Protein AF-A0A820VPS8-F1 (afdb_monomer)

Mean predicted aligned error: 21.19 Å

InterPro domains:
  IPR001478 PDZ domain [PF00595] (28-97)
  IPR001478 PDZ domain [PS50106] (26-87)
  IPR001478 PDZ domain [SM00228] (28-102)
  IPR002589 Macro domain [PF01661] (220-316)
  IPR002589 Macro domain [PF01661] (401-497)
  IPR002589 Macro domain [PS51154] (179-350)
  IPR002589 Macr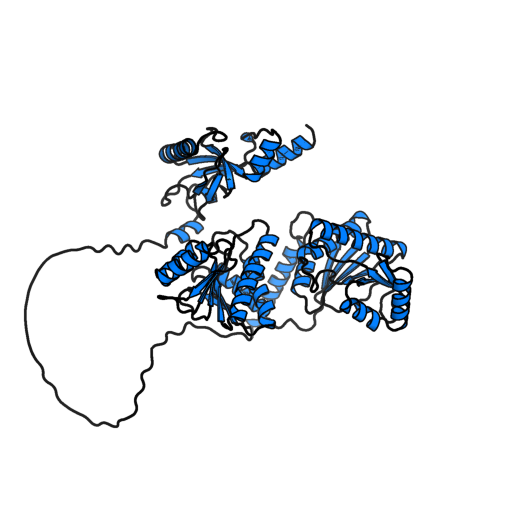o domain [PS51154] (361-534)
  IPR002589 Macro domain [SM00506] (191-316)
  IPR002589 Macro domain [SM00506] (373-497)
  IPR036034 PDZ superfamily [G3DSA:2.30.42.10] (12-125)
  IPR036034 PDZ superfamily [SSF50156] (15-105)
  IPR043472 Macro domain-like [G3DSA:3.40.220.10] (183-353)
  IPR043472 Macro domain-like [G3DSA:3.40.220.10] (366-538)
  IPR043472 Macro domain-like [SSF52949] (183-348)
  IPR043472 Macro domain-like [SSF52949] (359-529)
  IPR052056 Mono-ADP-ribosyltransferase ARTD/PARP [PTHR14453] (331-533)

Solvent-accessible surface area (backbone atoms only — not comparable to full-atom values): 32213 Å² total; per-residue (Å²): 135,56,74,70,57,56,52,52,52,51,56,45,47,76,46,28,30,31,24,30,28,34,57,32,92,99,47,84,67,46,34,66,45,74,38,86,45,86,76,46,38,35,26,27,58,43,50,37,79,87,20,30,28,38,57,9,68,49,52,58,47,22,23,39,42,24,51,72,90,42,78,28,47,81,48,55,66,68,56,52,52,48,53,54,51,55,34,60,75,74,65,53,42,47,40,36,33,30,29,43,37,74,57,51,57,54,34,58,78,64,75,54,85,83,62,76,88,50,33,47,76,32,61,23,63,88,54,76,52,72,88,44,50,76,67,60,77,74,77,83,86,74,84,76,83,78,86,75,91,80,90,84,90,84,90,85,83,84,84,88,86,88,90,86,87,88,88,86,87,85,88,86,90,81,91,83,82,90,75,86,73,78,88,72,79,83,83,66,98,57,57,63,50,72,45,73,44,56,75,49,70,44,81,34,43,30,38,49,40,50,55,63,37,65,67,63,42,49,54,50,30,65,40,17,32,70,64,34,47,49,51,49,54,50,51,41,71,76,38,76,82,55,79,62,46,82,38,66,53,35,72,68,35,55,28,59,30,37,39,34,28,74,64,78,88,50,93,49,6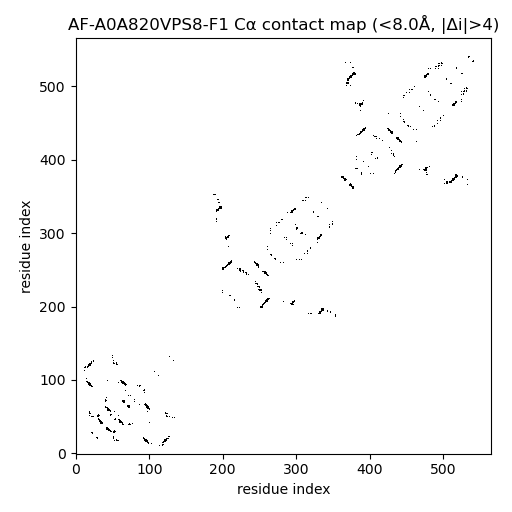7,64,62,29,42,53,50,48,34,51,54,54,51,52,55,52,54,52,34,53,78,70,73,46,42,34,39,34,37,57,67,71,52,60,56,95,67,76,44,59,52,64,58,43,32,48,35,50,54,52,47,49,56,65,50,41,77,80,39,91,40,35,39,35,37,37,28,54,79,86,40,57,76,56,44,54,46,41,46,50,52,52,50,62,70,66,47,74,72,74,77,91,63,86,60,64,50,76,50,78,36,77,59,13,37,45,33,40,34,62,41,62,72,68,75,44,85,28,40,29,39,49,45,34,70,72,34,64,72,59,37,52,55,47,34,65,58,17,29,71,68,23,40,53,49,45,57,48,47,46,70,78,42,74,82,51,58,64,46,80,32,60,22,59,69,30,70,29,65,29,32,38,31,33,57,66,77,91,50,93,50,66,68,59,32,48,52,54,49,51,52,51,52,50,55,51,52,51,53,38,56,75,71,70,52,50,28,36,33,39,54,62,72,71,62,60,98,56,97,54,59,52,65,61,49,43,45,47,54,49,50,52,50,46,48,49,20,44,79,68,58,33,70,29,44,39,34,40,30,25,51,80,89,38,60,76,59,43,55,48,45,52,51,51,66,55,45,39,98,84,79,46,73,42,73,65,53,60,49,52,56,44,50,55,50,50,54,49,53,55,55,54,62,61,66,74,75,115

pLDDT: mean 74.64, std 21.68, range [20.73, 97.94]

Foldseek 3Di:
DDPVVVVLLVLLLVFKAWQKFADADVDDAFAWDWAFDPPDDIFTQDGHPLGSCVQSVNDGQKRFQDKPPHGRRRDGPVVVVVSSVVCVPPPSIIITTTGRNVSVVVCVVVVHDRDNVSHHGGGRDPHRDPVSVVVPVPDDPDPPDDDDDDDDDDDDDDDDDDDDDDDDDDDDDDDDDDDPDDPPPPPDPDLEAEDEDDQQQDQFQEEEAALVPPVRVVVQCVQQDPQQVVQQVVVCVVPVPDQWRKGAGHHSRNYGIYIHGHADADPDLQVRLVRLLVSLVVVVVVCVVVVTAGYEYEQPCPPPNPDDLLSSLLSNLVSCRVSCVPDNHRYYYYYHNVCVVNRVNNVVNVVVVRPPPPPDDWPWDWDDFQQAIEIETADDQQQDQFQEEEAEPVDPVRVCSQDVSLDDQQVVQVVVCCVVPVPDQWRWTASRNGNYGIYIYGHDDADPDLVVRLVRLLVSLVVVVVVCVVVVTAEYEDEQPPLPPDPDDLLSNLLSNLVSVSVCCHVVVRNHYYYYYYYNVCVVSSVSNVVNNQADPVRDGDCCVVVVVVVVVVVVVVVVVVVVPD

Radius of gyration: 31.82 Å; Cα contacts (8 Å, |Δi|>4): 853; chains: 1; bounding box: 88×91×90 Å

Structure (mmCIF, N/CA/C/O backbone):
data_AF-A0A820VPS8-F1
#
_entry.id   AF-A0A820VPS8-F1
#
loop_
_atom_site.group_PDB
_atom_site.id
_atom_site.type_symbol
_atom_site.label_atom_id
_atom_site.label_alt_id
_atom_site.label_comp_id
_atom_site.label_asym_id
_atom_site.label_entity_id
_atom_site.label_seq_id
_atom_site.pdbx_PDB_ins_code
_atom_site.Cartn_x
_atom_site.Cartn_y
_atom_site.Cartn_z
_atom_site.occupancy
_atom_site.B_iso_or_equiv
_atom_site.auth_seq_id
_atom_site.auth_comp_id
_atom_site.auth_asym_id
_atom_site.auth_atom_id
_atom_site.pdbx_PDB_model_num
ATOM 1 N N . MET A 1 1 ? -11.319 35.550 -17.173 1.00 46.91 1 MET A N 1
ATOM 2 C CA . MET A 1 1 ? -10.944 34.856 -15.915 1.00 46.91 1 MET A CA 1
ATOM 3 C C . MET A 1 1 ? -9.584 34.189 -16.087 1.00 46.91 1 MET A C 1
ATOM 5 O O . MET A 1 1 ? -9.440 33.377 -16.995 1.00 46.91 1 MET A O 1
ATOM 9 N N . THR A 1 2 ? -8.593 34.554 -15.270 1.00 42.69 2 THR A N 1
ATOM 10 C CA . THR A 1 2 ? -7.214 34.024 -15.307 1.00 42.69 2 THR A CA 1
ATOM 11 C C . THR A 1 2 ? -7.144 32.560 -14.837 1.00 42.69 2 THR A C 1
ATOM 13 O O . THR A 1 2 ? -8.026 32.089 -14.117 1.00 42.69 2 THR A O 1
ATOM 16 N N . ALA A 1 3 ? -6.098 31.818 -15.225 1.00 44.16 3 ALA A N 1
ATOM 17 C CA . ALA A 1 3 ? -5.917 30.401 -14.867 1.00 44.16 3 ALA A CA 1
ATOM 18 C C . ALA A 1 3 ? -5.904 30.146 -13.342 1.00 44.16 3 ALA A C 1
ATOM 20 O O . ALA A 1 3 ? -6.415 29.128 -12.879 1.00 44.16 3 ALA A O 1
ATOM 21 N N . ALA A 1 4 ? -5.411 31.107 -12.553 1.00 48.06 4 ALA A N 1
ATOM 22 C CA . ALA A 1 4 ? -5.439 31.060 -11.090 1.00 48.06 4 ALA A CA 1
ATOM 23 C C . ALA A 1 4 ? -6.869 31.102 -10.513 1.00 48.06 4 ALA A C 1
ATOM 25 O O . ALA A 1 4 ? -7.155 30.412 -9.536 1.00 48.06 4 ALA A O 1
ATOM 26 N N . VAL A 1 5 ? -7.779 31.857 -11.143 1.00 51.56 5 VAL A N 1
ATOM 27 C CA . VAL A 1 5 ? -9.193 31.939 -10.737 1.00 51.56 5 VAL A CA 1
ATOM 28 C C . VAL A 1 5 ? -9.936 30.647 -11.091 1.00 51.56 5 VAL A C 1
ATOM 30 O O . VAL A 1 5 ? -10.720 30.163 -10.284 1.00 51.56 5 VAL A O 1
ATOM 33 N N . LYS A 1 6 ? -9.632 30.026 -12.243 1.00 53.81 6 LYS A N 1
ATOM 34 C CA . LYS A 1 6 ? -10.203 28.718 -12.623 1.00 53.81 6 LYS A CA 1
ATOM 35 C C . LYS A 1 6 ? -9.773 27.587 -11.678 1.00 53.81 6 LYS A C 1
ATOM 37 O O . LYS A 1 6 ? -10.587 26.736 -11.341 1.00 53.81 6 LYS A O 1
ATOM 42 N N . ASN A 1 7 ? -8.513 27.588 -11.236 1.00 54.94 7 ASN A N 1
ATOM 43 C CA . ASN A 1 7 ? -7.989 26.571 -10.320 1.00 54.94 7 ASN A CA 1
ATOM 44 C C . ASN A 1 7 ? -8.568 26.727 -8.898 1.00 54.94 7 ASN A C 1
ATOM 46 O O . ASN A 1 7 ? -8.975 25.752 -8.275 1.00 54.94 7 ASN A O 1
ATOM 50 N N . ALA A 1 8 ? -8.696 27.965 -8.412 1.00 54.88 8 ALA A N 1
ATOM 51 C CA . ALA A 1 8 ? -9.356 28.250 -7.137 1.00 54.88 8 ALA A CA 1
ATOM 52 C C . ALA A 1 8 ? -10.832 27.820 -7.129 1.00 54.88 8 ALA A C 1
ATOM 54 O O . ALA A 1 8 ? -11.285 27.188 -6.177 1.00 54.88 8 ALA A O 1
ATOM 55 N N . ASP A 1 9 ? -11.559 28.099 -8.213 1.00 60.06 9 ASP A N 1
ATOM 56 C CA . ASP A 1 9 ? -12.963 27.711 -8.359 1.00 60.06 9 ASP A CA 1
ATOM 57 C C . ASP A 1 9 ? -13.140 26.180 -8.398 1.00 60.06 9 ASP A C 1
ATOM 59 O O . ASP A 1 9 ? -14.057 25.642 -7.781 1.00 60.06 9 ASP A O 1
ATOM 63 N N . ALA A 1 10 ? -12.211 25.451 -9.028 1.00 60.41 10 ALA A N 1
ATOM 64 C CA . ALA A 1 10 ? -12.197 23.986 -9.013 1.00 60.41 10 ALA A CA 1
ATOM 65 C C . ALA A 1 10 ? -11.924 23.405 -7.610 1.00 60.41 10 ALA A C 1
ATOM 67 O O . ALA A 1 10 ? -12.590 22.455 -7.196 1.00 60.41 10 ALA A O 1
ATOM 68 N N . ILE A 1 11 ? -10.992 23.997 -6.851 1.00 62.72 11 ILE A N 1
ATOM 69 C CA . ILE A 1 11 ? -10.680 23.578 -5.473 1.00 62.72 11 ILE A CA 1
ATOM 70 C C . ILE A 1 11 ? -11.885 23.794 -4.549 1.00 62.72 11 ILE A C 1
ATOM 72 O O . ILE A 1 11 ? -12.197 22.913 -3.746 1.00 62.72 11 ILE A O 1
ATOM 76 N N . VAL A 1 12 ? -12.583 24.930 -4.674 1.00 65.62 12 VAL A N 1
ATOM 77 C CA . VAL A 1 12 ? -13.796 25.220 -3.892 1.00 65.62 12 VAL A CA 1
ATOM 78 C C . VAL A 1 12 ? -14.921 24.252 -4.263 1.00 65.62 12 VAL A C 1
ATOM 80 O O . VAL A 1 12 ? -15.468 23.606 -3.374 1.00 65.62 12 VAL A O 1
ATOM 83 N N . ARG A 1 13 ? -15.218 24.065 -5.557 1.00 65.75 13 ARG A N 1
ATOM 84 C CA . ARG A 1 13 ? -16.281 23.151 -6.027 1.00 65.75 13 ARG A CA 1
ATOM 85 C C . ARG A 1 13 ? -16.072 21.694 -5.604 1.00 65.75 13 ARG A C 1
ATOM 87 O O . ARG A 1 13 ? -17.044 20.974 -5.410 1.00 65.75 13 ARG A O 1
ATOM 94 N N . GLY A 1 14 ? -14.822 21.248 -5.462 1.00 70.06 14 GLY A N 1
ATOM 95 C CA . GLY A 1 14 ? -14.509 19.883 -5.029 1.00 70.06 14 GLY A CA 1
ATOM 96 C C . GLY A 1 14 ? -14.669 19.633 -3.525 1.00 70.06 14 GLY A C 1
ATOM 97 O O . GLY A 1 14 ? -14.770 18.480 -3.114 1.00 70.06 14 GLY A O 1
ATOM 98 N N . ASN A 1 15 ? -14.681 20.686 -2.700 1.00 79.56 15 ASN A N 1
ATOM 99 C CA . ASN A 1 15 ? -14.541 20.555 -1.244 1.00 79.56 15 ASN A CA 1
ATOM 100 C C . ASN A 1 15 ? -15.621 21.267 -0.429 1.00 79.56 15 ASN A C 1
ATOM 102 O O . ASN A 1 15 ? -15.791 20.935 0.743 1.00 79.56 15 ASN A O 1
ATOM 106 N N . LEU A 1 16 ? -16.333 22.226 -1.022 1.00 92.44 16 LEU A N 1
ATOM 107 C CA . LEU A 1 16 ? -17.461 22.904 -0.398 1.00 92.44 16 LEU A CA 1
ATOM 108 C C . LEU A 1 16 ? -18.705 22.016 -0.490 1.00 92.44 16 LEU A C 1
ATOM 110 O O . LEU A 1 16 ? -19.111 21.603 -1.581 1.00 92.44 16 LEU A O 1
ATOM 114 N N . ARG A 1 17 ? -19.317 21.721 0.654 1.00 95.44 17 ARG A N 1
ATOM 115 C CA . ARG A 1 17 ? -20.499 20.861 0.757 1.00 95.44 17 ARG A CA 1
ATOM 116 C C . ARG A 1 17 ? -21.591 21.555 1.555 1.00 95.44 17 ARG A C 1
ATOM 118 O O . ARG A 1 17 ? -21.298 22.263 2.511 1.00 95.44 17 ARG A O 1
ATOM 125 N N . CYS A 1 18 ? -22.836 21.333 1.155 1.00 94.81 18 CYS A N 1
ATOM 126 C CA . CYS A 1 18 ? -24.002 21.632 1.974 1.00 94.81 18 CYS A CA 1
ATOM 127 C C . CYS A 1 18 ? -24.573 20.292 2.437 1.00 94.81 18 CYS A C 1
ATOM 129 O O . CYS A 1 18 ? -25.209 19.573 1.661 1.00 94.81 18 CYS A O 1
ATOM 131 N N . CYS A 1 19 ? -24.245 19.923 3.670 1.00 95.81 19 CYS A N 1
ATOM 132 C CA . CYS A 1 19 ? -24.700 18.696 4.301 1.00 95.81 19 CYS A CA 1
ATOM 133 C C . CYS A 1 19 ? -26.086 18.960 4.887 1.00 95.81 19 CYS A C 1
ATOM 135 O O . CYS A 1 19 ? -26.201 19.685 5.871 1.00 95.81 19 CYS A O 1
ATOM 137 N N . ARG A 1 20 ? -27.128 18.391 4.278 1.00 93.56 20 ARG A N 1
ATOM 138 C CA . ARG A 1 20 ? -28.511 18.479 4.754 1.00 93.56 20 ARG A CA 1
ATOM 139 C C . ARG A 1 20 ? -28.816 17.280 5.631 1.00 93.56 20 ARG A C 1
ATOM 141 O O . ARG A 1 20 ? -29.071 16.183 5.133 1.00 93.56 20 ARG A O 1
ATOM 148 N N . LEU A 1 21 ? -28.744 17.489 6.937 1.00 91.88 21 LEU A N 1
ATOM 149 C CA . LEU A 1 21 ? -29.006 16.480 7.948 1.00 91.88 21 LEU A CA 1
ATOM 150 C C . LEU A 1 21 ? -30.499 16.392 8.226 1.00 91.88 21 LEU A C 1
ATOM 152 O O . LEU A 1 21 ? -31.148 17.411 8.427 1.00 91.88 21 LEU A O 1
ATOM 156 N N . ARG A 1 22 ? -31.028 15.172 8.311 1.00 86.69 22 ARG A N 1
ATOM 157 C CA . ARG A 1 22 ? -32.405 14.898 8.745 1.00 86.69 22 ARG A CA 1
ATOM 158 C C . ARG A 1 22 ? -32.390 13.893 9.884 1.00 86.69 22 ARG A C 1
ATOM 160 O O . ARG A 1 22 ? -31.672 12.901 9.803 1.00 86.69 22 ARG A O 1
ATOM 167 N N . ARG A 1 23 ? -33.188 14.114 10.930 1.00 83.19 23 ARG A N 1
ATOM 168 C CA . ARG A 1 23 ? -33.298 13.133 12.019 1.00 83.19 23 ARG A CA 1
ATOM 169 C C . ARG A 1 23 ? -33.930 11.841 11.508 1.00 83.19 23 ARG A C 1
ATOM 171 O O . ARG A 1 23 ? -34.933 11.870 10.796 1.00 83.19 23 ARG A O 1
ATOM 178 N N . TRP A 1 24 ? -33.367 10.711 11.917 1.00 83.31 24 TRP A N 1
ATOM 179 C CA . TRP A 1 24 ? -33.996 9.409 11.732 1.00 83.31 24 TRP A CA 1
ATOM 180 C C . TRP A 1 24 ? -34.781 9.011 12.973 1.00 83.31 24 TRP A C 1
ATOM 182 O O . TRP A 1 24 ? -34.344 9.229 14.103 1.00 83.31 24 TRP A O 1
ATOM 192 N N . THR A 1 25 ? -35.935 8.390 12.759 1.00 75.31 25 THR A N 1
ATOM 193 C CA . THR A 1 25 ? -36.696 7.718 13.811 1.00 75.31 25 THR A CA 1
ATOM 194 C C . THR A 1 25 ? -35.826 6.643 14.469 1.00 75.31 25 THR A C 1
ATOM 196 O O . THR A 1 25 ? -35.190 5.851 13.776 1.00 75.31 25 THR A O 1
ATOM 199 N N . GLY A 1 26 ? -35.754 6.643 15.804 1.00 67.44 26 GLY A N 1
ATOM 200 C CA . GLY A 1 26 ? -34.864 5.749 16.562 1.00 67.44 26 GLY A CA 1
ATOM 201 C C . GLY A 1 26 ? -33.394 6.199 16.619 1.00 67.44 26 GLY A C 1
ATOM 202 O O . GLY A 1 26 ? -32.525 5.429 17.031 1.00 67.44 26 GLY A O 1
ATOM 203 N N . TYR A 1 27 ? -33.077 7.434 16.209 1.00 69.75 27 TYR A N 1
ATOM 204 C CA . TYR A 1 27 ? -31.742 8.018 16.345 1.00 69.75 27 TYR A CA 1
ATOM 205 C C . TYR A 1 27 ? -31.744 9.289 17.199 1.00 69.75 27 TYR A C 1
ATOM 207 O O . TYR A 1 27 ? -32.461 10.251 16.905 1.00 69.75 27 TYR A O 1
ATOM 215 N N . ASP A 1 28 ? -30.933 9.294 18.264 1.00 73.56 28 ASP A N 1
ATOM 216 C CA . ASP A 1 28 ? -30.791 10.469 19.116 1.00 73.56 28 ASP A CA 1
ATOM 217 C C . ASP A 1 28 ? -29.811 11.480 18.501 1.00 73.56 28 ASP A C 1
ATOM 219 O O . ASP A 1 28 ? -28.654 11.180 18.214 1.00 73.56 28 ASP A O 1
ATOM 223 N N . GLY A 1 29 ? -30.306 12.689 18.238 1.00 81.81 29 GLY A N 1
ATOM 224 C CA . GLY A 1 29 ? -29.562 13.738 17.545 1.00 81.81 29 GLY A CA 1
ATOM 225 C C . GLY A 1 29 ? -29.217 13.416 16.084 1.00 81.81 29 GLY A C 1
ATOM 226 O O . GLY A 1 29 ? -30.010 12.831 15.345 1.00 81.81 29 GLY A O 1
ATOM 227 N N . PHE A 1 30 ? -28.037 13.875 15.658 1.00 84.44 30 PHE A N 1
ATOM 228 C CA . PHE A 1 30 ? -27.532 13.741 14.285 1.00 84.44 30 PHE A CA 1
ATOM 229 C C . PHE A 1 30 ? -26.212 12.956 14.183 1.00 84.44 30 PHE A C 1
ATOM 231 O O . PHE A 1 30 ? -25.800 12.644 13.070 1.00 84.44 30 PHE A O 1
ATOM 238 N N . GLY A 1 31 ? -25.564 12.644 15.313 1.00 81.31 31 GLY A N 1
ATOM 239 C CA . GLY A 1 31 ? -24.328 11.854 15.372 1.00 81.31 31 GLY A CA 1
ATOM 240 C C . GLY A 1 31 ? -23.066 12.602 14.941 1.00 81.31 31 GLY A C 1
ATOM 241 O O . GLY A 1 31 ? -22.303 12.109 14.119 1.00 81.31 31 GLY A O 1
ATOM 242 N N . PHE A 1 32 ? -22.828 13.807 15.464 1.00 89.75 32 PHE A N 1
ATOM 243 C CA . PHE A 1 32 ? -21.549 14.506 15.299 1.00 89.75 32 PHE A CA 1
ATOM 244 C C . PHE A 1 32 ? -21.245 15.411 16.499 1.00 89.75 32 PHE A C 1
ATOM 246 O O . PHE A 1 32 ? -22.157 15.818 17.221 1.00 89.75 32 PHE A O 1
ATOM 253 N N . SER A 1 33 ? -19.972 15.760 16.686 1.00 83.31 33 SER A N 1
ATOM 254 C CA . SER A 1 33 ? -19.522 16.756 17.663 1.00 83.31 33 SER A CA 1
ATOM 255 C C . SER A 1 33 ? -18.686 17.851 17.000 1.00 83.31 33 SER A C 1
ATOM 257 O O . SER A 1 33 ? -18.115 17.677 15.920 1.00 83.31 33 SER A O 1
ATOM 259 N N . VAL A 1 34 ? -18.628 19.012 17.651 1.00 88.44 34 VAL A N 1
ATOM 260 C CA . VAL A 1 34 ? -17.903 20.186 17.162 1.00 88.44 34 VAL A CA 1
ATOM 261 C C . VAL A 1 34 ? -16.757 20.501 18.116 1.00 88.44 34 VAL A C 1
ATOM 263 O O . VAL A 1 34 ? -16.956 20.647 19.317 1.00 88.44 34 VAL A O 1
ATOM 266 N N . LYS A 1 35 ? -15.563 20.675 17.559 1.00 91.19 35 LYS A N 1
ATOM 267 C CA . LYS A 1 35 ? -14.367 21.166 18.230 1.00 91.19 35 LYS A CA 1
ATOM 268 C C . LYS A 1 35 ? -14.361 22.690 18.265 1.00 91.19 35 LYS A C 1
ATOM 270 O O . LYS A 1 35 ? -14.450 23.356 17.227 1.00 91.19 35 LYS A O 1
ATOM 275 N N . ARG A 1 36 ? -14.157 23.257 19.457 1.00 93.31 36 ARG A N 1
ATOM 276 C CA . ARG A 1 36 ? -13.875 24.689 19.629 1.00 93.31 36 ARG A CA 1
ATOM 277 C C . ARG A 1 36 ? -12.508 25.018 19.019 1.00 93.31 36 ARG A C 1
ATOM 279 O O . ARG A 1 36 ? -11.492 24.447 19.403 1.00 93.31 36 ARG A O 1
ATOM 286 N N . VAL A 1 37 ? -12.492 25.966 18.088 1.00 89.06 37 VAL A N 1
ATOM 287 C CA . VAL A 1 37 ? -11.280 26.457 17.409 1.00 89.06 37 VAL A CA 1
ATOM 288 C C . VAL A 1 37 ? -11.231 27.979 17.488 1.00 89.06 37 VAL A C 1
ATOM 290 O O . VAL A 1 37 ? -12.252 28.632 17.278 1.00 89.06 37 VAL A O 1
ATOM 293 N N . SER A 1 38 ? -10.051 28.526 17.790 1.00 87.12 38 SER A N 1
ATOM 294 C CA . SER A 1 38 ? -9.779 29.965 17.824 1.00 87.12 38 SER A CA 1
ATOM 295 C C . SER A 1 38 ? -8.584 30.297 16.916 1.00 87.12 38 SER A C 1
ATOM 297 O O . SER A 1 38 ? -7.539 29.657 17.057 1.00 87.12 38 SER A O 1
ATOM 299 N N . PRO A 1 39 ? -8.704 31.261 15.985 1.00 88.44 39 PRO A N 1
ATOM 300 C CA . PRO A 1 39 ? -9.931 31.979 15.635 1.00 88.44 39 PRO A CA 1
ATOM 301 C C . PRO A 1 39 ? -10.946 31.069 14.903 1.00 88.44 39 PRO A C 1
ATOM 303 O O . PRO A 1 39 ? -10.532 30.077 14.278 1.00 88.44 39 PRO A O 1
ATOM 306 N N . PRO A 1 40 ? -12.255 31.403 14.948 1.00 90.81 40 PRO A N 1
ATOM 307 C CA . PRO A 1 40 ? -13.293 30.698 14.191 1.00 90.81 40 PRO A CA 1
ATOM 308 C C . PRO A 1 40 ? -12.979 30.664 12.677 1.00 90.81 40 PRO A C 1
ATOM 310 O O . PRO A 1 40 ? -12.074 31.370 12.201 1.00 90.81 40 PRO A O 1
ATOM 313 N N . PRO A 1 41 ? -13.641 29.788 11.898 1.00 94.56 41 PRO A N 1
ATOM 314 C CA . PRO A 1 41 ? -14.780 28.931 12.238 1.00 94.56 41 PRO A CA 1
ATOM 315 C C . PRO A 1 41 ? -14.410 27.741 13.126 1.00 94.56 41 PRO A C 1
ATOM 317 O O . PRO A 1 41 ? -13.262 27.291 13.158 1.00 94.56 41 PRO A O 1
ATOM 320 N N . HIS A 1 42 ? -15.408 27.220 13.834 1.00 95.94 42 HIS A N 1
ATOM 321 C CA . HIS A 1 42 ? -15.302 25.955 14.559 1.00 95.94 42 HIS A CA 1
ATOM 322 C C . HIS A 1 42 ? -15.403 24.765 13.607 1.00 95.94 42 HIS A C 1
ATOM 324 O O . HIS A 1 42 ? -15.857 24.892 12.469 1.00 95.94 42 HIS A O 1
ATOM 330 N N . VAL A 1 43 ? -14.927 23.612 14.065 1.00 93.62 43 VAL A N 1
ATOM 331 C CA . VAL A 1 43 ? -14.618 22.481 13.189 1.00 93.62 43 VAL A CA 1
ATOM 332 C C . VAL A 1 43 ? -15.325 21.233 13.691 1.00 93.62 43 VAL A C 1
ATOM 334 O O . VAL A 1 43 ? -15.401 21.023 14.893 1.00 93.62 43 VAL A O 1
ATOM 337 N N . ILE A 1 44 ? -15.831 20.388 12.801 1.00 92.94 44 ILE A N 1
ATOM 338 C CA . ILE A 1 44 ? -16.370 19.077 13.162 1.00 92.94 44 ILE A CA 1
ATOM 339 C C . ILE A 1 44 ? -15.238 18.210 13.715 1.00 92.94 44 ILE A C 1
ATOM 341 O O . ILE A 1 44 ? -14.241 17.967 13.034 1.00 92.94 44 ILE A O 1
ATOM 345 N N . GLU A 1 45 ? -15.376 17.753 14.955 1.00 83.00 45 GLU A N 1
ATOM 346 C CA . GLU A 1 45 ? -14.376 16.901 15.601 1.00 83.00 45 GLU A CA 1
ATOM 347 C C . GLU A 1 45 ? -14.565 15.445 15.201 1.00 83.00 45 GLU A C 1
ATOM 349 O O . GLU A 1 45 ? -13.630 14.771 14.770 1.00 83.00 45 GLU A O 1
ATOM 354 N N . TYR A 1 46 ? -15.806 14.986 15.326 1.00 68.00 46 TYR A N 1
ATOM 355 C CA . TYR A 1 46 ? -16.191 13.600 15.173 1.00 68.00 46 TYR A CA 1
ATOM 356 C C . TYR A 1 46 ? -17.534 13.518 14.458 1.00 68.00 46 TYR A C 1
ATOM 358 O O . TYR A 1 46 ? -18.434 14.320 14.711 1.00 68.00 46 TYR A O 1
ATOM 366 N N . VAL A 1 47 ? -17.661 12.529 13.580 1.00 68.56 47 VAL A N 1
ATOM 367 C CA . VAL A 1 47 ? -18.921 12.134 12.951 1.00 68.56 47 VAL A CA 1
ATOM 368 C C . VAL A 1 47 ? -19.105 10.653 13.244 1.00 68.56 47 VAL A C 1
ATOM 370 O O . VAL A 1 47 ? -18.250 9.835 12.908 1.00 68.56 47 VAL A O 1
ATOM 373 N N . GLU A 1 48 ? -20.201 10.322 13.912 1.00 63.00 48 GLU A N 1
ATOM 374 C CA . GLU A 1 48 ? -20.559 8.964 14.293 1.00 63.00 48 GLU A CA 1
ATOM 375 C C . GLU A 1 48 ? -20.868 8.141 13.039 1.00 63.00 48 GLU A C 1
ATOM 377 O O . GLU A 1 48 ? -21.562 8.599 12.127 1.00 63.00 48 GLU A O 1
ATOM 382 N N . SER A 1 49 ? -20.329 6.924 12.966 1.00 61.69 49 SER A N 1
ATOM 383 C CA . SER A 1 49 ? -20.647 6.001 11.873 1.00 61.69 49 SER A CA 1
ATOM 384 C C . SER A 1 49 ? -22.121 5.611 11.929 1.00 61.69 49 SER A C 1
ATOM 386 O O . SER A 1 49 ? -22.707 5.525 13.001 1.00 61.69 49 SER A O 1
ATOM 388 N N . ASN A 1 50 ? -22.728 5.366 10.771 1.00 63.44 50 ASN A N 1
ATOM 389 C CA . ASN A 1 50 ? -24.149 5.032 10.661 1.00 63.44 50 ASN A CA 1
ATOM 390 C C . ASN A 1 50 ? -25.115 6.098 11.222 1.00 63.44 50 ASN A C 1
ATOM 392 O O . ASN A 1 50 ? -26.259 5.806 11.573 1.00 63.44 50 ASN A O 1
ATOM 396 N N . SER A 1 51 ? -24.666 7.354 11.260 1.00 79.56 51 SER A N 1
ATOM 397 C CA . SER A 1 51 ? -25.454 8.497 11.710 1.00 79.56 51 SER A CA 1
ATOM 398 C C . SER A 1 51 ? -26.104 9.274 10.563 1.00 79.56 51 SER A C 1
ATOM 400 O O . SER A 1 51 ? -25.645 9.205 9.413 1.00 79.56 51 SER A O 1
ATOM 402 N N . PRO A 1 52 ? -27.125 10.098 10.865 1.00 83.69 52 PRO A N 1
ATOM 403 C CA . PRO A 1 52 ? -27.613 11.108 9.937 1.00 83.69 52 PRO A CA 1
ATOM 404 C C . PRO A 1 52 ? -26.513 12.008 9.354 1.00 83.69 52 PRO A C 1
ATOM 406 O O . PRO A 1 52 ? -26.561 12.334 8.167 1.00 83.69 52 PRO A O 1
ATOM 409 N N . ALA A 1 53 ? -25.521 12.393 10.164 1.00 86.44 53 ALA A N 1
ATOM 410 C CA . ALA A 1 53 ? -24.408 13.246 9.757 1.00 86.44 53 ALA A CA 1
ATOM 411 C C . 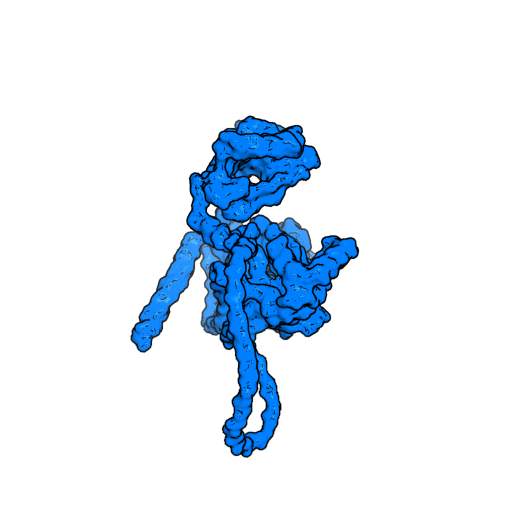ALA A 1 53 ? -23.432 12.555 8.802 1.00 86.44 53 ALA A C 1
ATOM 413 O O . ALA A 1 53 ? -23.040 13.142 7.796 1.00 86.44 53 ALA A O 1
ATOM 414 N N . ALA A 1 54 ? -23.090 11.291 9.053 1.00 76.94 54 ALA A N 1
ATOM 415 C CA . ALA A 1 54 ? -22.269 10.517 8.125 1.00 76.94 54 ALA A CA 1
ATOM 416 C C . ALA A 1 54 ? -22.974 10.368 6.767 1.00 76.94 54 ALA A C 1
ATOM 418 O O . ALA A 1 54 ? -22.367 10.553 5.713 1.00 76.94 54 ALA A O 1
ATOM 419 N N . ALA A 1 55 ? -24.284 10.101 6.783 1.00 77.69 55 ALA A N 1
ATOM 420 C CA . ALA A 1 55 ? -25.070 9.931 5.564 1.00 77.69 55 ALA A CA 1
ATOM 421 C C . ALA A 1 55 ? -25.291 11.237 4.772 1.00 77.69 55 ALA A C 1
ATOM 423 O O . ALA A 1 55 ? -25.555 11.171 3.572 1.00 77.69 55 ALA A O 1
ATOM 424 N N . SER A 1 56 ? -25.141 12.415 5.393 1.00 87.44 56 SER A N 1
ATOM 425 C CA . SER A 1 56 ? -25.115 13.709 4.686 1.00 87.44 56 SER A CA 1
ATOM 426 C C . SER A 1 56 ? -23.727 14.083 4.151 1.00 87.44 56 SER A C 1
ATOM 428 O O . SER A 1 56 ? -23.546 15.169 3.600 1.00 87.44 56 SER A O 1
ATOM 430 N N . GLY A 1 57 ? -22.727 13.207 4.294 1.00 84.81 57 GLY A N 1
ATOM 431 C CA . GLY A 1 57 ? -21.361 13.458 3.836 1.00 84.81 57 GLY A CA 1
ATOM 432 C C . GLY A 1 57 ? -20.591 14.475 4.685 1.00 84.81 57 GLY A C 1
ATOM 433 O O . GLY A 1 57 ? -19.625 15.061 4.182 1.00 84.81 57 GLY A O 1
ATOM 434 N N . LEU A 1 58 ? -21.018 14.701 5.934 1.00 89.12 58 LEU A N 1
ATOM 435 C CA . LEU A 1 58 ? -20.264 15.474 6.918 1.00 89.12 58 LEU A CA 1
ATOM 436 C C . LEU A 1 58 ? -19.014 14.687 7.322 1.00 89.12 58 LEU A C 1
ATOM 438 O O . LEU A 1 58 ? -19.104 13.492 7.600 1.00 89.12 58 LEU A O 1
ATOM 442 N N . ASN A 1 59 ? -17.854 15.342 7.379 1.00 82.75 59 ASN A N 1
ATOM 443 C CA . ASN A 1 59 ? -16.601 14.683 7.747 1.00 82.75 59 ASN A CA 1
ATOM 444 C C . ASN A 1 59 ? -15.940 15.353 8.951 1.00 82.75 59 ASN A C 1
ATOM 446 O O . ASN A 1 59 ? -16.098 16.548 9.192 1.00 82.75 59 ASN A O 1
ATOM 450 N N . GLY A 1 60 ? -15.121 14.589 9.675 1.00 83.75 60 GLY A N 1
ATOM 451 C CA . GLY A 1 60 ? -14.197 15.165 10.648 1.00 83.75 60 GLY A CA 1
ATOM 452 C C . GLY A 1 60 ? -13.227 16.146 9.978 1.00 83.75 60 GLY A C 1
ATOM 453 O O . GLY A 1 60 ? -12.774 15.931 8.851 1.00 83.75 60 GLY A O 1
ATOM 454 N N . ASN A 1 61 ? -12.870 17.208 10.697 1.00 86.25 61 ASN A N 1
ATOM 455 C CA . ASN A 1 61 ? -12.077 18.351 10.229 1.00 86.25 61 ASN A CA 1
ATOM 456 C C . ASN A 1 61 ? -12.777 19.267 9.210 1.00 86.25 61 ASN A C 1
ATOM 458 O O . ASN A 1 61 ? -12.115 20.049 8.522 1.00 86.25 61 ASN A O 1
ATOM 462 N N . ASP A 1 62 ? -14.101 19.205 9.108 1.00 95.12 62 ASP A N 1
ATOM 463 C CA . ASP A 1 62 ? -14.876 20.172 8.337 1.00 95.12 62 ASP A CA 1
ATOM 464 C C . ASP A 1 62 ? -15.085 21.465 9.137 1.00 95.12 62 ASP A C 1
ATOM 466 O O . ASP A 1 62 ? -15.623 21.452 10.238 1.00 95.12 62 ASP A O 1
ATOM 470 N N . ALA A 1 63 ? -14.657 22.600 8.590 1.00 96.38 63 ALA A N 1
ATOM 471 C CA . ALA A 1 63 ? -14.949 23.923 9.127 1.00 96.38 63 ALA A CA 1
ATOM 472 C C . ALA A 1 63 ? -16.409 24.296 8.837 1.00 96.38 63 ALA A C 1
ATOM 474 O O . ALA A 1 63 ? -16.841 24.253 7.682 1.00 96.38 63 ALA A O 1
ATOM 475 N N . VAL A 1 64 ? -17.149 24.688 9.876 1.00 96.94 64 VAL A N 1
ATOM 476 C CA . VAL A 1 64 ? -18.562 25.070 9.773 1.00 96.94 64 VAL A CA 1
ATOM 477 C C . VAL A 1 64 ? -18.664 26.532 9.354 1.00 96.94 64 VAL A C 1
ATOM 479 O O . VAL A 1 64 ? -18.312 27.430 10.115 1.00 96.94 64 VAL A O 1
ATOM 482 N N . LEU A 1 65 ? -19.129 26.765 8.128 1.00 96.12 65 LEU A N 1
ATOM 483 C CA . LEU A 1 65 ? -19.264 28.100 7.547 1.00 96.12 65 LEU A CA 1
ATOM 484 C C . LEU A 1 65 ? -20.651 28.690 7.786 1.00 96.12 65 LEU A C 1
ATOM 486 O O . LEU A 1 65 ? -20.755 29.887 8.007 1.00 96.12 65 LEU A O 1
ATOM 490 N N . ALA A 1 66 ? -21.708 27.875 7.747 1.00 95.69 66 ALA A N 1
ATOM 491 C CA . ALA A 1 66 ? -23.068 28.325 8.036 1.00 95.69 66 ALA A CA 1
ATOM 492 C C . ALA A 1 66 ? -23.954 27.195 8.580 1.00 95.69 66 ALA A C 1
ATOM 494 O O . ALA A 1 66 ? -23.714 26.021 8.289 1.00 95.69 66 ALA A O 1
ATOM 495 N N . VAL A 1 67 ? -24.990 27.577 9.332 1.00 94.94 67 VAL A N 1
ATOM 496 C CA . VAL A 1 67 ? -26.078 26.711 9.821 1.00 94.94 67 VAL A CA 1
ATOM 497 C C . VAL A 1 67 ? -27.403 27.315 9.353 1.00 94.94 67 VAL A C 1
ATOM 499 O O . VAL A 1 67 ? -27.707 28.438 9.752 1.00 94.94 67 VAL A O 1
ATOM 502 N N . ASN A 1 68 ? -28.175 26.607 8.520 1.00 89.88 68 ASN A N 1
ATOM 503 C CA . ASN A 1 68 ? -29.443 27.083 7.931 1.00 89.88 68 ASN A CA 1
ATOM 504 C C . ASN A 1 68 ? -29.352 28.532 7.415 1.00 89.88 68 ASN A C 1
ATOM 506 O O . ASN A 1 68 ? -30.053 29.422 7.893 1.00 89.88 68 ASN A O 1
ATOM 510 N N . ASP A 1 69 ? -28.415 28.777 6.496 1.00 85.81 69 ASP A N 1
ATOM 511 C CA . ASP A 1 69 ? -28.128 30.086 5.883 1.00 85.81 69 ASP A CA 1
ATOM 512 C C . ASP A 1 69 ? -27.576 31.179 6.821 1.00 85.81 69 ASP A C 1
ATOM 514 O O . ASP A 1 69 ? -27.200 32.257 6.354 1.00 85.81 69 ASP A O 1
ATOM 518 N N . LYS A 1 70 ? -27.439 30.915 8.127 1.00 92.00 70 LYS A N 1
ATOM 519 C CA . LYS A 1 70 ? -26.784 31.830 9.069 1.00 92.00 70 LYS A CA 1
ATOM 520 C C . LYS A 1 70 ? -25.273 31.600 9.076 1.00 92.00 70 LYS A C 1
ATOM 522 O O . LYS A 1 70 ? -24.821 30.509 9.419 1.00 92.00 70 LYS A O 1
ATOM 527 N N . ASP A 1 71 ? -24.502 32.635 8.746 1.00 93.88 71 ASP A N 1
ATOM 528 C CA . ASP A 1 71 ? -23.033 32.612 8.753 1.00 93.88 71 ASP A CA 1
ATOM 529 C C . ASP A 1 71 ? -22.457 32.346 10.158 1.00 93.88 71 ASP A C 1
ATOM 531 O O . ASP A 1 71 ? -22.894 32.937 11.147 1.00 93.88 71 ASP A O 1
ATOM 535 N N . MET A 1 72 ? -21.477 31.443 10.218 1.00 95.06 72 MET A N 1
ATOM 536 C CA . MET A 1 72 ? -20.781 30.968 11.421 1.00 95.06 72 MET A CA 1
ATOM 537 C C . MET A 1 72 ? -19.260 31.183 11.347 1.00 95.06 72 MET A C 1
ATOM 539 O O . MET A 1 72 ? -18.516 30.747 12.228 1.00 95.06 72 MET A O 1
ATOM 543 N N . THR A 1 73 ? -18.759 31.846 10.300 1.00 92.31 73 THR A N 1
ATOM 544 C CA . THR A 1 73 ? -17.312 32.003 10.068 1.00 92.31 73 THR A CA 1
ATOM 545 C C . THR A 1 73 ? -16.588 32.806 11.149 1.00 92.31 73 THR A C 1
ATOM 547 O O . THR A 1 73 ? -15.397 32.582 11.383 1.00 92.31 73 THR A O 1
ATOM 550 N N . HIS A 1 74 ? -17.308 33.694 11.838 1.00 92.38 74 HIS A N 1
ATOM 551 C CA . HIS A 1 74 ? -16.781 34.580 12.880 1.00 92.38 74 HIS A CA 1
ATOM 552 C C . HIS A 1 74 ? -17.513 34.473 14.228 1.00 92.38 74 HIS A C 1
ATOM 554 O O . HIS A 1 74 ? -17.229 35.248 15.139 1.00 92.38 74 HIS A O 1
ATOM 560 N N . THR A 1 75 ? -18.438 33.524 14.373 1.00 92.31 75 THR A N 1
ATOM 561 C CA . THR A 1 75 ? -19.257 33.360 15.585 1.00 92.31 75 THR A CA 1
ATOM 562 C C . THR A 1 75 ? -18.508 32.635 16.699 1.00 92.31 75 THR A C 1
ATOM 564 O O . THR A 1 75 ? -17.564 31.883 16.442 1.00 92.31 75 THR A O 1
ATOM 567 N N . SER A 1 76 ? -18.963 32.814 17.941 1.00 94.25 76 SER A N 1
ATOM 568 C CA . SER A 1 76 ? -18.446 32.053 19.085 1.00 94.25 76 SER A CA 1
ATOM 569 C C . SER A 1 76 ? -18.970 30.608 19.112 1.00 94.25 76 SER A C 1
ATOM 571 O O . SER A 1 76 ? -19.938 30.250 18.435 1.00 94.25 76 SER A O 1
ATOM 573 N N . TYR A 1 77 ? -18.352 29.763 19.942 1.00 92.06 77 TYR A N 1
ATOM 574 C CA . TYR A 1 77 ? -18.744 28.353 20.053 1.00 92.06 77 TYR A CA 1
ATOM 575 C C . TYR A 1 77 ? -20.139 28.209 20.659 1.00 92.06 77 TYR A C 1
ATOM 577 O O . TYR A 1 77 ? -20.925 27.348 20.258 1.00 92.06 77 TYR A O 1
ATOM 585 N N . ASP A 1 78 ? -20.464 29.089 21.599 1.00 91.88 78 ASP A N 1
ATOM 586 C CA . ASP A 1 78 ? -21.739 29.067 22.302 1.00 91.88 78 ASP A CA 1
ATOM 587 C C . ASP A 1 78 ? -22.870 29.529 21.362 1.00 91.88 78 ASP A C 1
ATOM 589 O O . ASP A 1 78 ? -23.953 28.944 21.350 1.00 91.88 78 ASP A O 1
ATOM 593 N N . GLU A 1 79 ? -22.600 30.488 20.471 1.00 92.00 79 GLU A N 1
ATOM 594 C CA . GLU A 1 79 ? -23.536 30.895 19.413 1.00 92.00 79 GLU A CA 1
ATOM 595 C C . GLU A 1 79 ? -23.771 29.791 18.376 1.00 92.00 79 GLU A C 1
ATOM 597 O O . GLU A 1 79 ? -24.923 29.529 18.016 1.00 92.00 79 GLU A O 1
ATOM 602 N N . LEU A 1 80 ? -22.708 29.112 17.925 1.00 92.75 80 LEU A N 1
ATOM 603 C CA . LEU A 1 80 ? -22.815 27.993 16.986 1.00 92.75 80 LEU A CA 1
ATOM 604 C C . LEU A 1 80 ? -23.633 26.843 17.585 1.00 92.75 80 LEU A C 1
ATOM 606 O O . LEU A 1 80 ? -24.556 26.330 16.952 1.00 92.75 80 LEU A O 1
ATOM 610 N N . THR A 1 81 ? -23.325 26.439 18.818 1.00 89.88 81 THR A N 1
ATOM 611 C CA . THR A 1 81 ? -24.058 25.355 19.489 1.00 89.88 81 THR A CA 1
ATOM 612 C C . THR A 1 81 ? -25.512 25.734 19.764 1.00 89.88 81 THR A C 1
ATOM 614 O O . THR A 1 81 ? -26.392 24.884 19.632 1.00 89.88 81 THR A O 1
ATOM 617 N N . THR A 1 82 ? -25.794 27.005 20.062 1.00 90.25 82 THR A N 1
ATOM 618 C CA . THR A 1 82 ? -27.167 27.521 20.179 1.00 90.25 82 THR A CA 1
ATOM 619 C C . THR A 1 82 ? -27.907 27.450 18.842 1.00 90.25 82 THR A C 1
ATOM 621 O O . THR A 1 82 ? -29.051 26.998 18.807 1.00 90.25 82 THR A O 1
ATOM 624 N N . ALA A 1 83 ? -27.263 27.826 17.731 1.00 89.12 83 ALA A N 1
ATOM 625 C CA . ALA A 1 83 ? -27.851 27.719 16.395 1.00 89.12 83 ALA A CA 1
ATOM 626 C C . ALA A 1 83 ? -28.162 26.259 16.017 1.00 89.12 83 ALA A C 1
ATOM 628 O O . ALA A 1 83 ? -29.261 25.971 15.541 1.00 89.12 83 ALA A O 1
ATOM 629 N N . LEU A 1 84 ? -27.244 25.328 16.297 1.00 88.75 84 LEU A N 1
ATOM 630 C CA . LEU A 1 84 ? -27.441 23.893 16.059 1.00 88.75 84 LEU A CA 1
ATOM 631 C C . LEU A 1 84 ? -28.587 23.315 16.903 1.00 88.75 84 LEU A C 1
ATOM 633 O O . LEU A 1 84 ? -29.425 22.586 16.375 1.00 88.75 84 LEU A O 1
ATOM 637 N N . LYS A 1 85 ? -28.659 23.664 18.196 1.00 83.69 85 LYS A N 1
ATOM 638 C CA . LYS A 1 85 ? -29.734 23.219 19.101 1.00 83.69 85 LYS A CA 1
ATOM 639 C C . LYS A 1 85 ? -31.095 23.768 18.679 1.00 83.69 85 LYS A C 1
ATOM 641 O O . LYS A 1 85 ? -32.031 22.997 18.524 1.00 83.69 85 LYS A O 1
ATOM 646 N N . LYS A 1 86 ? -31.190 25.074 18.407 1.00 82.56 86 LYS A N 1
ATOM 647 C CA . LYS A 1 86 ? -32.441 25.709 17.966 1.00 82.56 86 LYS A CA 1
ATOM 648 C C . LYS A 1 86 ? -32.987 25.055 16.696 1.00 82.56 86 LYS A C 1
ATOM 650 O O . LYS A 1 86 ? -34.176 24.784 16.608 1.00 82.56 86 LYS A O 1
ATOM 655 N N . THR A 1 87 ? -32.104 24.776 15.742 1.00 75.94 87 THR A N 1
ATOM 656 C CA . THR A 1 87 ? -32.472 24.165 14.460 1.00 75.94 87 THR A CA 1
ATOM 657 C C . THR A 1 87 ? -32.896 22.701 14.612 1.00 75.94 87 THR A C 1
ATOM 659 O O . THR A 1 87 ? -33.847 22.251 13.976 1.00 75.94 87 THR A O 1
ATOM 662 N N . ARG A 1 88 ? -32.225 21.958 15.502 1.00 66.94 88 ARG A N 1
ATOM 663 C CA . ARG A 1 88 ? -32.605 20.585 15.864 1.00 66.94 88 ARG A CA 1
ATOM 664 C C . ARG A 1 88 ? -34.039 20.509 16.398 1.00 66.94 88 ARG A C 1
ATOM 666 O O . ARG A 1 88 ? -34.702 19.504 16.154 1.00 66.94 88 ARG A O 1
ATOM 673 N N . ASP A 1 89 ? -34.486 21.541 17.109 1.00 67.38 89 ASP A N 1
ATOM 674 C CA . ASP A 1 89 ? -35.753 21.534 17.837 1.00 67.38 89 ASP A CA 1
ATOM 675 C C . ASP A 1 89 ? -36.937 22.093 17.005 1.00 67.38 89 ASP A C 1
ATOM 677 O O . ASP A 1 89 ? -38.084 21.826 17.353 1.00 67.38 89 ASP A O 1
ATOM 681 N N . SER A 1 90 ? -36.696 22.821 15.898 1.00 66.44 90 SER A N 1
ATOM 682 C CA . SER A 1 90 ? -37.757 23.460 15.089 1.00 66.44 90 SER A CA 1
ATOM 683 C C . SER A 1 90 ? -38.164 22.715 13.815 1.00 66.44 90 SER A C 1
ATOM 685 O O . SER A 1 90 ? -39.348 22.673 13.499 1.00 66.44 90 SER A O 1
ATOM 687 N N . ASP A 1 91 ? -37.212 22.142 13.073 1.00 61.28 91 ASP A N 1
ATOM 688 C CA . ASP A 1 91 ? -37.435 21.805 11.656 1.00 61.28 91 ASP A CA 1
ATOM 689 C C . ASP A 1 91 ? -37.138 20.339 11.288 1.00 61.28 91 ASP A C 1
ATOM 691 O O . ASP A 1 91 ? -37.346 19.915 10.152 1.00 61.28 91 ASP A O 1
ATOM 695 N N . ASN A 1 92 ? -36.656 19.516 12.230 1.00 70.50 92 ASN A N 1
ATOM 696 C CA . ASN A 1 92 ? -36.172 18.140 11.985 1.00 70.50 92 ASN A CA 1
ATOM 697 C C . ASN A 1 92 ? -35.073 18.015 10.899 1.00 70.50 92 ASN A C 1
ATOM 699 O O . ASN A 1 92 ? -34.641 16.894 10.591 1.00 70.50 92 ASN A O 1
ATOM 703 N N . TYR A 1 93 ? -34.595 19.135 10.346 1.00 80.38 93 TYR A N 1
ATOM 704 C CA . TYR A 1 93 ? -33.495 19.226 9.395 1.00 80.38 93 TYR A CA 1
ATOM 705 C C . TYR A 1 93 ? -32.485 20.302 9.811 1.00 80.38 93 TYR A C 1
ATOM 707 O O . TYR A 1 93 ? -32.858 21.312 10.398 1.00 80.38 93 TYR A O 1
ATOM 715 N N . VAL A 1 94 ? -31.207 20.089 9.492 1.00 90.12 94 VAL A N 1
ATOM 716 C CA . VAL A 1 94 ? -30.118 21.066 9.658 1.00 90.12 94 VAL A CA 1
ATOM 717 C C . VAL A 1 94 ? -29.297 21.084 8.372 1.00 90.12 94 VAL A C 1
ATOM 719 O O . VAL A 1 94 ? -28.768 20.051 7.976 1.00 90.12 94 VAL A O 1
ATOM 722 N N . ASP A 1 95 ? -29.139 22.246 7.752 1.00 93.06 95 ASP A N 1
ATOM 723 C CA . ASP A 1 95 ? -28.227 22.475 6.634 1.00 93.06 95 ASP A CA 1
ATOM 724 C C . ASP A 1 95 ? -26.907 23.038 7.177 1.00 93.06 95 ASP A C 1
ATOM 726 O O . ASP A 1 95 ? -26.866 24.133 7.743 1.00 93.06 95 ASP A O 1
ATOM 730 N N . LEU A 1 96 ? -25.817 22.285 7.006 1.00 96.31 96 LEU A N 1
ATOM 731 C CA . LEU A 1 96 ? -24.462 22.715 7.346 1.00 96.31 96 LEU A CA 1
ATOM 732 C C . LEU A 1 96 ? -23.673 23.007 6.075 1.00 96.31 96 LEU A C 1
ATOM 734 O O . LEU A 1 96 ? -23.355 22.096 5.307 1.00 96.31 96 LEU A O 1
ATOM 738 N N . LEU A 1 97 ? -23.299 24.271 5.881 1.00 96.69 97 LEU A N 1
ATOM 739 C CA . LEU A 1 97 ? -22.320 24.630 4.862 1.00 96.69 97 LEU A CA 1
ATOM 740 C C . LEU A 1 97 ? -20.924 24.400 5.432 1.00 96.69 97 LEU A C 1
ATOM 742 O O . LEU A 1 97 ? -20.524 25.065 6.389 1.00 96.69 97 LEU A O 1
ATOM 746 N N . VAL A 1 98 ? -20.181 23.475 4.835 1.00 96.62 98 VAL A N 1
ATOM 747 C CA . VAL A 1 98 ? -18.880 23.043 5.339 1.00 96.62 98 VAL A CA 1
ATOM 748 C C . VAL A 1 98 ? -17.821 22.956 4.252 1.00 96.62 98 VAL A C 1
ATOM 750 O O . VAL A 1 98 ? -18.102 22.729 3.074 1.00 96.62 98 VAL A O 1
ATOM 753 N N . ILE A 1 99 ? -16.567 23.105 4.664 1.00 94.62 99 ILE A N 1
ATOM 754 C CA . ILE A 1 99 ? -15.392 22.864 3.828 1.00 94.62 99 ILE A CA 1
ATOM 755 C C . ILE A 1 99 ? -14.273 22.298 4.703 1.00 94.62 99 ILE A C 1
ATOM 757 O O . ILE A 1 99 ? -14.171 22.651 5.873 1.00 94.62 99 ILE A O 1
ATOM 761 N N . ASN A 1 100 ? -13.391 21.468 4.148 1.00 92.62 100 ASN A N 1
ATOM 762 C CA . ASN A 1 100 ? -12.244 20.965 4.903 1.00 92.62 100 ASN A CA 1
ATOM 763 C C . ASN A 1 100 ? -11.409 22.121 5.498 1.00 92.62 100 ASN A C 1
ATOM 765 O O . ASN A 1 100 ? -11.031 23.055 4.782 1.00 92.62 100 ASN A O 1
ATOM 769 N N . GLU A 1 101 ? -11.072 22.042 6.788 1.00 91.19 101 GLU A N 1
ATOM 770 C CA . GLU A 1 101 ? -10.399 23.113 7.533 1.00 91.19 101 GLU A CA 1
ATOM 771 C C . GLU A 1 101 ? -9.085 23.557 6.872 1.00 91.19 101 GLU A C 1
ATOM 773 O O . GLU A 1 101 ? -8.834 24.754 6.709 1.00 91.19 101 GLU A O 1
ATOM 778 N N . LYS A 1 102 ? -8.244 22.615 6.425 1.00 88.94 102 LYS A N 1
ATOM 779 C CA . LYS A 1 102 ? -6.955 22.950 5.794 1.00 88.94 102 LYS A CA 1
ATOM 780 C C . LYS A 1 102 ? -7.157 23.759 4.514 1.00 88.94 102 LYS A C 1
ATOM 782 O O . LYS A 1 102 ? -6.359 24.649 4.210 1.00 88.94 102 LYS A O 1
ATOM 787 N N . ILE A 1 103 ? -8.222 23.462 3.770 1.00 87.25 103 ILE A N 1
ATOM 788 C CA . ILE A 1 103 ? -8.588 24.179 2.547 1.00 87.25 103 ILE A CA 1
ATOM 789 C C . ILE A 1 103 ? -9.123 25.563 2.901 1.00 87.25 103 ILE A C 1
ATOM 791 O O . ILE A 1 103 ? -8.635 26.540 2.336 1.00 87.25 103 ILE A O 1
ATOM 795 N N . TYR A 1 104 ? -10.018 25.667 3.889 1.00 89.88 104 TYR A N 1
ATOM 796 C CA . TYR A 1 104 ? -10.502 26.953 4.398 1.00 89.88 104 TYR A CA 1
ATOM 797 C C . TYR A 1 104 ? -9.346 27.894 4.755 1.00 89.88 104 TYR A C 1
ATOM 799 O O . TYR A 1 104 ? -9.256 29.006 4.236 1.00 89.88 104 TYR A O 1
ATOM 807 N N . ARG A 1 105 ? -8.393 27.423 5.571 1.00 89.38 105 ARG A N 1
ATOM 808 C CA . ARG A 1 105 ? -7.224 28.217 5.985 1.00 89.38 105 ARG A CA 1
ATOM 809 C C . ARG A 1 105 ? -6.366 28.644 4.787 1.00 89.38 105 ARG A C 1
ATOM 811 O O . ARG A 1 105 ? -5.835 29.754 4.780 1.00 89.38 105 ARG A O 1
ATOM 818 N N . ARG A 1 106 ? -6.234 27.799 3.757 1.00 86.69 106 ARG A N 1
ATOM 819 C CA . ARG A 1 106 ? -5.530 28.139 2.505 1.00 86.69 106 ARG A CA 1
ATOM 820 C C . ARG A 1 106 ? -6.242 29.230 1.705 1.00 86.69 106 ARG A C 1
ATOM 822 O O . ARG A 1 106 ? -5.558 30.089 1.156 1.00 86.69 106 ARG A O 1
ATOM 829 N N . LEU A 1 107 ? -7.572 29.185 1.627 1.00 85.00 107 LEU A N 1
ATOM 830 C CA . LEU A 1 107 ? -8.383 30.179 0.916 1.00 85.00 107 LEU A CA 1
ATOM 831 C C . LEU A 1 107 ? -8.343 31.536 1.628 1.00 85.00 107 LEU A C 1
ATOM 833 O O . LEU A 1 107 ? -8.127 32.554 0.973 1.00 85.00 107 LEU A O 1
ATOM 837 N N . GLN A 1 108 ? -8.424 31.533 2.962 1.00 87.06 108 GLN A N 1
ATOM 838 C CA . GLN A 1 108 ? -8.302 32.739 3.788 1.00 87.06 108 GLN A CA 1
ATOM 839 C C . GLN A 1 108 ? -6.948 33.432 3.595 1.00 87.06 108 GLN A C 1
ATOM 841 O O . GLN A 1 108 ? -6.897 34.622 3.314 1.00 87.06 108 GLN A O 1
ATOM 846 N N . LYS A 1 109 ? -5.836 32.678 3.608 1.00 86.94 109 LYS A N 1
ATOM 847 C CA . LYS A 1 109 ? -4.493 33.231 3.326 1.00 86.94 109 LYS A CA 1
ATOM 848 C C . LYS A 1 109 ? -4.367 33.882 1.943 1.00 86.94 109 LYS A C 1
ATOM 850 O O . LYS A 1 109 ? -3.465 34.683 1.730 1.00 86.94 109 LYS A O 1
ATOM 855 N N . LYS A 1 110 ? -5.225 33.503 0.994 1.00 83.50 110 LYS A N 1
ATOM 856 C CA . LYS A 1 110 ? -5.238 34.022 -0.379 1.00 83.50 110 LYS A CA 1
ATOM 857 C C . LYS A 1 110 ? -6.331 35.072 -0.611 1.00 83.50 110 LYS A C 1
ATOM 859 O O . LYS A 1 110 ? -6.510 35.471 -1.759 1.00 83.50 110 LYS A O 1
ATOM 864 N N . ASN A 1 111 ? -7.062 35.489 0.431 1.00 81.38 111 ASN A N 1
ATOM 865 C CA . ASN A 1 111 ? -8.230 36.376 0.346 1.00 81.38 111 ASN A CA 1
ATOM 866 C C . ASN A 1 111 ? -9.250 35.927 -0.718 1.00 81.38 111 ASN A C 1
ATOM 868 O O . ASN A 1 111 ? -9.800 36.737 -1.464 1.00 81.38 111 ASN A O 1
ATOM 872 N N . GLN A 1 112 ? -9.476 34.613 -0.829 1.00 80.94 112 GLN A N 1
ATOM 873 C CA . GLN A 1 112 ? -10.422 34.051 -1.792 1.00 80.94 112 GLN A CA 1
ATOM 874 C C . GLN A 1 112 ? -11.812 33.905 -1.174 1.00 80.94 112 GLN A C 1
ATOM 876 O O . GLN A 1 112 ? -11.979 33.247 -0.149 1.00 80.94 112 GLN A O 1
ATOM 881 N N . LEU A 1 113 ? -12.811 34.494 -1.835 1.00 79.25 113 LEU A N 1
ATOM 882 C CA . LEU A 1 113 ? -14.213 34.415 -1.432 1.00 79.25 113 LEU A CA 1
ATOM 883 C C . LEU A 1 113 ? -14.776 33.007 -1.668 1.00 79.25 113 LEU A C 1
ATOM 885 O O . LEU A 1 113 ? -14.610 32.430 -2.745 1.00 79.25 113 LEU A O 1
ATOM 889 N N . ILE A 1 114 ? -15.489 32.481 -0.672 1.00 86.69 114 ILE A N 1
ATOM 890 C CA . ILE A 1 114 ? -16.221 31.216 -0.764 1.00 86.69 114 ILE A CA 1
ATOM 891 C C . ILE A 1 114 ? -17.668 31.544 -1.128 1.00 86.69 114 ILE A C 1
ATOM 893 O O . ILE A 1 114 ? -18.361 32.205 -0.361 1.00 86.69 114 ILE A O 1
ATOM 897 N N . ASN A 1 115 ? -18.129 31.094 -2.297 1.00 83.88 115 ASN A N 1
ATOM 898 C CA . ASN A 1 115 ? -19.518 31.272 -2.719 1.00 83.88 115 ASN A CA 1
ATOM 899 C C . ASN A 1 115 ? -20.342 30.016 -2.373 1.00 83.88 115 ASN A C 1
ATOM 901 O O . ASN A 1 115 ? -20.095 28.968 -2.979 1.00 83.88 115 ASN A O 1
ATOM 905 N N . PRO A 1 116 ? -21.344 30.100 -1.473 1.00 84.81 116 PRO A N 1
ATOM 906 C CA . PRO A 1 116 ? -22.188 28.963 -1.092 1.00 84.81 116 PRO A CA 1
ATOM 907 C C . PRO A 1 116 ? -22.873 28.256 -2.270 1.00 84.81 116 PRO A C 1
ATOM 909 O O . PRO A 1 116 ? -23.114 27.056 -2.205 1.00 84.81 116 PRO A O 1
ATOM 912 N N . ARG A 1 117 ? -23.126 28.952 -3.390 1.00 83.44 117 ARG A N 1
ATOM 913 C CA . ARG A 1 117 ? -23.757 28.362 -4.590 1.00 83.44 117 ARG A CA 1
ATOM 914 C C . ARG A 1 117 ? -22.923 27.269 -5.258 1.00 83.44 117 ARG A C 1
ATOM 916 O O . ARG A 1 117 ? -23.446 26.524 -6.078 1.00 83.44 117 ARG A O 1
ATOM 923 N N . HIS A 1 118 ? -21.631 27.194 -4.952 1.00 83.06 118 HIS A N 1
ATOM 924 C CA . HIS A 1 118 ? -20.742 26.155 -5.472 1.00 83.06 118 HIS A CA 1
ATOM 925 C C . HIS A 1 118 ? -20.718 24.903 -4.588 1.00 83.06 118 HIS A C 1
ATOM 927 O O . HIS A 1 118 ? -19.989 23.961 -4.898 1.00 83.06 118 HIS A O 1
ATOM 933 N N . ALA A 1 119 ? -21.487 24.887 -3.495 1.00 88.56 119 ALA A N 1
ATOM 934 C CA . ALA A 1 119 ? -21.549 23.753 -2.595 1.00 88.56 119 ALA A CA 1
ATOM 935 C C . ALA A 1 119 ? -22.243 22.559 -3.258 1.00 88.56 119 ALA A C 1
ATOM 937 O O . ALA A 1 119 ? -23.350 22.673 -3.789 1.00 88.56 119 ALA A O 1
ATOM 938 N N . LYS A 1 120 ? -21.621 21.382 -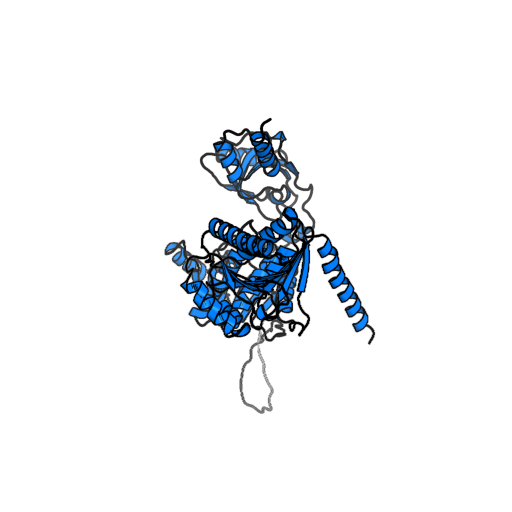3.168 1.00 91.06 120 LYS A N 1
ATOM 939 C CA . LYS A 1 120 ? -22.300 20.123 -3.482 1.00 91.06 120 LYS A CA 1
ATOM 940 C C . LYS A 1 120 ? -23.300 19.818 -2.367 1.00 91.06 120 LYS A C 1
ATOM 942 O O . LYS A 1 120 ? -22.895 19.629 -1.221 1.00 91.06 120 LYS A O 1
ATOM 947 N N . ILE A 1 121 ? -24.585 19.756 -2.701 1.00 92.00 121 ILE A N 1
ATOM 948 C CA . ILE A 1 121 ? -25.639 19.393 -1.748 1.00 92.00 121 ILE A CA 1
ATOM 949 C C . ILE A 1 121 ? -25.647 17.872 -1.577 1.00 92.00 121 ILE A C 1
ATOM 951 O O . ILE A 1 121 ? -25.653 17.133 -2.565 1.00 92.00 121 ILE A O 1
ATOM 955 N N . ILE A 1 122 ? -25.633 17.411 -0.329 1.00 88.75 122 ILE A N 1
ATOM 956 C CA . ILE A 1 122 ? -25.743 15.998 0.034 1.00 88.75 122 ILE A CA 1
ATOM 957 C C . ILE A 1 122 ? -26.789 15.903 1.143 1.00 88.75 122 ILE A C 1
ATOM 959 O O . ILE A 1 122 ? -26.626 16.499 2.205 1.00 88.75 122 ILE A O 1
ATOM 963 N N . GLU A 1 123 ? -27.876 15.183 0.880 1.00 88.56 123 GLU A N 1
ATOM 964 C CA . GLU A 1 123 ? -28.998 15.046 1.809 1.00 88.56 123 GLU A CA 1
ATOM 965 C C . GLU A 1 123 ? -28.999 13.659 2.451 1.00 88.56 123 GLU A C 1
ATOM 967 O O . GLU A 1 123 ? -28.892 12.642 1.761 1.00 88.56 123 GLU A O 1
ATOM 972 N N . THR A 1 124 ? -29.142 13.626 3.777 1.00 84.56 124 THR A N 1
ATOM 973 C CA . THR A 1 124 ? -29.402 12.396 4.524 1.00 84.56 124 THR A CA 1
ATOM 974 C C . THR A 1 124 ? -30.665 11.718 3.966 1.00 84.56 124 THR A C 1
ATOM 976 O O . THR A 1 124 ? -31.701 12.378 3.837 1.00 84.56 124 THR A O 1
ATOM 979 N N . PRO A 1 125 ? -30.642 10.400 3.685 1.00 79.38 125 PRO A N 1
ATOM 980 C CA . PRO A 1 125 ? -31.830 9.641 3.300 1.00 79.38 125 PRO A CA 1
ATOM 981 C C . PRO A 1 125 ? -33.019 9.875 4.242 1.00 79.38 125 PRO A C 1
ATOM 983 O O . PRO A 1 125 ? -32.844 10.108 5.435 1.00 79.38 125 PRO A O 1
ATOM 986 N N . ARG A 1 126 ? -34.255 9.773 3.736 1.00 78.56 126 ARG A N 1
ATOM 987 C CA . ARG A 1 126 ? -35.465 10.024 4.549 1.00 78.56 126 ARG A CA 1
ATOM 988 C C . ARG A 1 126 ? -35.619 9.063 5.729 1.00 78.56 126 ARG A C 1
ATOM 990 O O . ARG A 1 126 ? -36.193 9.434 6.746 1.00 78.56 126 ARG A O 1
ATOM 997 N N . THR A 1 127 ? -35.109 7.848 5.583 1.00 74.62 127 THR A N 1
ATOM 998 C CA . THR A 1 127 ? -35.138 6.795 6.595 1.00 74.62 127 THR A CA 1
ATOM 999 C C . THR A 1 127 ? -33.750 6.201 6.747 1.00 74.62 127 THR A C 1
ATOM 1001 O O . THR A 1 127 ? -32.992 6.157 5.776 1.00 74.62 127 THR A O 1
ATOM 1004 N N . MET A 1 128 ? -33.446 5.704 7.945 1.00 64.50 128 MET A N 1
ATOM 1005 C CA . MET A 1 128 ? -32.226 4.949 8.213 1.00 64.50 128 MET A CA 1
ATOM 1006 C C . MET A 1 128 ? -32.099 3.788 7.207 1.00 64.50 128 MET A C 1
ATOM 1008 O O . MET A 1 128 ? -33.050 3.003 7.096 1.00 64.50 128 MET A O 1
ATOM 1012 N N . PRO A 1 129 ? -30.986 3.698 6.449 1.00 63.38 129 PRO A N 1
ATOM 1013 C CA . PRO A 1 129 ? -30.718 2.576 5.554 1.00 63.38 129 PRO A CA 1
ATOM 1014 C C . PRO A 1 129 ? -30.848 1.236 6.282 1.00 63.38 129 PRO A C 1
ATOM 1016 O O . PRO A 1 129 ? -30.575 1.153 7.478 1.00 63.38 129 PRO A O 1
ATOM 1019 N N . ILE A 1 130 ? -31.275 0.190 5.571 1.00 46.50 130 ILE A N 1
ATOM 1020 C CA . ILE A 1 130 ? -31.490 -1.144 6.159 1.00 46.50 130 ILE A CA 1
ATOM 1021 C C . ILE A 1 130 ? -30.197 -1.641 6.819 1.00 46.50 130 ILE A C 1
ATOM 1023 O O . ILE A 1 130 ? -30.220 -1.999 7.990 1.00 46.50 130 ILE A O 1
ATOM 1027 N N . ASP A 1 131 ? -29.071 -1.478 6.127 1.00 45.75 131 ASP A N 1
ATOM 1028 C CA . ASP A 1 131 ? -27.726 -1.845 6.584 1.00 45.75 131 ASP A CA 1
ATOM 1029 C C . ASP A 1 131 ? -27.277 -1.109 7.869 1.00 45.75 131 ASP A C 1
ATOM 1031 O O . ASP A 1 131 ? -26.278 -1.476 8.481 1.00 45.75 131 ASP A O 1
ATOM 1035 N N . TYR A 1 132 ? -27.983 -0.046 8.285 1.00 46.31 132 TYR A N 1
ATOM 1036 C CA . TYR A 1 132 ? -27.700 0.708 9.514 1.00 46.31 132 TYR A CA 1
ATOM 1037 C C . TYR A 1 132 ? -28.570 0.243 10.696 1.00 46.31 132 TYR A C 1
ATOM 1039 O O . TYR A 1 132 ? -28.207 0.491 11.847 1.00 46.31 132 TYR A O 1
ATOM 1047 N N . LYS A 1 133 ? -29.709 -0.424 10.442 1.00 39.97 133 LYS A N 1
ATOM 1048 C CA . LYS A 1 133 ? -30.604 -0.939 11.495 1.00 39.97 133 LYS A CA 1
ATOM 1049 C C . LYS A 1 133 ? -29.979 -2.108 12.248 1.00 39.97 133 LYS A C 1
ATOM 1051 O O . LYS A 1 133 ? -30.072 -2.136 13.472 1.00 39.97 133 LYS A O 1
ATOM 1056 N N . ASP A 1 134 ? -29.264 -2.979 11.539 1.00 39.31 134 ASP A N 1
ATOM 1057 C CA . ASP A 1 134 ? -28.576 -4.137 12.125 1.00 39.31 134 ASP A CA 1
ATOM 1058 C C . ASP A 1 134 ? -27.465 -3.732 13.114 1.00 39.31 134 ASP A C 1
ATOM 1060 O O . ASP A 1 134 ? -27.064 -4.528 13.956 1.00 39.31 134 ASP A O 1
ATOM 1064 N N . PHE A 1 135 ? -27.025 -2.467 13.074 1.00 34.75 135 PHE A N 1
ATOM 1065 C CA . PHE A 1 135 ? -26.028 -1.896 13.982 1.00 34.75 135 PHE A CA 1
ATOM 1066 C C . PHE A 1 135 ? -26.618 -1.377 15.308 1.00 34.75 135 PHE A C 1
ATOM 1068 O O . PHE A 1 135 ? -25.886 -1.239 16.283 1.00 34.75 135 PHE A O 1
ATOM 1075 N N . LYS A 1 136 ? -27.924 -1.051 15.362 1.00 31.66 136 LYS A N 1
ATOM 1076 C CA . LYS A 1 136 ? -28.589 -0.482 16.556 1.00 31.66 136 LYS A CA 1
ATOM 1077 C C . LYS A 1 136 ? -29.384 -1.485 17.384 1.00 31.66 136 LYS A C 1
ATOM 1079 O O . LYS A 1 136 ? -29.656 -1.211 18.546 1.00 31.66 136 LYS A O 1
ATOM 1084 N N . THR A 1 137 ? -29.760 -2.630 16.822 1.00 31.50 137 THR A N 1
ATOM 1085 C CA . THR A 1 137 ? -30.479 -3.685 17.560 1.00 31.50 137 THR A CA 1
ATOM 1086 C C . THR A 1 137 ? -29.606 -4.455 18.555 1.00 31.50 137 THR A C 1
ATOM 1088 O O . THR A 1 137 ? -30.118 -5.309 19.271 1.00 31.50 137 THR A O 1
ATOM 1091 N N . GLN A 1 138 ? -28.316 -4.130 18.662 1.00 32.41 138 GLN A N 1
ATOM 1092 C CA . GLN A 1 138 ? -27.432 -4.622 19.716 1.00 32.41 138 GLN A CA 1
ATOM 1093 C C . GLN A 1 138 ? -27.151 -3.522 20.752 1.00 32.41 138 GLN A C 1
ATOM 1095 O O . GLN A 1 138 ? -26.081 -2.931 20.744 1.00 32.41 138 GLN A O 1
ATOM 1100 N N . GLU A 1 139 ? -28.140 -3.217 21.601 1.00 43.41 139 GLU A N 1
ATOM 1101 C CA . GLU A 1 139 ? -28.000 -3.059 23.067 1.00 43.41 139 GLU A CA 1
ATOM 1102 C C . GLU A 1 139 ? -29.289 -2.471 23.673 1.00 43.41 139 GLU A C 1
ATOM 1104 O O . GLU A 1 139 ? -29.594 -1.302 23.462 1.00 43.41 139 GLU A O 1
ATOM 1109 N N . LEU A 1 140 ? -30.032 -3.294 24.429 1.00 28.20 140 LEU A N 1
ATOM 1110 C CA . LEU A 1 140 ? -30.947 -2.930 25.529 1.00 28.20 140 LEU A CA 1
ATOM 1111 C C . LEU A 1 140 ? -31.457 -4.238 26.176 1.00 28.20 140 LEU A C 1
ATOM 1113 O O . LEU A 1 140 ? -32.598 -4.644 25.992 1.00 28.20 140 LEU A O 1
ATOM 1117 N N . PHE A 1 141 ? -30.589 -4.928 26.921 1.00 26.25 141 PHE A N 1
ATOM 1118 C CA . PHE A 1 141 ? -31.046 -5.749 28.048 1.00 26.25 141 PHE A CA 1
ATOM 1119 C C . PHE A 1 141 ? -30.801 -4.922 29.306 1.00 26.25 141 PHE A C 1
ATOM 1121 O O . PHE A 1 141 ? -29.777 -5.036 29.976 1.00 26.25 141 PHE A O 1
ATOM 1128 N N . THR A 1 142 ? -31.732 -4.014 29.579 1.00 24.86 142 THR A N 1
ATOM 1129 C CA . THR A 1 142 ? -31.971 -3.534 30.934 1.00 24.86 142 THR A CA 1
ATOM 1130 C C . THR A 1 142 ? -32.509 -4.717 31.727 1.00 24.86 142 THR A C 1
ATOM 1132 O O . THR A 1 142 ? -33.610 -5.193 31.465 1.00 24.86 142 THR A O 1
ATOM 1135 N N . SER A 1 143 ? -31.726 -5.218 32.679 1.00 28.52 143 SER A N 1
ATOM 1136 C CA . SER A 1 143 ? -32.271 -5.991 33.789 1.00 28.52 143 SER A CA 1
ATOM 1137 C C . SER A 1 143 ? -33.095 -5.029 34.645 1.00 28.52 143 SER A C 1
ATOM 1139 O O . SER A 1 143 ? -32.569 -4.401 35.563 1.00 28.52 143 SER A O 1
ATOM 1141 N N . GLU A 1 144 ? -34.364 -4.841 34.286 1.00 26.50 144 GLU A N 1
ATOM 1142 C CA . GLU A 1 144 ? -35.344 -4.275 35.204 1.00 26.50 144 GLU A CA 1
ATOM 1143 C C . GLU A 1 144 ? -35.614 -5.319 36.286 1.00 26.50 144 GLU A C 1
ATOM 1145 O O . GLU A 1 144 ? -36.218 -6.363 36.053 1.00 26.50 144 GLU A O 1
ATOM 1150 N N . SER A 1 145 ? -35.104 -5.036 37.479 1.00 29.41 145 SER A N 1
ATOM 1151 C CA . SER A 1 145 ? -35.585 -5.613 38.721 1.00 29.41 145 SER A CA 1
ATOM 1152 C C . SER A 1 145 ? -36.982 -5.053 38.993 1.00 29.41 145 SER A C 1
ATOM 1154 O O . SER A 1 145 ? -37.114 -3.935 39.496 1.00 29.41 145 SER A O 1
ATOM 1156 N N . SER A 1 146 ? -38.022 -5.808 38.651 1.00 30.08 146 SER A N 1
ATOM 1157 C CA . SER A 1 146 ? -39.359 -5.591 39.196 1.00 30.08 146 SER A CA 1
ATOM 1158 C C . SER A 1 146 ? -39.452 -6.303 40.541 1.00 30.08 146 SER A C 1
ATOM 1160 O O . SER A 1 146 ? -39.497 -7.530 40.607 1.00 30.08 146 SER A O 1
ATOM 1162 N N . ILE A 1 147 ? -39.440 -5.500 41.600 1.00 32.59 147 ILE A N 1
ATOM 1163 C CA . ILE A 1 147 ? -39.953 -5.858 42.920 1.00 32.59 147 ILE A CA 1
ATOM 1164 C C . ILE A 1 147 ? -41.466 -6.044 42.773 1.00 32.59 147 ILE A C 1
ATOM 1166 O O . ILE A 1 147 ? -42.146 -5.148 42.269 1.00 32.59 147 ILE A O 1
ATOM 1170 N N . SER A 1 148 ? -41.972 -7.187 43.218 1.00 31.42 148 SER A N 1
ATOM 1171 C CA . SER A 1 148 ? -43.362 -7.350 43.632 1.00 31.42 148 SER A CA 1
ATOM 1172 C C . SER A 1 148 ? -43.362 -8.195 44.899 1.00 31.42 148 SER A C 1
ATOM 1174 O O . SER A 1 148 ? -42.998 -9.372 44.854 1.00 31.42 148 SER A O 1
ATOM 1176 N N . ASP A 1 149 ? -43.703 -7.533 45.998 1.00 30.20 149 ASP A N 1
ATOM 1177 C CA . ASP A 1 149 ? -44.184 -8.131 47.237 1.00 30.20 149 ASP A CA 1
ATOM 1178 C C . ASP A 1 149 ? -45.499 -8.887 46.964 1.00 30.20 149 ASP A C 1
ATOM 1180 O O . ASP A 1 149 ? -46.259 -8.475 46.084 1.00 30.20 149 ASP A O 1
ATOM 1184 N N . ASP A 1 150 ? -45.693 -10.017 47.651 1.00 32.91 150 ASP A N 1
ATOM 1185 C CA . ASP A 1 150 ? -46.921 -10.412 48.369 1.00 32.91 150 ASP A CA 1
ATOM 1186 C C . ASP A 1 150 ? -46.832 -11.908 48.764 1.00 32.91 150 ASP A C 1
ATOM 1188 O O . ASP A 1 150 ? -46.859 -12.801 47.914 1.00 32.91 150 ASP A O 1
ATOM 1192 N N . ASP A 1 151 ? -46.588 -12.118 50.063 1.00 34.16 151 ASP A N 1
ATOM 1193 C CA . ASP A 1 151 ? -47.215 -13.040 51.031 1.00 34.16 151 ASP A CA 1
ATOM 1194 C C . ASP A 1 151 ? -47.832 -14.386 50.569 1.00 34.16 151 ASP A C 1
ATOM 1196 O O . ASP A 1 151 ? -48.739 -14.428 49.741 1.00 34.16 151 ASP A O 1
ATOM 1200 N N . ASP A 1 152 ? -47.361 -15.497 51.163 1.00 34.41 152 ASP A N 1
ATOM 1201 C CA . ASP A 1 152 ? -48.114 -16.336 52.130 1.00 34.41 152 ASP A CA 1
ATOM 1202 C C . ASP A 1 152 ? -47.450 -17.727 52.335 1.00 34.41 152 ASP A C 1
ATOM 1204 O O . ASP A 1 152 ? -47.327 -18.535 51.412 1.00 34.41 152 ASP A O 1
ATOM 1208 N N . ASP A 1 153 ? -46.959 -17.927 53.564 1.00 36.69 153 ASP A N 1
ATOM 1209 C CA . ASP A 1 153 ? -47.037 -19.084 54.480 1.00 36.69 153 ASP A CA 1
ATOM 1210 C C . ASP A 1 153 ? -47.363 -20.514 53.965 1.00 36.69 153 ASP A C 1
ATOM 1212 O O . ASP A 1 153 ? -48.380 -20.761 53.322 1.00 36.69 153 ASP A O 1
ATOM 1216 N N . ASP A 1 154 ? -46.505 -21.490 54.318 1.00 34.44 154 ASP A N 1
ATOM 1217 C CA . ASP A 1 154 ? -46.766 -22.521 55.358 1.00 34.44 154 ASP A CA 1
ATOM 1218 C C . ASP A 1 154 ? -45.844 -23.768 55.228 1.00 34.44 154 ASP A C 1
ATOM 1220 O O . ASP A 1 154 ? -45.836 -24.479 54.223 1.00 34.44 154 ASP A O 1
ATOM 1224 N N . ASP A 1 155 ? -45.070 -23.989 56.299 1.00 35.59 155 ASP A N 1
ATOM 1225 C CA . ASP A 1 155 ? -44.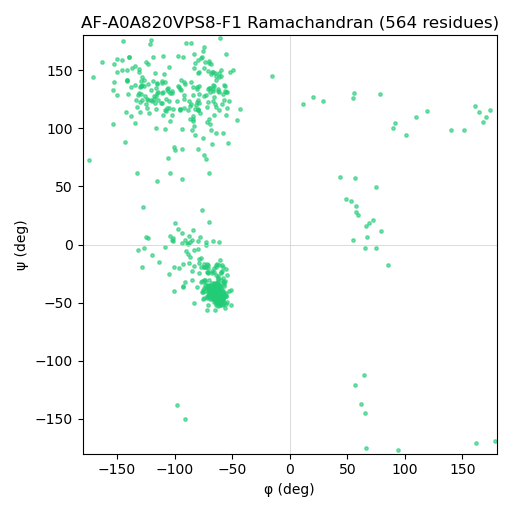853 -25.221 57.082 1.00 35.59 155 ASP A CA 1
ATOM 1226 C C . ASP A 1 155 ? -44.398 -26.587 56.484 1.00 35.59 155 ASP A C 1
ATOM 1228 O O . ASP A 1 155 ? -45.058 -27.241 55.681 1.00 35.59 155 ASP A O 1
ATOM 1232 N N . ASP A 1 156 ? -43.299 -27.073 57.090 1.00 34.25 156 ASP A N 1
ATOM 1233 C CA . ASP A 1 156 ? -43.160 -28.351 57.836 1.00 34.25 156 ASP A CA 1
ATOM 1234 C C . ASP A 1 156 ? -42.154 -29.441 57.375 1.00 34.25 156 ASP A C 1
ATOM 1236 O O . ASP A 1 156 ? -42.277 -30.080 56.333 1.00 34.25 156 ASP A O 1
ATOM 1240 N N . ASP A 1 157 ? -41.182 -29.632 58.280 1.00 31.16 157 ASP A N 1
ATOM 1241 C CA . ASP A 1 157 ? -40.540 -30.839 58.841 1.00 31.16 157 ASP A CA 1
ATOM 1242 C C . ASP A 1 157 ? -39.863 -31.952 57.996 1.00 31.16 157 ASP A C 1
ATOM 1244 O O . ASP A 1 157 ? -40.443 -32.624 57.150 1.00 31.16 157 ASP A O 1
ATOM 1248 N N . GLY A 1 158 ? -38.629 -32.276 58.413 1.00 28.25 158 GLY A N 1
ATOM 1249 C CA . GLY A 1 158 ? -38.441 -33.536 59.148 1.00 28.25 158 GLY A CA 1
ATOM 1250 C C . GLY A 1 158 ? -37.884 -34.791 58.463 1.00 28.25 158 GLY A C 1
ATOM 1251 O O . GLY A 1 158 ? -38.624 -35.695 58.100 1.00 28.25 158 GLY A O 1
ATOM 1252 N N . SER A 1 159 ? -36.562 -34.958 58.584 1.00 28.86 159 SER A N 1
ATOM 1253 C CA . SER A 1 159 ? -35.834 -36.210 58.910 1.00 28.86 159 SER A CA 1
ATOM 1254 C C . SER A 1 159 ? -35.553 -37.335 57.880 1.00 28.86 159 SER A C 1
ATOM 1256 O O . SER A 1 159 ? -36.411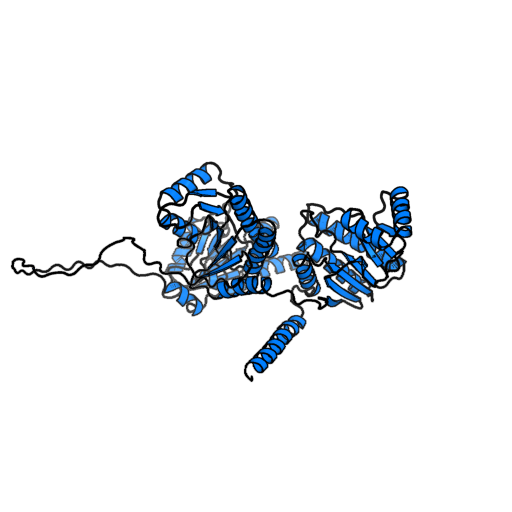 -37.883 57.199 1.00 28.86 159 SER A O 1
ATOM 1258 N N . GLU A 1 160 ? -34.258 -37.678 57.886 1.00 28.91 160 GLU A N 1
ATOM 1259 C CA . GLU A 1 160 ? -33.516 -38.926 57.621 1.00 28.91 160 GLU A CA 1
ATOM 1260 C C . GLU A 1 160 ? -34.285 -40.273 57.585 1.00 28.91 160 GLU A C 1
ATOM 1262 O O . GLU A 1 160 ? -35.120 -40.550 58.438 1.00 28.91 160 GLU A O 1
ATOM 1267 N N . ILE A 1 161 ? -33.866 -41.208 56.713 1.00 26.39 161 ILE A N 1
ATOM 1268 C CA . ILE A 1 161 ? -32.962 -42.326 57.076 1.00 26.39 161 ILE A CA 1
ATOM 1269 C C . ILE A 1 161 ? -32.478 -43.104 55.833 1.00 26.39 161 ILE A C 1
ATOM 1271 O O . ILE A 1 161 ? -33.164 -43.301 54.834 1.00 26.39 161 ILE A O 1
ATOM 1275 N N . ASP A 1 162 ? -31.229 -43.498 56.020 1.00 25.23 162 ASP A N 1
ATOM 1276 C CA . ASP A 1 162 ? -30.215 -44.283 55.336 1.00 25.23 162 ASP A CA 1
ATOM 1277 C C . ASP A 1 162 ? -30.530 -45.775 55.028 1.00 25.23 162 ASP A C 1
ATOM 1279 O O . ASP A 1 162 ? -31.512 -46.351 55.495 1.00 25.23 162 ASP A O 1
ATOM 1283 N N . THR A 1 163 ? -29.555 -46.395 54.348 1.00 25.47 163 THR A N 1
ATOM 1284 C CA . THR A 1 163 ? -29.103 -47.808 54.376 1.00 25.47 163 THR A CA 1
ATOM 1285 C C . THR A 1 163 ? -29.364 -48.740 53.180 1.00 25.47 163 THR A C 1
ATOM 1287 O O . THR A 1 163 ? -30.477 -49.173 52.896 1.00 25.47 163 THR A O 1
ATOM 1290 N N . ASP A 1 164 ? -28.243 -49.052 52.507 1.00 24.48 164 ASP A N 1
ATOM 1291 C CA . ASP A 1 164 ? -27.640 -50.386 52.266 1.00 24.48 164 ASP A CA 1
ATOM 1292 C C . ASP A 1 164 ? -27.075 -50.523 50.835 1.00 24.48 164 ASP A C 1
ATOM 1294 O O . ASP A 1 164 ? -27.798 -50.584 49.846 1.00 24.48 164 ASP A O 1
ATOM 1298 N N . ALA A 1 165 ? -25.763 -50.346 50.633 1.00 25.22 165 ALA A N 1
ATOM 1299 C CA . ALA A 1 165 ? -24.624 -51.241 50.932 1.00 25.22 165 ALA A CA 1
ATOM 1300 C C . ALA A 1 165 ? -24.307 -52.190 49.746 1.00 25.22 165 ALA A C 1
ATOM 1302 O O . ALA A 1 165 ? -25.083 -53.070 49.403 1.00 25.22 165 ALA A O 1
ATOM 1303 N N . PHE A 1 166 ? -23.289 -51.909 48.921 1.00 20.73 166 PHE A N 1
ATOM 1304 C CA . PHE A 1 166 ? -21.836 -52.149 49.072 1.00 20.73 166 PHE A CA 1
ATOM 1305 C C . PHE A 1 166 ? -21.365 -53.504 48.501 1.00 20.73 166 PHE A C 1
ATOM 1307 O O . PHE A 1 166 ? -21.481 -54.526 49.162 1.00 20.73 166 PHE A O 1
ATOM 1314 N N . VAL A 1 167 ? -20.700 -53.482 47.335 1.00 23.27 167 VAL A N 1
ATOM 1315 C CA . VAL A 1 167 ? -19.415 -54.182 47.118 1.00 23.27 167 VAL A CA 1
ATOM 1316 C C . VAL A 1 167 ? -18.534 -53.296 46.234 1.00 23.27 167 VAL A C 1
ATOM 1318 O O . VAL A 1 167 ? -18.838 -53.034 45.073 1.00 23.27 167 VAL A O 1
ATOM 1321 N N . SER A 1 168 ? -17.442 -52.829 46.837 1.00 22.02 168 SER A N 1
ATOM 1322 C CA . SER A 1 168 ? -16.365 -52.038 46.242 1.00 22.02 168 SER A CA 1
ATOM 1323 C C . SER A 1 168 ? -15.327 -52.899 45.527 1.00 22.02 168 SER A C 1
ATOM 1325 O O . SER A 1 168 ? -14.987 -53.982 46.001 1.00 22.02 168 SER A O 1
ATOM 1327 N N . VAL A 1 169 ? -14.689 -52.303 44.515 1.00 22.27 169 VAL A N 1
ATOM 1328 C CA . VAL A 1 169 ? -13.239 -52.420 44.292 1.00 22.27 169 VAL A CA 1
ATOM 1329 C C . VAL A 1 169 ? -12.696 -51.004 43.999 1.00 22.27 169 VAL A C 1
ATOM 1331 O O . VAL A 1 169 ? -12.937 -50.458 42.929 1.00 22.27 169 VAL A O 1
ATOM 1334 N N . ASN A 1 170 ? -12.019 -50.393 44.980 1.00 25.08 170 ASN A N 1
ATOM 1335 C CA . ASN A 1 170 ? -11.207 -49.159 44.865 1.00 25.08 170 ASN A CA 1
ATOM 1336 C C . ASN A 1 170 ? -9.789 -49.527 44.337 1.00 25.08 170 ASN A C 1
ATOM 1338 O O . ASN A 1 170 ? -9.418 -50.694 44.413 1.00 25.08 170 ASN A O 1
ATOM 1342 N N . ALA A 1 171 ? -8.909 -48.649 43.826 1.00 26.17 171 ALA A N 1
ATOM 1343 C CA . ALA A 1 171 ? -8.687 -47.221 44.087 1.00 26.17 171 ALA A CA 1
ATOM 1344 C C . ALA A 1 171 ? -7.842 -46.531 42.981 1.00 26.17 171 ALA A C 1
ATOM 1346 O O . ALA A 1 171 ? -6.997 -47.183 42.367 1.00 26.17 171 ALA A O 1
ATOM 1347 N N . GLY A 1 172 ? -7.967 -45.197 42.857 1.00 21.58 172 GLY A N 1
ATOM 1348 C CA . GLY A 1 172 ? -6.939 -44.299 42.293 1.00 21.58 172 GLY A CA 1
ATOM 1349 C C . GLY A 1 172 ? -7.476 -43.018 41.625 1.00 21.58 172 GLY A C 1
ATOM 1350 O O . GLY A 1 172 ? -7.879 -43.069 40.474 1.00 21.58 172 GLY A O 1
ATOM 1351 N N . TYR A 1 173 ? -7.464 -41.891 42.348 1.00 24.92 173 TYR A N 1
ATOM 1352 C CA . TYR A 1 173 ? -8.065 -40.574 42.049 1.00 24.92 173 TYR A CA 1
ATOM 1353 C C . TYR A 1 173 ? -7.455 -39.760 40.883 1.00 24.92 173 TYR A C 1
ATOM 1355 O O . TYR A 1 173 ? -6.252 -39.832 40.640 1.00 24.92 173 TYR A O 1
ATOM 1363 N N . GLY A 1 174 ? -8.269 -38.864 40.301 1.00 23.25 174 GLY A N 1
ATOM 1364 C CA . GLY A 1 174 ? -7.844 -37.665 39.559 1.00 23.25 174 GLY A CA 1
ATOM 1365 C C . GLY A 1 174 ? -9.022 -36.927 38.900 1.00 23.25 174 GLY A C 1
ATOM 1366 O O . GLY A 1 174 ? -9.690 -37.502 38.048 1.00 23.25 174 GLY A O 1
ATOM 1367 N N . GLU A 1 175 ? -9.295 -35.691 39.332 1.00 28.55 175 GLU A N 1
ATOM 1368 C CA . GLU A 1 175 ? -10.240 -34.737 38.720 1.00 28.55 175 GLU A CA 1
ATOM 1369 C C . GLU A 1 175 ? -9.830 -34.380 37.280 1.00 28.55 175 GLU A C 1
ATOM 1371 O O . GLU A 1 175 ? -8.636 -34.274 37.030 1.00 28.55 175 GLU A O 1
ATOM 1376 N N . ASP A 1 176 ? -10.787 -34.114 36.377 1.00 27.83 176 ASP A N 1
ATOM 1377 C CA . ASP A 1 176 ? -10.538 -33.305 35.170 1.00 27.83 176 ASP A CA 1
ATOM 1378 C C . ASP A 1 176 ? -11.812 -32.600 34.645 1.00 27.83 176 ASP A C 1
ATOM 1380 O O . ASP A 1 176 ? -12.724 -33.188 34.062 1.00 27.83 176 ASP A O 1
ATOM 1384 N N . ASP A 1 177 ? -11.833 -31.301 34.942 1.00 24.89 177 ASP A N 1
ATOM 1385 C CA . ASP A 1 177 ? -12.182 -30.114 34.148 1.00 24.89 177 ASP A CA 1
ATOM 1386 C C . ASP A 1 177 ? -12.879 -30.270 32.770 1.00 24.89 177 ASP A C 1
ATOM 1388 O O . ASP A 1 177 ? -12.336 -30.778 31.782 1.00 24.89 177 ASP A O 1
ATOM 1392 N N . ILE A 1 178 ? -14.070 -29.670 32.657 1.00 27.19 178 ILE A N 1
ATOM 1393 C CA . ILE A 1 178 ? -14.863 -29.577 31.422 1.00 27.19 178 ILE A CA 1
ATOM 1394 C C . ILE A 1 178 ? -14.337 -28.412 30.570 1.00 27.19 178 ILE A C 1
ATOM 1396 O O . ILE A 1 178 ? -14.744 -27.258 30.694 1.00 27.19 178 ILE A O 1
ATOM 1400 N N . SER A 1 179 ? -13.437 -28.739 29.646 1.00 26.25 179 SER A N 1
ATOM 1401 C CA . SER A 1 179 ? -12.923 -27.827 28.621 1.00 26.25 179 SER A CA 1
ATOM 1402 C C . SER A 1 179 ? -13.845 -27.781 27.393 1.00 26.25 179 SER A C 1
ATOM 1404 O O . SER A 1 179 ? -13.720 -28.615 26.496 1.00 26.25 179 SER A O 1
ATOM 1406 N N . GLN A 1 180 ? -14.720 -26.774 27.276 1.00 27.52 180 GLN A N 1
ATOM 1407 C CA . GLN A 1 180 ? -15.329 -26.437 25.980 1.00 27.52 180 GLN A CA 1
ATOM 1408 C C . GLN A 1 180 ? -14.256 -25.848 25.058 1.00 27.52 180 GLN A C 1
ATOM 1410 O O . GLN A 1 180 ? -13.792 -24.716 25.206 1.00 27.52 180 GLN A O 1
ATOM 1415 N N . THR A 1 181 ? -13.809 -26.680 24.126 1.00 25.86 181 THR A N 1
ATOM 1416 C CA . THR A 1 181 ? -12.766 -26.388 23.153 1.00 25.86 181 THR A CA 1
ATOM 1417 C C . THR A 1 181 ? -13.374 -25.572 22.014 1.00 25.86 181 THR A C 1
ATOM 1419 O O . THR A 1 181 ? -14.240 -26.054 21.291 1.00 25.86 181 THR A O 1
ATOM 1422 N N . ILE A 1 182 ? -12.924 -24.328 21.839 1.00 31.66 182 ILE A N 1
ATOM 1423 C CA . ILE A 1 182 ? -13.163 -23.573 20.604 1.00 31.66 182 ILE A CA 1
ATOM 1424 C C . ILE A 1 182 ? -12.430 -24.320 19.486 1.00 31.66 182 ILE A C 1
ATOM 1426 O O . ILE A 1 182 ? -11.205 -24.467 19.543 1.00 31.66 182 ILE A O 1
ATOM 1430 N N . ASP A 1 183 ? -13.187 -24.793 18.495 1.00 26.34 183 ASP A N 1
ATOM 1431 C CA . ASP A 1 183 ? -12.725 -25.499 17.298 1.00 26.34 183 ASP A CA 1
ATOM 1432 C C . ASP A 1 183 ? -11.652 -24.683 16.552 1.00 26.34 183 ASP A C 1
ATOM 1434 O O . ASP A 1 183 ? -11.906 -23.905 15.632 1.00 26.34 183 ASP A O 1
ATOM 1438 N N . THR A 1 184 ? -10.398 -24.861 16.951 1.00 32.97 184 THR A N 1
ATOM 1439 C CA . THR A 1 184 ? -9.232 -24.376 16.220 1.00 32.97 184 THR A CA 1
ATOM 1440 C C . THR A 1 184 ? -8.767 -25.511 15.326 1.00 32.97 184 THR A C 1
ATOM 1442 O O . THR A 1 184 ? -7.837 -26.250 15.643 1.00 32.97 184 THR A O 1
ATOM 1445 N N . LYS A 1 185 ? -9.418 -25.658 14.165 1.00 31.36 185 LYS A N 1
ATOM 1446 C CA . LYS A 1 185 ? -8.868 -26.456 13.062 1.00 31.36 185 LYS A CA 1
ATOM 1447 C C . LYS A 1 185 ? -7.496 -25.881 12.687 1.00 31.36 185 LYS A C 1
ATOM 1449 O O . LYS A 1 185 ? -7.395 -24.930 11.914 1.00 31.36 185 LYS A O 1
ATOM 1454 N N . ARG A 1 186 ? -6.423 -26.465 13.231 1.00 36.88 186 ARG A N 1
ATOM 1455 C CA . ARG A 1 186 ? -5.054 -26.296 12.729 1.00 36.88 186 ARG A CA 1
ATOM 1456 C C . ARG A 1 186 ? -5.007 -26.890 11.325 1.00 36.88 186 ARG A C 1
ATOM 1458 O O . ARG A 1 186 ? -4.865 -28.095 11.160 1.00 36.88 186 ARG A O 1
ATOM 1465 N N . SER A 1 187 ? -5.173 -26.035 10.322 1.00 31.83 187 SER A N 1
ATOM 1466 C CA . SER A 1 187 ? -5.097 -26.420 8.911 1.00 31.83 187 SER A CA 1
ATOM 1467 C C . SER A 1 187 ? -3.764 -26.043 8.255 1.00 31.83 187 SER A C 1
ATOM 1469 O O . SER A 1 187 ? -3.620 -26.273 7.056 1.00 31.83 187 SER A O 1
ATOM 1471 N N . SER A 1 188 ? -2.783 -25.480 8.973 1.00 40.19 188 SER A N 1
ATOM 1472 C CA . SER A 1 188 ? -1.596 -24.951 8.298 1.00 40.19 188 SER A CA 1
ATOM 1473 C C . SER A 1 188 ? -0.287 -24.969 9.076 1.00 40.19 188 SER A C 1
ATOM 1475 O O . SER A 1 188 ? -0.239 -24.825 10.293 1.00 40.19 188 SER A O 1
ATOM 1477 N N . ASN A 1 189 ? 0.799 -25.128 8.311 1.00 54.44 189 ASN A N 1
ATOM 1478 C CA . ASN A 1 189 ? 2.194 -25.024 8.749 1.00 54.44 189 ASN A CA 1
ATOM 1479 C C . ASN A 1 189 ? 2.662 -23.563 8.916 1.00 54.44 189 ASN A C 1
ATOM 1481 O O . ASN A 1 189 ? 3.853 -23.329 9.118 1.00 54.44 189 ASN A O 1
ATOM 1485 N N . LEU A 1 190 ? 1.770 -22.572 8.786 1.00 61.81 190 LEU A N 1
ATOM 1486 C CA . LEU A 1 190 ? 2.116 -21.167 8.988 1.00 61.81 190 LEU A CA 1
ATOM 1487 C C . LEU A 1 190 ? 1.874 -20.750 10.445 1.00 61.81 190 LEU A C 1
ATOM 1489 O O . LEU A 1 190 ? 0.835 -21.078 11.015 1.00 61.81 190 LEU A O 1
ATOM 1493 N N . PRO A 1 191 ? 2.769 -19.945 11.045 1.00 82.44 191 PRO A N 1
ATOM 1494 C CA . PRO A 1 191 ? 2.581 -19.392 12.385 1.00 82.44 191 PRO A CA 1
ATOM 1495 C C . PRO A 1 191 ? 1.575 -18.220 12.391 1.00 82.44 191 PRO A C 1
ATOM 1497 O O . PRO A 1 191 ? 1.703 -17.293 13.186 1.00 82.44 191 PRO A O 1
ATOM 1500 N N . ILE A 1 192 ? 0.598 -18.208 11.480 1.00 90.50 192 ILE A N 1
ATOM 1501 C CA . ILE A 1 192 ? -0.397 -17.143 11.313 1.00 90.50 192 ILE A CA 1
ATOM 1502 C C . ILE A 1 192 ? -1.771 -17.793 11.232 1.00 90.50 192 ILE A C 1
ATOM 1504 O O . ILE A 1 192 ? -1.980 -18.699 10.433 1.00 90.50 192 ILE A O 1
ATOM 1508 N N . SER A 1 193 ? -2.714 -17.315 12.035 1.00 91.56 193 SER A N 1
ATOM 1509 C CA . SER A 1 193 ? -4.097 -17.792 12.021 1.00 91.56 193 SER A CA 1
ATOM 1510 C C . SER A 1 193 ? -5.082 -16.637 12.169 1.00 91.56 193 SER A C 1
ATOM 1512 O O . SER A 1 193 ? -4.711 -15.546 12.601 1.00 91.56 193 SER A O 1
ATOM 1514 N N . VAL A 1 194 ? -6.338 -16.874 11.798 1.00 93.88 194 VAL A N 1
ATOM 1515 C CA . VAL A 1 194 ? -7.458 -15.954 12.019 1.00 93.88 194 VAL A CA 1
ATOM 1516 C C . VAL A 1 194 ? -8.612 -16.721 12.656 1.00 93.88 194 VAL A C 1
ATOM 1518 O O . VAL A 1 194 ? -8.926 -17.835 12.229 1.00 93.88 194 VAL A O 1
ATOM 1521 N N . CYS A 1 195 ? -9.239 -16.145 13.678 1.00 90.50 195 CYS A N 1
ATOM 1522 C CA . CYS A 1 195 ? -10.394 -16.724 14.358 1.00 90.50 195 CYS A CA 1
ATOM 1523 C C . CYS A 1 195 ? -11.470 -15.668 14.628 1.00 90.50 195 CYS A C 1
ATOM 1525 O O . CYS A 1 195 ? -11.170 -14.488 14.818 1.00 90.50 195 CYS A O 1
ATOM 1527 N N . MET A 1 196 ? -12.719 -16.124 14.682 1.00 86.00 196 MET A N 1
ATOM 1528 C CA . MET A 1 196 ? -13.829 -15.345 15.223 1.00 86.00 196 MET A CA 1
ATOM 1529 C C . MET A 1 196 ? -13.810 -15.449 16.750 1.00 86.00 196 MET A C 1
ATOM 1531 O O . MET A 1 196 ? -13.650 -16.549 17.278 1.00 86.00 196 MET A O 1
ATOM 1535 N N . GLY A 1 197 ? -13.953 -14.335 17.463 1.00 82.56 197 GLY A N 1
ATOM 1536 C CA . GLY A 1 197 ? -14.001 -14.338 18.923 1.00 82.56 197 GLY A CA 1
ATOM 1537 C C . GLY A 1 197 ? -13.731 -12.983 19.569 1.00 82.56 197 GLY A C 1
ATOM 1538 O O . GLY A 1 197 ? -13.643 -11.953 18.901 1.00 82.56 197 GLY A O 1
ATOM 1539 N N . ASP A 1 198 ? -13.589 -13.006 20.894 1.00 82.00 198 ASP A N 1
ATOM 1540 C CA . ASP A 1 198 ? -13.247 -11.841 21.709 1.00 82.00 198 ASP A CA 1
ATOM 1541 C C . ASP A 1 198 ? -11.778 -11.902 22.147 1.00 82.00 198 ASP A C 1
ATOM 1543 O O . ASP A 1 198 ? -11.309 -12.902 22.702 1.00 82.00 198 ASP A O 1
ATOM 1547 N N . LEU A 1 199 ? -11.063 -10.796 21.930 1.00 85.38 199 LEU A N 1
ATOM 1548 C CA . LEU A 1 199 ? -9.665 -10.614 22.305 1.00 85.38 199 LEU A CA 1
ATOM 1549 C C . LEU A 1 199 ? -9.434 -10.797 23.817 1.00 85.38 199 LEU A C 1
ATOM 1551 O O . LEU A 1 199 ? -8.349 -11.220 24.201 1.00 85.38 199 LEU A O 1
ATOM 1555 N N . ILE A 1 200 ? -10.435 -10.513 24.660 1.00 82.94 200 ILE A N 1
ATOM 1556 C CA . ILE A 1 200 ? -10.369 -10.696 26.124 1.00 82.94 200 ILE A CA 1
ATOM 1557 C C . ILE A 1 200 ? -10.245 -12.180 26.497 1.00 82.94 200 ILE A C 1
ATOM 1559 O O . ILE A 1 200 ? -9.473 -12.547 27.385 1.00 82.94 200 ILE A O 1
ATOM 1563 N N . THR A 1 201 ? -11.004 -13.030 25.802 1.00 82.69 201 THR A N 1
ATOM 1564 C CA . THR A 1 201 ? -11.144 -14.463 26.110 1.00 82.69 201 THR A CA 1
ATOM 1565 C C . THR A 1 201 ? -10.083 -15.337 25.440 1.00 82.69 201 THR A C 1
ATOM 1567 O O . THR A 1 201 ? -9.871 -16.485 25.839 1.00 82.69 201 THR A O 1
ATOM 1570 N N . LEU A 1 202 ? -9.384 -14.811 24.428 1.00 85.25 202 LEU A N 1
ATOM 1571 C CA . LEU A 1 202 ? -8.372 -15.563 23.696 1.00 85.25 202 LEU A CA 1
ATOM 1572 C C . LEU A 1 202 ? -7.116 -15.798 24.552 1.00 85.25 202 LEU A C 1
ATOM 1574 O O . LEU A 1 202 ? -6.430 -14.863 24.950 1.00 85.25 202 LEU A O 1
ATOM 1578 N N . LYS A 1 203 ? -6.731 -17.066 24.739 1.00 86.88 203 LYS A N 1
ATOM 1579 C CA . LYS A 1 203 ? -5.490 -17.450 25.435 1.00 86.88 203 LYS A CA 1
ATOM 1580 C C . LYS A 1 203 ? -4.243 -17.216 24.565 1.00 86.88 203 LYS A C 1
ATOM 1582 O O . LYS A 1 203 ? -3.795 -18.119 23.853 1.00 86.88 203 LYS A O 1
ATOM 1587 N N . SER A 1 204 ? -3.625 -16.041 24.670 1.00 90.25 204 SER A N 1
ATOM 1588 C CA . SER A 1 204 ? -2.313 -15.719 24.076 1.00 90.25 204 SER A CA 1
ATOM 1589 C C . SER A 1 204 ? -1.294 -15.295 25.146 1.00 90.25 204 SER A C 1
ATOM 1591 O O . SER A 1 204 ? -1.632 -15.144 26.315 1.00 90.25 204 SER A O 1
ATOM 1593 N N . ASP A 1 205 ? -0.018 -15.113 24.794 1.00 92.38 205 ASP A N 1
ATOM 1594 C CA . ASP A 1 205 ? 0.916 -14.473 25.731 1.00 92.38 205 ASP A CA 1
ATOM 1595 C C . ASP A 1 205 ? 0.672 -12.957 25.771 1.00 92.38 205 ASP A C 1
ATOM 1597 O O . ASP A 1 205 ? 0.649 -12.352 26.841 1.00 92.38 205 ASP A O 1
ATOM 1601 N N . VAL A 1 206 ? 0.434 -12.356 24.603 1.00 95.38 206 VAL A N 1
ATOM 1602 C CA . VAL A 1 206 ? 0.228 -10.915 24.436 1.00 95.38 206 VAL A CA 1
ATOM 1603 C C . VAL A 1 206 ? -1.039 -10.647 23.628 1.00 95.38 206 VAL A C 1
ATOM 1605 O O . VAL A 1 206 ? -1.258 -11.277 22.589 1.00 95.38 206 VAL A O 1
ATOM 1608 N N . ILE A 1 207 ? -1.842 -9.675 24.059 1.00 95.00 207 ILE A N 1
ATOM 1609 C CA . ILE A 1 207 ? -2.889 -9.056 23.232 1.00 95.00 207 ILE A CA 1
ATOM 1610 C C . ILE A 1 207 ? -2.482 -7.637 22.850 1.00 95.00 207 ILE A C 1
ATOM 1612 O O . ILE A 1 207 ? -1.914 -6.894 23.654 1.00 95.00 207 ILE A O 1
ATOM 1616 N N . VAL A 1 208 ? -2.765 -7.261 21.608 1.00 95.12 208 VAL A N 1
ATOM 1617 C CA . VAL A 1 208 ? -2.467 -5.931 21.078 1.00 95.12 208 VAL A CA 1
ATOM 1618 C C . VAL A 1 208 ? -3.741 -5.103 21.044 1.00 95.12 208 VAL A C 1
ATOM 1620 O O . VAL A 1 208 ? -4.754 -5.530 20.506 1.00 95.12 208 VAL A O 1
ATOM 1623 N N . VAL A 1 209 ? -3.688 -3.892 21.583 1.00 90.19 209 VAL A N 1
ATOM 1624 C CA . VAL A 1 209 ? -4.825 -2.976 21.659 1.00 90.19 209 VAL A CA 1
ATOM 1625 C C . VAL A 1 209 ? -4.443 -1.666 20.990 1.00 90.19 209 VAL A C 1
ATOM 1627 O O . VAL A 1 209 ? -3.452 -1.033 21.349 1.00 90.19 209 VAL A O 1
ATOM 1630 N N . CYS A 1 210 ? -5.246 -1.237 20.018 1.00 85.50 210 CYS A N 1
ATOM 1631 C CA . CYS A 1 210 ? -5.139 0.118 19.491 1.00 85.50 210 CYS A CA 1
ATOM 1632 C C . CYS A 1 210 ? -5.677 1.088 20.550 1.00 85.50 210 CYS A C 1
ATOM 1634 O O . CYS A 1 210 ? -6.890 1.161 20.743 1.00 85.50 210 CYS A O 1
ATOM 1636 N N . SER A 1 211 ? -4.802 1.820 21.243 1.00 78.31 211 SER A N 1
ATOM 1637 C CA . SER A 1 211 ? -5.208 2.708 22.347 1.00 78.31 211 SER A CA 1
ATOM 1638 C C . SER A 1 211 ? -6.070 3.882 21.888 1.00 78.31 211 SER A C 1
ATOM 1640 O O . SER A 1 211 ? -6.824 4.450 22.670 1.00 78.31 211 SER A O 1
ATOM 1642 N N . SER A 1 212 ? -6.012 4.216 20.599 1.00 75.31 212 SER A N 1
ATOM 1643 C CA . SER A 1 212 ? -6.879 5.218 19.980 1.00 75.31 212 SER A CA 1
ATOM 1644 C C . SER A 1 212 ? -8.303 4.702 19.713 1.00 75.31 212 SER A C 1
ATOM 1646 O O . SER A 1 212 ? -9.191 5.495 19.410 1.00 75.31 212 SER A O 1
ATOM 1648 N N . SER A 1 213 ? -8.550 3.391 19.825 1.00 72.19 213 SER A N 1
ATOM 1649 C CA . SER A 1 213 ? -9.897 2.819 19.760 1.00 72.19 213 SER A CA 1
ATOM 1650 C C . SER A 1 213 ? -10.565 2.912 21.128 1.00 72.19 213 SER A C 1
ATOM 1652 O O . SER A 1 213 ? -10.303 2.093 22.006 1.00 72.19 213 SER A O 1
ATOM 1654 N N . GLN A 1 214 ? -11.463 3.886 21.304 1.00 66.62 214 GLN A N 1
ATOM 1655 C CA . GLN A 1 214 ? -12.177 4.070 22.574 1.00 66.62 214 GLN A CA 1
ATOM 1656 C C . GLN A 1 214 ? -12.997 2.834 22.970 1.00 66.62 214 GLN A C 1
ATOM 1658 O O . GLN A 1 214 ? -13.025 2.477 24.144 1.00 66.62 214 GLN A O 1
ATOM 1663 N N . TYR A 1 215 ? -13.609 2.152 21.999 1.00 69.81 215 TYR A N 1
ATOM 1664 C CA . TYR A 1 215 ? -14.390 0.937 22.236 1.00 69.81 215 TYR A CA 1
ATOM 1665 C C . TYR A 1 215 ? -13.513 -0.203 22.751 1.00 69.81 215 TYR A C 1
ATOM 1667 O O . TYR A 1 215 ? -13.752 -0.715 23.842 1.00 69.81 215 TYR A O 1
ATOM 1675 N N . LEU A 1 216 ? -12.458 -0.561 22.010 1.00 75.44 216 LEU A N 1
ATOM 1676 C CA . LEU A 1 216 ? -11.592 -1.671 22.401 1.00 75.44 216 LEU A CA 1
ATOM 1677 C C . LEU A 1 216 ? -10.844 -1.360 23.702 1.00 75.44 216 LEU A C 1
ATOM 1679 O O . LEU A 1 216 ? -10.745 -2.222 24.569 1.00 75.44 216 LEU A O 1
ATOM 1683 N N . PHE A 1 217 ? -10.369 -0.122 23.870 1.00 78.44 217 PHE A N 1
ATOM 1684 C CA . PHE A 1 217 ? -9.726 0.316 25.106 1.00 78.44 217 PHE A CA 1
ATOM 1685 C C . PHE A 1 217 ? -10.670 0.183 26.308 1.00 78.44 217 PHE A C 1
ATOM 1687 O O . PHE A 1 217 ? -10.301 -0.432 27.305 1.00 78.44 217 PHE A O 1
ATOM 1694 N N . LYS A 1 218 ? -11.909 0.684 26.204 1.00 76.12 218 LYS A N 1
ATOM 1695 C CA . LYS A 1 218 ? -12.897 0.620 27.291 1.00 76.12 218 LYS A CA 1
ATOM 1696 C C . LYS A 1 218 ? -13.288 -0.819 27.630 1.00 76.12 218 LYS A C 1
ATOM 1698 O O . LYS A 1 218 ? -13.367 -1.145 28.812 1.00 76.12 218 LYS A O 1
ATOM 1703 N N . SER A 1 219 ? -13.479 -1.682 26.630 1.00 79.94 219 SER A N 1
ATOM 1704 C CA . SER A 1 219 ? -13.779 -3.104 26.852 1.00 79.94 219 SER A CA 1
ATOM 1705 C C . SER A 1 219 ? -12.639 -3.819 27.578 1.00 79.94 219 SER A C 1
ATOM 1707 O O . SER A 1 219 ? -12.881 -4.544 28.541 1.00 79.94 219 SER A O 1
ATOM 1709 N N . ILE A 1 220 ? -11.390 -3.555 27.182 1.00 85.81 220 ILE A N 1
ATOM 1710 C CA . ILE A 1 220 ? -10.205 -4.123 27.833 1.00 85.81 220 ILE A CA 1
ATOM 1711 C C . ILE A 1 220 ? -10.042 -3.598 29.263 1.00 85.81 220 ILE A C 1
ATOM 1713 O O . ILE A 1 220 ? -9.774 -4.381 30.167 1.00 85.81 220 ILE A O 1
ATOM 1717 N N . CYS A 1 221 ? -10.249 -2.303 29.500 1.00 83.25 221 CYS A N 1
ATOM 1718 C CA . CYS A 1 221 ? -10.233 -1.737 30.848 1.00 83.25 221 CYS A CA 1
ATOM 1719 C C . CYS A 1 221 ? -11.326 -2.336 31.742 1.00 83.25 221 CYS A C 1
ATOM 1721 O O . CYS A 1 221 ? -11.049 -2.685 32.884 1.00 83.25 221 CYS A O 1
ATOM 1723 N N . LYS A 1 222 ? -12.546 -2.524 31.221 1.00 83.75 222 LYS A N 1
ATOM 1724 C CA . LYS A 1 222 ? -13.645 -3.151 31.970 1.00 83.75 222 LYS A CA 1
ATOM 1725 C C . LYS A 1 222 ? -13.314 -4.597 32.350 1.00 83.75 222 LYS A C 1
ATOM 1727 O O . LYS A 1 222 ? -13.528 -4.983 33.492 1.00 83.75 222 LYS A O 1
ATOM 1732 N N . ALA A 1 223 ? -12.773 -5.380 31.416 1.00 84.19 223 ALA A N 1
ATOM 1733 C CA . ALA A 1 223 ? -12.378 -6.764 31.678 1.00 84.19 223 ALA A CA 1
ATOM 1734 C C . ALA A 1 223 ? -11.159 -6.870 32.609 1.00 84.19 223 ALA A C 1
ATOM 1736 O O . ALA A 1 223 ? -11.074 -7.791 33.419 1.00 84.19 223 ALA A O 1
ATOM 1737 N N . GLY A 1 224 ? -10.226 -5.925 32.489 1.00 84.88 224 GLY A N 1
ATOM 1738 C CA . GLY A 1 224 ? -9.000 -5.857 33.277 1.00 84.88 224 GLY A CA 1
ATOM 1739 C C . GLY A 1 224 ? -9.169 -5.295 34.689 1.00 84.88 224 GLY A C 1
ATOM 1740 O O . GLY A 1 224 ? -8.274 -5.451 35.520 1.00 84.88 224 GLY A O 1
ATOM 1741 N N . GLY A 1 225 ? -10.298 -4.634 34.952 1.00 84.00 225 GLY A N 1
ATOM 1742 C CA . GLY A 1 225 ? -10.547 -3.875 36.172 1.00 84.00 225 GLY A CA 1
ATOM 1743 C C . GLY A 1 225 ? -9.654 -2.636 36.311 1.00 84.00 225 GLY A C 1
ATOM 1744 O O . GLY A 1 225 ? -8.835 -2.309 35.444 1.00 84.00 225 GLY A O 1
ATOM 1745 N N . ASP A 1 226 ? -9.776 -1.963 37.456 1.00 82.56 226 ASP A N 1
ATOM 1746 C CA . ASP A 1 226 ? -9.094 -0.689 37.731 1.00 82.56 226 ASP A CA 1
ATOM 1747 C C . ASP A 1 226 ? -7.564 -0.787 37.659 1.00 82.56 226 ASP A C 1
ATOM 1749 O O . ASP A 1 226 ? -6.891 0.200 37.360 1.00 82.56 226 ASP A O 1
ATOM 1753 N N . SER A 1 227 ? -6.994 -1.979 37.872 1.00 87.81 227 SER A N 1
ATOM 1754 C CA . SER A 1 227 ? -5.548 -2.219 37.793 1.00 87.81 227 SER A CA 1
ATOM 1755 C C . SER A 1 227 ? -4.974 -1.917 36.402 1.00 87.81 227 SER A C 1
ATOM 1757 O O . SER A 1 227 ? -3.931 -1.260 36.287 1.00 87.81 227 SER A O 1
ATOM 1759 N N . VAL A 1 228 ? -5.673 -2.330 35.335 1.00 88.88 228 VAL A N 1
ATOM 1760 C CA . VAL A 1 228 ? -5.235 -2.092 33.950 1.00 88.88 228 VAL A CA 1
ATOM 1761 C C . VAL A 1 228 ? -5.335 -0.609 33.603 1.00 88.88 228 VAL A C 1
ATOM 1763 O O . VAL A 1 228 ? -4.377 -0.038 33.079 1.00 88.88 228 VAL A O 1
ATOM 1766 N N . SER A 1 229 ? -6.460 0.033 33.935 1.00 85.94 229 SER A N 1
ATOM 1767 C CA . SER A 1 229 ? -6.661 1.468 33.697 1.00 85.94 229 SER A CA 1
ATOM 1768 C C . SER A 1 229 ? -5.660 2.325 34.468 1.00 85.94 229 SER A C 1
ATOM 1770 O O . SER A 1 229 ? -5.074 3.238 33.891 1.00 85.94 229 SER A O 1
ATOM 1772 N N . THR A 1 230 ? -5.415 2.010 35.741 1.00 86.81 230 THR A N 1
ATOM 1773 C CA . THR A 1 230 ? -4.469 2.749 36.591 1.00 86.81 230 THR A CA 1
ATOM 1774 C C . THR A 1 230 ? -3.046 2.629 36.058 1.00 86.81 230 THR A C 1
ATOM 1776 O O . THR A 1 230 ? -2.374 3.641 35.878 1.00 86.81 230 THR A O 1
ATOM 1779 N N . SER A 1 231 ? -2.610 1.413 35.711 1.00 90.50 231 SER A N 1
ATOM 1780 C CA . SER A 1 231 ? -1.269 1.175 35.162 1.00 90.50 231 SER A CA 1
ATOM 1781 C C . SER A 1 231 ? -1.059 1.871 33.815 1.00 90.50 231 SER A C 1
ATOM 1783 O O . SER A 1 231 ? 0.006 2.437 33.569 1.00 90.50 231 SER A O 1
ATOM 1785 N N . TYR A 1 232 ? -2.072 1.854 32.942 1.00 89.38 232 TYR A N 1
ATOM 1786 C CA . TYR A 1 232 ? -2.030 2.578 31.673 1.00 89.38 232 TYR A CA 1
ATOM 1787 C C . TYR A 1 232 ? -1.936 4.094 31.894 1.00 89.38 232 TYR A C 1
ATOM 1789 O O . TYR A 1 232 ? -1.059 4.743 31.325 1.00 89.38 232 TYR A O 1
ATOM 1797 N N . ASN A 1 233 ? -2.806 4.649 32.748 1.00 87.38 233 ASN A N 1
ATOM 1798 C CA . ASN A 1 233 ? -2.859 6.082 33.043 1.00 87.38 233 ASN A CA 1
ATOM 1799 C C . ASN A 1 233 ? -1.574 6.587 33.714 1.00 87.38 233 ASN A C 1
ATOM 1801 O O . ASN A 1 233 ? -1.117 7.689 33.419 1.00 87.38 233 ASN A O 1
ATOM 1805 N N . GLN A 1 234 ? -0.954 5.773 34.566 1.00 89.38 234 GLN A N 1
ATOM 1806 C CA . GLN A 1 234 ? 0.342 6.094 35.149 1.00 89.38 234 GLN A CA 1
ATOM 1807 C C . GLN A 1 234 ? 1.428 6.171 34.064 1.00 89.38 234 GLN A C 1
ATOM 1809 O O . GLN A 1 234 ? 2.090 7.199 33.936 1.00 89.38 234 GLN A O 1
ATOM 1814 N N . GLN A 1 235 ? 1.564 5.143 33.220 1.00 88.50 235 GLN A N 1
ATOM 1815 C CA . GLN A 1 235 ? 2.609 5.114 32.187 1.00 88.50 235 GLN A CA 1
ATOM 1816 C C . GLN A 1 235 ? 2.438 6.213 31.126 1.00 88.50 235 GLN A C 1
ATOM 1818 O O . GLN A 1 235 ? 3.430 6.800 30.699 1.00 88.50 235 GLN A O 1
ATOM 1823 N N . ILE A 1 236 ? 1.203 6.535 30.717 1.00 84.62 236 ILE A N 1
ATOM 1824 C CA . ILE A 1 236 ? 0.961 7.648 29.780 1.00 84.62 236 ILE A CA 1
ATOM 1825 C C . ILE A 1 236 ? 1.230 9.009 30.439 1.00 84.62 236 ILE A C 1
ATOM 1827 O O . ILE A 1 236 ? 1.645 9.936 29.752 1.00 84.62 236 ILE A O 1
ATOM 1831 N N . SER A 1 237 ? 1.032 9.143 31.758 1.00 84.56 237 SER A N 1
ATOM 1832 C CA . SER A 1 237 ? 1.369 10.379 32.478 1.00 84.56 237 SER A CA 1
ATOM 1833 C C . SER A 1 237 ? 2.882 10.591 32.599 1.00 84.56 237 SER A C 1
ATOM 1835 O O . SER A 1 237 ? 3.350 11.721 32.497 1.00 84.56 237 SER A O 1
ATOM 1837 N N . GLU A 1 238 ? 3.647 9.506 32.747 1.00 89.88 238 GLU A N 1
ATOM 1838 C CA . GLU A 1 238 ? 5.112 9.530 32.793 1.00 89.88 238 GLU A CA 1
ATOM 1839 C C . GLU A 1 238 ? 5.723 9.760 31.401 1.00 89.88 238 GLU A C 1
ATOM 1841 O O . GLU A 1 238 ? 6.719 10.472 31.269 1.00 89.88 238 GLU A O 1
ATOM 1846 N N . ASN A 1 239 ? 5.129 9.177 30.353 1.00 85.44 239 ASN A N 1
ATOM 1847 C CA . ASN A 1 239 ? 5.586 9.328 28.974 1.00 85.44 239 ASN A CA 1
ATOM 1848 C C . ASN A 1 239 ? 4.409 9.394 27.975 1.00 85.44 239 ASN A C 1
ATOM 1850 O O . ASN A 1 239 ? 4.024 8.368 27.401 1.00 85.44 239 ASN A O 1
ATOM 1854 N N . PRO A 1 240 ? 3.866 10.599 27.711 1.00 77.44 240 PRO A N 1
ATOM 1855 C CA . PRO A 1 240 ? 2.721 10.790 26.815 1.00 77.44 240 PRO A CA 1
ATOM 1856 C C . PRO A 1 240 ? 2.977 10.369 25.363 1.00 77.44 240 PRO A C 1
ATOM 1858 O O . PRO A 1 240 ? 2.048 9.976 24.658 1.00 77.44 240 PRO A O 1
ATOM 1861 N N . ASP A 1 241 ? 4.236 10.423 24.922 1.00 78.88 241 ASP A N 1
ATOM 1862 C CA . ASP A 1 241 ? 4.654 10.106 23.552 1.00 78.88 241 ASP A CA 1
ATOM 1863 C C . ASP A 1 241 ? 5.173 8.662 23.408 1.00 78.88 241 ASP A C 1
ATOM 1865 O O . ASP A 1 241 ? 5.787 8.304 22.395 1.00 78.88 241 ASP A O 1
ATOM 1869 N N . ALA A 1 242 ? 4.941 7.807 24.413 1.00 79.69 242 ALA A N 1
ATOM 1870 C CA . ALA A 1 242 ? 5.369 6.416 24.379 1.00 79.69 242 ALA A CA 1
ATOM 1871 C C . ALA A 1 242 ? 4.782 5.689 23.148 1.00 79.69 242 ALA A C 1
ATOM 1873 O O . ALA A 1 242 ? 3.562 5.616 22.978 1.00 79.69 242 ALA A O 1
ATOM 1874 N N . PRO A 1 243 ? 5.621 5.079 22.286 1.00 82.19 243 PRO A N 1
ATOM 1875 C CA . PRO A 1 243 ? 5.140 4.407 21.079 1.00 82.19 243 PRO A CA 1
ATOM 1876 C C . PRO A 1 243 ? 4.405 3.093 21.387 1.00 82.19 243 PRO A C 1
ATOM 1878 O O . PRO A 1 243 ? 3.711 2.557 20.525 1.00 82.19 243 PRO A O 1
ATOM 1881 N N . ILE A 1 244 ? 4.590 2.554 22.594 1.00 91.94 244 ILE A N 1
ATOM 1882 C CA . ILE A 1 244 ? 3.930 1.360 23.112 1.00 91.94 244 ILE A CA 1
ATOM 1883 C C . ILE A 1 244 ? 3.874 1.444 24.640 1.00 91.94 244 ILE A C 1
ATOM 1885 O O . ILE A 1 244 ? 4.886 1.735 25.276 1.00 91.94 244 ILE A O 1
ATOM 1889 N N . ILE A 1 245 ? 2.709 1.161 25.215 1.00 91.88 245 ILE A N 1
ATOM 1890 C CA . ILE A 1 245 ? 2.488 1.057 26.661 1.00 91.88 245 ILE A CA 1
ATOM 1891 C C . ILE A 1 245 ? 2.223 -0.409 26.989 1.00 91.88 245 ILE A C 1
ATOM 1893 O O . ILE A 1 245 ? 1.415 -1.065 26.328 1.00 91.88 245 ILE A O 1
ATOM 1897 N N . ILE A 1 246 ? 2.930 -0.942 27.987 1.00 92.62 246 ILE A N 1
ATOM 1898 C CA . ILE A 1 246 ? 2.897 -2.369 28.319 1.00 92.62 246 ILE A CA 1
ATOM 1899 C C . ILE A 1 246 ? 2.322 -2.536 29.715 1.00 92.62 246 ILE A C 1
ATOM 1901 O O . ILE A 1 246 ? 2.925 -2.125 30.706 1.00 92.62 246 ILE A O 1
ATOM 1905 N N . VAL A 1 247 ? 1.175 -3.200 29.792 1.00 92.25 247 VAL A N 1
ATOM 1906 C CA . VAL A 1 247 ? 0.441 -3.397 31.043 1.00 92.25 247 VAL A CA 1
ATOM 1907 C C . VAL A 1 247 ? 0.328 -4.891 31.340 1.00 92.25 247 VAL A C 1
ATOM 1909 O O . VAL A 1 247 ? 0.196 -5.717 30.432 1.00 92.25 247 VAL A O 1
ATOM 1912 N N . ALA A 1 248 ? 0.458 -5.259 32.616 1.00 89.19 248 ALA A N 1
ATOM 1913 C CA . ALA A 1 248 ? 0.130 -6.606 33.068 1.00 89.19 248 ALA A CA 1
ATOM 1914 C C . ALA A 1 248 ? -1.375 -6.832 32.932 1.00 89.19 248 ALA A C 1
ATOM 1916 O O . ALA A 1 248 ? -2.161 -5.942 33.241 1.00 89.19 248 ALA A O 1
ATOM 1917 N N . THR A 1 249 ? -1.779 -7.999 32.448 1.00 84.31 249 THR A N 1
ATOM 1918 C CA . THR A 1 249 ? -3.194 -8.359 32.485 1.00 84.31 249 THR A CA 1
ATOM 1919 C C . THR A 1 249 ? -3.643 -8.563 33.928 1.00 84.31 249 THR A C 1
ATOM 1921 O O . THR A 1 249 ? -2.868 -8.975 34.791 1.00 84.31 249 THR A O 1
ATOM 1924 N N . ALA A 1 250 ? -4.905 -8.244 34.174 1.00 80.94 250 ALA A N 1
ATOM 1925 C CA . ALA A 1 250 ? -5.608 -8.489 35.421 1.00 80.94 250 ALA A CA 1
ATOM 1926 C C . ALA A 1 250 ? -7.071 -8.828 35.088 1.00 80.94 250 ALA A C 1
ATOM 1928 O O . ALA A 1 250 ? -7.467 -8.779 33.919 1.00 80.94 250 ALA A O 1
ATOM 1929 N N . GLY A 1 251 ? -7.861 -9.188 36.100 1.00 83.31 251 GLY A N 1
ATOM 1930 C CA . GLY A 1 251 ? -9.284 -9.484 35.935 1.00 83.31 251 GLY A CA 1
ATOM 1931 C C . GLY A 1 251 ? -9.552 -10.676 35.009 1.00 83.31 251 GLY A C 1
ATOM 1932 O O . GLY A 1 251 ? -8.878 -11.699 35.087 1.00 83.31 251 GLY A O 1
ATOM 1933 N N . GLY A 1 252 ? -10.549 -10.536 34.132 1.00 80.06 252 GLY A N 1
ATOM 1934 C CA . GLY A 1 252 ? -11.028 -11.593 33.232 1.00 80.06 252 GLY A CA 1
ATOM 1935 C C . GLY A 1 252 ? -10.240 -11.750 31.926 1.00 80.06 252 GLY A C 1
ATOM 1936 O O . GLY A 1 252 ? -10.727 -12.403 31.007 1.00 80.06 252 GLY A O 1
ATOM 1937 N N . ILE A 1 253 ? -9.063 -11.130 31.795 1.00 87.25 253 ILE A N 1
ATOM 1938 C CA . ILE A 1 253 ? -8.264 -11.182 30.562 1.00 87.25 253 ILE A CA 1
ATOM 1939 C C . ILE A 1 253 ? -7.365 -12.423 30.577 1.00 87.25 253 ILE A C 1
ATOM 1941 O O . ILE A 1 253 ? -6.483 -12.546 31.423 1.00 87.25 253 ILE A O 1
ATOM 1945 N N . ALA A 1 254 ? -7.542 -13.315 29.601 1.00 84.56 254 ALA A N 1
ATOM 1946 C CA . ALA A 1 254 ? -6.878 -14.622 29.573 1.00 84.56 254 ALA A CA 1
ATOM 1947 C C . ALA A 1 254 ? -5.375 -14.590 29.209 1.00 84.56 254 ALA A C 1
ATOM 1949 O O . ALA A 1 254 ? -4.666 -15.580 29.413 1.00 84.56 254 ALA A O 1
ATOM 1950 N N . SER A 1 255 ? -4.883 -13.487 28.638 1.00 88.75 255 SER A N 1
ATOM 1951 C CA . SER A 1 255 ? -3.481 -13.336 28.214 1.00 88.75 255 SER A CA 1
ATOM 1952 C C . SER A 1 255 ? -2.566 -12.857 29.343 1.00 88.75 255 SER A C 1
ATOM 1954 O O . SER A 1 255 ? -3.045 -12.524 30.417 1.00 88.75 255 SER A O 1
ATOM 1956 N N . LYS A 1 256 ? -1.238 -12.810 29.135 1.00 90.69 256 LYS A N 1
ATOM 1957 C CA . LYS A 1 256 ? -0.259 -12.398 30.173 1.00 90.69 256 LYS A CA 1
ATOM 1958 C C . LYS A 1 256 ? 0.060 -10.898 30.162 1.00 90.69 256 LYS A C 1
ATOM 1960 O O . LYS A 1 256 ? 0.407 -10.318 31.193 1.00 90.69 256 LYS A O 1
ATOM 1965 N N . LYS A 1 257 ? 0.037 -10.271 28.982 1.00 94.44 257 LYS A N 1
ATOM 1966 C CA . LYS A 1 257 ? 0.368 -8.850 28.784 1.00 94.44 257 LYS A CA 1
ATOM 1967 C C . LYS A 1 257 ? -0.548 -8.185 27.765 1.00 94.44 257 LYS A C 1
ATOM 1969 O O . LYS A 1 257 ? -0.992 -8.814 26.805 1.00 94.44 257 LYS A O 1
ATOM 1974 N N . ILE A 1 258 ? -0.755 -6.885 27.960 1.00 94.50 258 ILE A N 1
ATOM 1975 C CA . ILE A 1 258 ? -1.498 -6.005 27.059 1.00 94.50 258 ILE A CA 1
ATOM 1976 C C . ILE A 1 258 ? -0.531 -4.981 26.483 1.00 94.50 258 ILE A C 1
ATOM 1978 O O . ILE A 1 258 ? 0.147 -4.269 27.228 1.00 94.50 258 ILE A O 1
ATOM 1982 N N . TYR A 1 259 ? -0.463 -4.915 25.159 1.00 96.00 259 TYR A N 1
ATOM 1983 C CA . TYR A 1 259 ? 0.307 -3.912 24.437 1.00 96.00 259 TYR A CA 1
ATOM 1984 C C . TYR A 1 259 ? -0.643 -2.866 23.872 1.00 96.00 259 TYR A C 1
ATOM 1986 O O . TYR A 1 259 ? -1.338 -3.116 22.889 1.00 96.00 259 TYR A O 1
ATOM 1994 N N . PHE A 1 260 ? -0.648 -1.686 24.476 1.00 92.00 260 PHE A N 1
ATOM 1995 C CA . PHE A 1 260 ? -1.388 -0.539 23.980 1.00 92.00 260 PHE A CA 1
ATOM 1996 C C . PHE A 1 260 ? -0.516 0.248 23.006 1.00 92.00 260 PHE A C 1
ATOM 1998 O O . PHE A 1 260 ? 0.528 0.780 23.386 1.00 92.00 260 PHE A O 1
ATOM 2005 N N . LEU A 1 261 ? -0.930 0.312 21.744 1.00 91.62 261 LEU A N 1
ATOM 2006 C CA . LEU A 1 261 ? -0.239 1.071 20.707 1.00 91.62 261 LEU A CA 1
ATOM 2007 C C . LEU A 1 261 ? -1.170 2.169 20.178 1.00 91.62 261 LEU A C 1
ATOM 2009 O O . LEU A 1 261 ? -2.287 1.854 19.751 1.00 91.62 261 LEU A O 1
ATOM 2013 N N . PRO A 1 262 ? -0.734 3.439 20.148 1.00 83.19 262 PRO A N 1
ATOM 2014 C CA . PRO A 1 262 ? -1.487 4.490 19.486 1.00 83.19 262 PRO A CA 1
ATOM 2015 C C . PRO A 1 262 ? -1.443 4.283 17.971 1.00 83.19 262 PRO A C 1
ATOM 2017 O O . PRO A 1 262 ? -0.388 4.025 17.386 1.00 83.19 262 PRO A O 1
ATOM 2020 N N . TRP A 1 263 ? -2.593 4.417 17.314 1.00 84.44 263 TRP A N 1
ATOM 2021 C CA . TRP A 1 263 ? -2.675 4.351 15.860 1.00 84.44 263 TRP A CA 1
ATOM 2022 C C . TRP A 1 263 ? -3.857 5.158 15.342 1.00 84.44 263 TRP A C 1
ATOM 2024 O O . TRP A 1 263 ? -4.951 5.125 15.898 1.00 84.44 263 TRP A O 1
ATOM 2034 N N . LYS A 1 264 ? -3.635 5.862 14.235 1.00 74.75 264 LYS A N 1
ATOM 2035 C CA . LYS A 1 264 ? -4.658 6.642 13.545 1.00 74.75 264 LYS A CA 1
ATOM 2036 C C . LYS A 1 264 ? -4.670 6.278 12.070 1.00 74.75 264 LYS A C 1
ATOM 2038 O O . LYS A 1 264 ? -3.609 6.102 11.467 1.00 74.75 264 LYS A O 1
ATOM 2043 N N . ALA A 1 265 ? -5.869 6.204 11.508 1.00 65.19 265 ALA A N 1
ATOM 2044 C CA . ALA A 1 265 ? -6.041 6.060 10.076 1.00 65.19 265 ALA A CA 1
ATOM 2045 C C . ALA A 1 265 ? -5.569 7.328 9.351 1.00 65.19 265 ALA A C 1
ATOM 2047 O O . ALA A 1 265 ? -5.678 8.440 9.878 1.00 65.19 265 ALA A O 1
ATOM 2048 N N . ASP A 1 266 ? -5.058 7.144 8.139 1.00 68.50 266 ASP A N 1
ATOM 2049 C CA . ASP A 1 266 ? -4.753 8.225 7.209 1.00 68.50 266 ASP A CA 1
ATOM 2050 C C . ASP A 1 266 ? -5.626 8.067 5.959 1.00 68.50 266 ASP A C 1
ATOM 2052 O O . ASP A 1 266 ? -5.986 6.950 5.582 1.00 68.50 266 ASP A O 1
ATOM 2056 N N . SER A 1 267 ? -5.993 9.190 5.345 1.00 53.28 267 SER A N 1
ATOM 2057 C CA . SER A 1 267 ? -6.737 9.215 4.083 1.00 53.28 267 SER A CA 1
ATOM 2058 C C . SER A 1 267 ? -5.884 8.777 2.894 1.00 53.28 267 SER A C 1
ATOM 2060 O O . SER A 1 267 ? -6.423 8.344 1.879 1.00 53.28 267 SER A O 1
ATOM 2062 N N . ASP A 1 268 ? -4.564 8.921 3.001 1.00 60.69 268 ASP A N 1
ATOM 2063 C CA . ASP A 1 268 ? -3.631 8.425 2.003 1.00 60.69 268 ASP A CA 1
ATOM 2064 C C . ASP A 1 268 ? -3.411 6.916 2.205 1.00 60.69 268 ASP A C 1
ATOM 2066 O O . ASP A 1 268 ? -2.912 6.477 3.243 1.00 60.69 268 ASP A O 1
ATOM 2070 N N . GLU A 1 269 ? -3.795 6.111 1.208 1.00 53.28 269 GLU A N 1
ATOM 2071 C CA . GLU A 1 269 ? -3.703 4.644 1.263 1.00 53.28 269 GLU A CA 1
ATOM 2072 C C . GLU A 1 269 ? -2.274 4.140 1.516 1.00 53.28 269 GLU A C 1
ATOM 2074 O O . GLU A 1 269 ? -2.080 3.109 2.169 1.00 53.28 269 GLU A O 1
ATOM 2079 N N . TYR A 1 270 ? -1.264 4.857 1.021 1.00 52.62 270 TYR A N 1
ATOM 2080 C CA . TYR A 1 270 ? 0.131 4.489 1.212 1.00 52.62 270 TYR A CA 1
ATOM 2081 C C . TYR A 1 270 ? 0.593 4.801 2.642 1.00 52.62 270 TYR A C 1
ATOM 2083 O O . TYR A 1 270 ? 1.159 3.924 3.308 1.00 52.62 270 TYR A O 1
ATOM 2091 N N . VAL A 1 271 ? 0.290 5.995 3.161 1.00 60.91 271 VAL A N 1
ATOM 2092 C CA . VAL A 1 271 ? 0.589 6.363 4.558 1.00 60.91 271 VAL A CA 1
ATOM 2093 C C . VAL A 1 271 ? -0.143 5.435 5.530 1.00 60.91 271 VAL A C 1
ATOM 2095 O O . VAL A 1 271 ? 0.445 4.991 6.521 1.00 60.91 271 VAL A O 1
ATOM 2098 N N . LEU A 1 272 ? -1.387 5.073 5.215 1.00 66.62 272 LEU A N 1
ATOM 2099 C CA . LEU A 1 272 ? -2.180 4.093 5.949 1.00 66.62 272 LEU A CA 1
ATOM 2100 C C . LEU A 1 272 ? -1.500 2.715 5.969 1.00 66.62 272 LEU A C 1
ATOM 2102 O O . LEU A 1 272 ? -1.299 2.132 7.033 1.00 66.62 272 LEU A O 1
ATOM 2106 N N . CYS A 1 273 ? -1.084 2.201 4.809 1.00 68.56 273 CYS A N 1
ATOM 2107 C CA . CYS A 1 273 ? -0.382 0.920 4.717 1.00 68.56 273 CYS A CA 1
ATOM 2108 C C . CYS A 1 273 ? 0.926 0.932 5.529 1.00 68.56 273 CYS A C 1
ATOM 2110 O O . CYS A 1 273 ? 1.213 0.005 6.293 1.00 68.56 273 CYS A O 1
ATOM 2112 N N . LYS A 1 274 ? 1.710 2.012 5.426 1.00 69.94 274 LYS A N 1
ATOM 2113 C CA . LYS A 1 274 ? 2.965 2.189 6.170 1.00 69.94 274 LYS A CA 1
ATOM 2114 C C . LYS A 1 274 ? 2.735 2.246 7.682 1.00 69.94 274 LYS A C 1
ATOM 2116 O O . LYS A 1 274 ? 3.513 1.659 8.439 1.00 69.94 274 LYS A O 1
ATOM 2121 N N . SER A 1 275 ? 1.676 2.918 8.133 1.00 79.06 275 SER A N 1
ATOM 2122 C CA . SER A 1 275 ? 1.351 3.026 9.557 1.00 79.06 275 SER A CA 1
ATOM 2123 C C . SER A 1 275 ? 0.886 1.687 10.143 1.00 79.06 275 SER A C 1
ATOM 2125 O O . SER A 1 275 ? 1.323 1.336 11.239 1.00 79.06 275 SER A O 1
ATOM 2127 N N . ILE A 1 276 ? 0.102 0.895 9.399 1.00 85.56 276 ILE A N 1
ATOM 2128 C CA . ILE A 1 276 ? -0.311 -0.468 9.786 1.00 85.56 276 ILE A CA 1
ATOM 2129 C C . ILE A 1 276 ? 0.906 -1.392 9.897 1.00 85.56 276 ILE A C 1
ATOM 2131 O O . ILE A 1 276 ? 1.084 -2.072 10.908 1.00 85.56 276 ILE A O 1
ATOM 2135 N N . LYS A 1 277 ? 1.801 -1.370 8.900 1.00 84.56 277 LYS A N 1
ATOM 2136 C CA . LYS A 1 277 ? 3.044 -2.158 8.936 1.00 84.56 277 LYS A CA 1
ATOM 2137 C C . LYS A 1 277 ? 3.896 -1.792 10.148 1.00 84.56 277 LYS A C 1
ATOM 2139 O O . LYS A 1 277 ? 4.374 -2.677 10.852 1.00 84.56 277 LYS A O 1
ATOM 2144 N N . ARG A 1 278 ? 4.046 -0.494 10.444 1.00 83.12 278 ARG A N 1
ATOM 2145 C CA . ARG A 1 278 ? 4.769 -0.015 11.634 1.00 83.12 278 ARG A CA 1
ATOM 2146 C C . ARG A 1 278 ? 4.118 -0.491 12.935 1.00 83.12 278 ARG A C 1
ATOM 2148 O O . ARG A 1 278 ? 4.844 -0.918 13.829 1.00 83.12 278 ARG A O 1
ATOM 2155 N N . PHE A 1 279 ? 2.790 -0.440 13.026 1.00 91.69 279 PHE A N 1
ATOM 2156 C CA . PHE A 1 279 ? 2.025 -0.910 14.183 1.00 91.69 279 PHE A CA 1
ATOM 2157 C C . PHE A 1 279 ? 2.300 -2.391 14.476 1.00 91.69 279 PHE A C 1
ATOM 2159 O O . PHE A 1 279 ? 2.715 -2.741 15.581 1.00 91.69 279 PHE A O 1
ATOM 2166 N N . VAL A 1 280 ? 2.167 -3.250 13.460 1.00 93.50 280 VAL A N 1
ATOM 2167 C CA . VAL A 1 280 ? 2.444 -4.691 13.572 1.00 93.50 280 VAL A CA 1
ATOM 2168 C C . VAL A 1 280 ? 3.913 -4.942 13.926 1.00 93.50 280 VAL A C 1
ATOM 2170 O O . VAL A 1 280 ? 4.210 -5.671 14.872 1.00 93.50 280 VAL A O 1
ATOM 2173 N N . SER A 1 281 ? 4.844 -4.294 13.217 1.00 88.50 281 SER A N 1
ATOM 2174 C CA . SER A 1 281 ? 6.287 -4.447 13.449 1.00 88.50 281 SER A CA 1
ATOM 2175 C C . SER A 1 281 ? 6.698 -4.099 14.881 1.00 88.50 281 SER A C 1
ATOM 2177 O O . SER A 1 281 ? 7.535 -4.794 15.458 1.00 88.50 281 SER A O 1
ATOM 2179 N N . LEU A 1 282 ? 6.136 -3.028 15.449 1.00 91.12 282 LEU A N 1
ATOM 2180 C CA . LEU A 1 282 ? 6.473 -2.570 16.793 1.00 91.12 282 LEU A CA 1
ATOM 2181 C C . LEU A 1 282 ? 6.013 -3.571 17.858 1.00 91.12 282 LEU A C 1
ATOM 2183 O O . LEU A 1 282 ? 6.806 -3.943 18.723 1.00 91.12 282 LEU A O 1
ATOM 2187 N N . ALA A 1 283 ? 4.770 -4.045 17.758 1.00 94.50 283 ALA A N 1
ATOM 2188 C CA . ALA A 1 283 ? 4.224 -5.036 18.680 1.00 94.50 283 ALA A CA 1
ATOM 2189 C C . ALA A 1 283 ? 4.997 -6.366 18.613 1.00 94.50 283 ALA A C 1
ATOM 2191 O O . ALA A 1 283 ? 5.384 -6.903 19.651 1.00 94.50 283 ALA A O 1
ATOM 2192 N N . LEU A 1 284 ? 5.306 -6.858 17.405 1.00 90.88 284 LEU A N 1
ATOM 2193 C CA . LEU A 1 284 ? 6.094 -8.083 17.227 1.00 90.88 284 LEU A CA 1
ATOM 2194 C C . LEU A 1 284 ? 7.509 -7.942 17.785 1.00 90.88 284 LEU A C 1
ATOM 2196 O O . LEU A 1 284 ? 7.956 -8.808 18.533 1.00 90.88 284 LEU A O 1
ATOM 2200 N N . LYS A 1 285 ? 8.205 -6.842 17.465 1.00 89.19 285 LYS A N 1
ATOM 2201 C CA . LYS A 1 285 ? 9.554 -6.580 17.985 1.00 89.19 285 LYS A CA 1
ATOM 2202 C C . LYS A 1 285 ? 9.556 -6.622 19.513 1.00 89.19 285 LYS A C 1
ATOM 2204 O O . LYS A 1 285 ? 10.435 -7.250 20.097 1.00 89.19 285 LYS A O 1
ATOM 2209 N N . LYS A 1 286 ? 8.555 -6.006 20.150 1.00 91.44 286 LYS A N 1
ATOM 2210 C CA . LYS A 1 286 ? 8.487 -5.955 21.610 1.00 91.44 286 LYS A CA 1
ATOM 2211 C C . LYS A 1 286 ? 8.171 -7.306 22.248 1.00 91.44 286 LYS A C 1
ATOM 2213 O O . LYS A 1 286 ? 8.783 -7.646 23.256 1.00 91.44 286 LYS A O 1
ATOM 2218 N N . ALA A 1 287 ? 7.291 -8.092 21.630 1.00 91.12 287 ALA A N 1
ATOM 2219 C CA . ALA A 1 287 ? 6.993 -9.449 22.081 1.00 91.12 287 ALA A CA 1
ATOM 2220 C C . ALA A 1 287 ? 8.231 -10.353 22.012 1.00 91.12 287 ALA A C 1
ATOM 2222 O O . ALA A 1 287 ? 8.510 -11.079 22.964 1.00 91.12 287 ALA A O 1
ATOM 2223 N N . ILE A 1 288 ? 9.013 -10.245 20.933 1.00 86.94 288 ILE A N 1
ATOM 2224 C CA . ILE A 1 288 ? 10.265 -10.992 20.755 1.00 86.94 288 ILE A CA 1
ATOM 2225 C C . ILE A 1 288 ? 11.304 -10.586 21.810 1.00 86.94 288 ILE A C 1
ATOM 2227 O O . ILE A 1 288 ? 11.893 -11.460 22.438 1.00 86.94 288 ILE A O 1
ATOM 2231 N N . GLU A 1 289 ? 11.497 -9.283 22.058 1.00 89.88 289 GLU A N 1
ATOM 2232 C CA . GLU A 1 289 ? 12.389 -8.783 23.124 1.00 89.88 289 GLU A CA 1
ATOM 2233 C C . GLU A 1 289 ? 12.013 -9.332 24.513 1.00 89.88 289 GLU A C 1
ATOM 2235 O O . GLU A 1 289 ? 12.885 -9.533 25.354 1.00 89.88 289 GLU A O 1
ATOM 2240 N N . GLN A 1 290 ? 10.722 -9.586 24.752 1.00 90.50 290 GLN A N 1
ATOM 2241 C CA . GLN A 1 290 ? 10.195 -10.141 26.004 1.00 90.50 290 GLN A CA 1
ATOM 2242 C C . GLN A 1 290 ? 10.045 -11.676 25.987 1.00 90.50 290 GLN A C 1
ATOM 2244 O O . GLN A 1 290 ? 9.474 -12.236 26.920 1.00 90.50 290 GLN A O 1
ATOM 2249 N N . ASN A 1 291 ? 10.574 -12.365 24.966 1.00 90.25 291 ASN A N 1
ATOM 2250 C CA . ASN A 1 291 ? 10.503 -13.823 24.783 1.00 90.25 291 ASN A CA 1
ATOM 2251 C C . ASN A 1 291 ? 9.074 -14.405 24.729 1.00 90.25 291 ASN A C 1
ATOM 2253 O O . ASN A 1 291 ? 8.857 -15.572 25.068 1.00 90.25 291 ASN A O 1
ATOM 2257 N N . TYR A 1 292 ? 8.092 -13.623 24.280 1.00 92.69 292 TYR A N 1
ATOM 2258 C CA . TYR A 1 292 ? 6.734 -14.111 24.041 1.00 92.69 292 TYR A CA 1
ATOM 2259 C C . TYR A 1 292 ? 6.595 -14.714 22.644 1.00 92.69 292 TYR A C 1
ATOM 2261 O O . TYR A 1 292 ? 7.113 -14.172 21.667 1.00 92.69 292 TYR A O 1
ATOM 2269 N N . ARG A 1 293 ? 5.859 -15.829 22.544 1.00 86.81 293 ARG A N 1
ATOM 2270 C CA . ARG A 1 293 ? 5.713 -16.586 21.290 1.00 86.81 293 ARG A CA 1
ATOM 2271 C C . ARG A 1 293 ? 4.302 -16.572 20.726 1.00 86.81 293 ARG A C 1
ATOM 2273 O O . ARG A 1 293 ? 4.136 -16.926 19.567 1.00 86.81 293 ARG A O 1
ATOM 2280 N N . ARG A 1 294 ? 3.285 -16.179 21.500 1.00 93.12 294 ARG A N 1
ATOM 2281 C CA . ARG A 1 294 ? 1.894 -16.090 21.025 1.00 93.12 294 ARG A CA 1
ATOM 2282 C C . ARG A 1 294 ? 1.345 -14.684 21.195 1.00 93.12 294 ARG A C 1
ATOM 2284 O O . ARG A 1 294 ? 1.127 -14.237 22.318 1.00 93.12 294 ARG A O 1
ATOM 2291 N N . ILE A 1 295 ? 1.073 -14.014 20.085 1.00 95.62 295 ILE A N 1
ATOM 2292 C CA . ILE A 1 295 ? 0.537 -12.651 20.070 1.00 95.62 295 ILE A CA 1
ATOM 2293 C C . ILE A 1 295 ? -0.772 -12.595 19.287 1.00 95.62 295 ILE A C 1
ATOM 2295 O O . ILE A 1 295 ? -0.908 -13.214 18.231 1.00 95.62 295 ILE A O 1
ATOM 2299 N N . ALA A 1 296 ? -1.738 -11.851 19.813 1.00 95.56 296 ALA A N 1
ATOM 2300 C CA . ALA A 1 296 ? -3.044 -11.681 19.203 1.00 95.56 296 ALA A CA 1
ATOM 2301 C C . ALA A 1 296 ? -3.266 -10.230 18.771 1.00 95.56 296 ALA A C 1
ATOM 2303 O O . ALA A 1 296 ? -3.041 -9.304 19.555 1.00 95.56 296 ALA A O 1
ATOM 2304 N N . PHE A 1 297 ? -3.717 -10.041 17.532 1.00 95.44 297 PHE A N 1
ATOM 2305 C CA . PHE A 1 297 ? -4.037 -8.734 16.963 1.00 95.44 297 PHE A CA 1
ATOM 2306 C C . PHE A 1 297 ? -5.531 -8.628 16.644 1.00 95.44 297 PHE A C 1
ATOM 2308 O O . PHE A 1 297 ? -6.090 -9.558 16.065 1.00 95.44 297 PHE A O 1
ATOM 2315 N N . PRO A 1 298 ? -6.169 -7.482 16.919 1.00 91.19 298 PRO A N 1
ATOM 2316 C CA . PRO A 1 298 ? -7.459 -7.146 16.336 1.00 91.19 298 PRO A CA 1
ATOM 2317 C C . PRO A 1 298 ? -7.280 -6.709 14.873 1.00 91.19 298 PRO A C 1
ATOM 2319 O O . PRO A 1 298 ? -6.191 -6.289 14.468 1.00 91.19 298 PRO A O 1
ATOM 2322 N N . ALA A 1 299 ? -8.356 -6.729 14.083 1.00 84.38 299 ALA A N 1
ATOM 2323 C CA . ALA A 1 299 ? -8.368 -6.143 12.738 1.00 84.38 299 ALA A CA 1
ATOM 2324 C C . ALA A 1 299 ? -8.411 -4.604 12.780 1.00 84.38 299 ALA A C 1
ATOM 2326 O O . ALA A 1 299 ? -9.455 -3.972 12.589 1.00 84.38 299 ALA A O 1
ATOM 2327 N N . ILE A 1 300 ? -7.261 -3.985 13.061 1.00 83.38 300 ILE A N 1
ATOM 2328 C CA . ILE A 1 300 ? -7.138 -2.527 13.173 1.00 83.38 300 ILE A CA 1
ATOM 2329 C C . ILE A 1 300 ? -7.482 -1.828 11.853 1.00 83.38 300 ILE A C 1
ATOM 2331 O O . ILE A 1 300 ? -6.991 -2.199 10.801 1.00 83.38 300 ILE A O 1
ATOM 2335 N N . GLY A 1 301 ? -8.319 -0.792 11.885 1.00 65.81 301 GLY A N 1
ATOM 2336 C CA . GLY A 1 301 ? -8.703 -0.048 10.676 1.00 65.81 301 GLY A CA 1
ATOM 2337 C C . GLY A 1 301 ? -9.878 -0.642 9.886 1.00 65.81 301 GLY A C 1
ATOM 2338 O O . GLY A 1 301 ? -10.525 0.104 9.161 1.00 65.81 301 GLY A O 1
ATOM 2339 N N . CYS A 1 302 ? -10.254 -1.910 10.092 1.00 64.38 302 CYS A N 1
ATOM 2340 C CA . CYS A 1 302 ? -11.432 -2.528 9.448 1.00 64.38 302 CYS A CA 1
ATOM 2341 C C . CYS A 1 302 ? -12.786 -2.169 10.110 1.00 64.38 302 CYS A C 1
ATOM 2343 O O . CYS A 1 302 ? -13.838 -2.694 9.735 1.00 64.38 302 CYS A O 1
ATOM 2345 N N . GLY A 1 303 ? -12.759 -1.307 11.129 1.00 54.75 303 GLY A N 1
ATOM 2346 C CA . GLY A 1 303 ? -13.934 -0.789 11.836 1.00 54.75 303 GLY A CA 1
ATOM 2347 C C . GLY A 1 303 ? -14.366 0.599 11.344 1.00 54.75 303 GLY A C 1
ATOM 2348 O O . GLY A 1 303 ? -14.322 0.904 10.158 1.00 54.75 303 GLY A O 1
ATOM 2349 N N . GLN A 1 304 ? -14.721 1.476 12.284 1.00 44.66 304 GLN A N 1
ATOM 2350 C CA . GLN A 1 304 ? -15.258 2.839 12.085 1.00 44.66 304 GLN A CA 1
ATOM 2351 C C . GLN A 1 304 ? -14.334 3.832 11.341 1.00 44.66 304 GLN A C 1
ATOM 2353 O O . GLN A 1 304 ? -14.680 4.999 11.179 1.00 44.66 304 GLN A O 1
ATOM 2358 N N . PHE A 1 305 ? -13.149 3.398 10.900 1.00 43.72 305 PHE A N 1
ATOM 2359 C CA . PHE A 1 305 ? -12.175 4.233 10.190 1.00 43.72 305 PHE A CA 1
ATOM 2360 C C . PHE A 1 305 ? -12.378 4.252 8.667 1.00 43.72 305 PHE A C 1
ATOM 2362 O O . PHE A 1 305 ? -11.711 5.024 7.983 1.00 43.72 305 PHE A O 1
ATOM 2369 N N . GLY A 1 306 ? -13.275 3.415 8.125 1.00 45.38 306 GLY A N 1
ATOM 2370 C CA . GLY A 1 306 ? -13.597 3.390 6.692 1.00 45.38 306 GLY A CA 1
ATOM 2371 C C . GLY A 1 306 ? -12.448 2.928 5.790 1.00 45.38 306 GLY A C 1
ATOM 2372 O O . GLY A 1 306 ? -12.488 3.156 4.581 1.00 45.38 306 GLY A O 1
ATOM 2373 N N . CYS A 1 307 ? -11.411 2.300 6.355 1.00 53.66 307 CYS A N 1
ATOM 2374 C CA . CYS A 1 307 ? -10.288 1.783 5.587 1.00 53.66 307 CYS A CA 1
ATOM 2375 C C . CYS A 1 307 ? -10.713 0.564 4.759 1.00 53.66 307 CYS A C 1
ATOM 2377 O O . CYS A 1 307 ? -11.557 -0.232 5.172 1.00 53.66 307 CYS A O 1
ATOM 2379 N N . SER A 1 308 ? -10.078 0.377 3.602 1.00 64.06 308 SER A N 1
ATOM 2380 C CA . SER A 1 308 ? -10.288 -0.820 2.789 1.00 64.06 308 SER A CA 1
ATOM 2381 C C . SER A 1 308 ? -9.873 -2.071 3.569 1.00 64.06 308 SER A C 1
ATOM 2383 O O . SER A 1 308 ? -8.690 -2.255 3.859 1.00 64.06 308 SER A O 1
ATOM 2385 N N . ILE A 1 309 ? -10.841 -2.947 3.864 1.00 71.62 309 ILE A N 1
ATOM 2386 C CA . ILE A 1 309 ? -10.623 -4.225 4.567 1.00 71.62 309 ILE A CA 1
ATOM 2387 C C . ILE A 1 309 ? -9.531 -5.040 3.867 1.00 71.62 309 ILE A C 1
ATOM 2389 O O . ILE A 1 309 ? -8.657 -5.598 4.521 1.00 71.62 309 ILE A O 1
ATOM 2393 N N . SER A 1 310 ? -9.528 -5.042 2.530 1.00 66.12 310 SER A N 1
ATOM 2394 C CA . SER A 1 310 ? -8.530 -5.765 1.737 1.00 66.12 310 SER A CA 1
ATOM 2395 C C . SER A 1 310 ? -7.122 -5.186 1.895 1.00 66.12 310 SER A C 1
ATOM 2397 O O . SER A 1 310 ? -6.173 -5.947 2.049 1.00 66.12 310 SER A O 1
ATOM 2399 N N . LEU A 1 311 ? -6.982 -3.853 1.929 1.00 66.62 311 LEU A N 1
ATOM 2400 C CA . LEU A 1 311 ? -5.688 -3.188 2.137 1.00 66.62 311 LEU A CA 1
ATOM 2401 C C . LEU A 1 311 ? -5.144 -3.459 3.541 1.00 66.62 311 LEU A C 1
ATOM 2403 O O . LEU A 1 311 ? -3.961 -3.748 3.702 1.00 66.62 311 LEU A O 1
ATOM 2407 N N . VAL A 1 312 ? -6.007 -3.371 4.554 1.00 77.81 312 VAL A N 1
ATOM 2408 C CA . VAL A 1 312 ? -5.632 -3.641 5.945 1.00 77.81 312 VAL A CA 1
ATOM 2409 C C . VAL A 1 312 ? -5.213 -5.098 6.117 1.00 77.81 312 VAL A C 1
ATOM 2411 O O . VAL A 1 312 ? -4.146 -5.357 6.675 1.00 77.81 312 VAL A O 1
ATOM 2414 N N . ALA A 1 313 ? -6.030 -6.037 5.633 1.00 80.38 313 ALA A N 1
ATOM 2415 C CA . ALA A 1 313 ? -5.760 -7.465 5.738 1.00 80.38 313 ALA A CA 1
ATOM 2416 C C . ALA A 1 313 ? -4.432 -7.826 5.061 1.00 80.38 313 ALA A C 1
ATOM 2418 O O . ALA A 1 313 ? -3.592 -8.470 5.684 1.00 80.38 313 ALA A O 1
ATOM 2419 N N . ASP A 1 314 ? -4.204 -7.343 3.836 1.00 77.38 314 ASP A N 1
ATOM 2420 C CA . ASP A 1 314 ? -2.947 -7.528 3.104 1.00 77.38 314 ASP A CA 1
ATOM 2421 C C . ASP A 1 314 ? -1.742 -6.952 3.872 1.00 77.38 314 ASP A C 1
ATOM 2423 O O . ASP A 1 314 ? -0.747 -7.643 4.104 1.00 77.38 314 ASP A O 1
ATOM 2427 N N . ALA A 1 315 ? -1.848 -5.712 4.365 1.00 76.56 315 ALA A N 1
ATOM 2428 C CA . ALA A 1 315 ? -0.765 -5.058 5.096 1.00 76.56 315 ALA A CA 1
ATOM 2429 C C . ALA A 1 315 ? -0.420 -5.767 6.418 1.00 76.56 315 ALA A C 1
ATOM 2431 O O . ALA A 1 315 ? 0.764 -5.926 6.733 1.00 76.56 315 ALA A O 1
ATOM 2432 N N . MET A 1 316 ? -1.426 -6.189 7.192 1.00 92.19 316 MET A N 1
ATOM 2433 C CA . MET A 1 316 ? -1.224 -6.875 8.471 1.00 92.19 316 MET A CA 1
ATOM 2434 C C . MET A 1 316 ? -0.681 -8.290 8.271 1.00 92.19 316 MET A C 1
ATOM 2436 O O . MET A 1 316 ? 0.342 -8.639 8.863 1.00 92.19 316 MET A O 1
ATOM 2440 N N . VAL A 1 317 ? -1.333 -9.093 7.426 1.00 88.88 317 VAL A N 1
ATOM 2441 C CA . VAL A 1 317 ? -0.943 -10.486 7.160 1.00 88.88 317 VAL A CA 1
ATOM 2442 C C . VAL A 1 317 ? 0.444 -10.540 6.514 1.00 88.88 317 VAL A C 1
ATOM 2444 O O . VAL A 1 317 ? 1.300 -11.308 6.960 1.00 88.88 317 VAL A O 1
ATOM 2447 N N . GLY A 1 318 ? 0.712 -9.669 5.536 1.00 80.75 318 GLY A N 1
ATOM 2448 C CA . GLY A 1 318 ? 2.007 -9.588 4.863 1.00 80.75 318 GLY A CA 1
ATOM 2449 C C . GLY A 1 318 ? 3.157 -9.204 5.799 1.00 80.75 318 GLY A C 1
ATOM 2450 O O . GLY A 1 318 ? 4.228 -9.815 5.750 1.00 80.75 318 GLY A O 1
ATOM 2451 N N . GLU A 1 319 ? 2.953 -8.232 6.696 1.00 85.06 319 GLU A N 1
ATOM 2452 C CA . GLU A 1 319 ? 3.999 -7.823 7.642 1.00 85.06 319 GLU A CA 1
ATOM 2453 C C . GLU A 1 319 ? 4.272 -8.890 8.707 1.00 85.06 319 GLU A C 1
ATOM 2455 O O . GLU A 1 319 ? 5.435 -9.131 9.046 1.00 85.06 319 GLU A O 1
ATOM 2460 N N . VAL A 1 320 ? 3.231 -9.575 9.191 1.00 88.81 320 VAL A N 1
ATOM 2461 C CA . VAL A 1 320 ? 3.396 -10.723 10.091 1.00 88.81 320 VAL A CA 1
ATOM 2462 C C . VAL A 1 320 ? 4.199 -11.830 9.409 1.00 88.81 320 VAL A C 1
ATOM 2464 O O . VAL A 1 320 ? 5.188 -12.287 9.979 1.00 88.81 320 VAL A O 1
ATOM 2467 N N . HIS A 1 321 ? 3.837 -12.216 8.181 1.00 84.00 321 HIS A N 1
ATOM 2468 C CA . HIS A 1 321 ? 4.532 -13.263 7.415 1.00 84.00 321 HIS A CA 1
ATOM 2469 C C . HIS A 1 321 ? 6.010 -12.968 7.204 1.00 84.00 321 HIS A C 1
ATOM 2471 O O . HIS A 1 321 ? 6.870 -13.841 7.324 1.00 84.00 321 HIS A O 1
ATOM 2477 N N . ARG A 1 322 ? 6.340 -11.708 6.930 1.00 78.19 322 ARG A N 1
ATOM 2478 C CA . ARG A 1 322 ? 7.728 -11.278 6.772 1.00 78.19 322 ARG A CA 1
ATOM 2479 C C . ARG A 1 322 ? 8.532 -11.431 8.067 1.00 78.19 322 ARG A C 1
ATOM 2481 O O . ARG A 1 322 ? 9.710 -11.782 8.015 1.00 78.19 322 ARG A O 1
ATOM 2488 N N . LYS A 1 323 ? 7.923 -11.140 9.219 1.00 73.50 323 LYS A N 1
ATOM 2489 C CA . LYS A 1 323 ? 8.580 -11.191 10.535 1.00 73.50 323 LYS A CA 1
ATOM 2490 C C . LYS A 1 323 ? 8.667 -12.603 11.109 1.00 73.50 323 LYS A C 1
ATOM 2492 O O . LYS A 1 323 ? 9.688 -12.935 11.708 1.00 73.50 323 LYS A O 1
ATOM 2497 N N . SER A 1 324 ? 7.651 -13.431 10.891 1.00 71.62 324 SER A N 1
ATOM 2498 C CA . SER A 1 324 ? 7.590 -14.806 11.398 1.00 71.62 324 SER A CA 1
ATOM 2499 C C . SER A 1 324 ? 8.565 -15.764 10.702 1.00 71.62 324 SER A C 1
ATOM 2501 O O . SER A 1 324 ? 8.915 -16.797 11.255 1.00 71.62 324 SER A O 1
ATOM 2503 N N . ARG A 1 325 ? 9.097 -15.405 9.524 1.00 67.50 325 ARG A N 1
ATOM 2504 C CA . ARG A 1 325 ? 10.206 -16.137 8.873 1.00 67.50 325 ARG A CA 1
ATOM 2505 C C . ARG A 1 325 ? 11.542 -16.045 9.611 1.00 67.50 325 ARG A C 1
ATOM 2507 O O . ARG A 1 325 ? 12.427 -16.856 9.364 1.00 67.50 325 ARG A O 1
ATOM 2514 N N . ILE A 1 326 ? 11.717 -15.015 10.436 1.00 63.03 326 ILE A N 1
ATOM 2515 C CA . ILE A 1 326 ? 12.988 -14.704 11.109 1.00 63.03 326 ILE A CA 1
ATOM 2516 C C . ILE A 1 326 ? 12.915 -15.093 12.590 1.00 63.03 326 ILE A C 1
ATOM 2518 O O . ILE A 1 326 ? 13.936 -15.372 13.213 1.00 63.03 326 ILE A O 1
ATOM 2522 N N . HIS A 1 327 ? 11.708 -15.119 13.154 1.00 68.50 327 HIS A N 1
ATOM 2523 C CA . HIS A 1 327 ? 11.472 -15.328 14.573 1.00 68.50 327 HIS A CA 1
ATOM 2524 C C . HIS A 1 327 ? 10.351 -16.346 14.781 1.00 68.50 327 HIS A C 1
ATOM 2526 O O . HIS A 1 327 ? 9.316 -16.261 14.126 1.00 68.50 327 HIS A O 1
ATOM 2532 N N . ASP A 1 328 ? 10.544 -17.264 15.728 1.00 79.62 328 ASP A N 1
ATOM 2533 C CA . ASP A 1 328 ? 9.552 -18.264 16.142 1.00 79.62 328 ASP A CA 1
ATOM 2534 C C . ASP A 1 328 ? 8.423 -17.609 16.964 1.00 79.62 328 ASP A C 1
ATOM 2536 O O . ASP A 1 328 ? 8.384 -17.690 18.193 1.00 79.62 328 ASP A O 1
ATOM 2540 N N . ILE A 1 329 ? 7.543 -16.870 16.282 1.00 84.56 329 ILE A N 1
ATOM 2541 C CA . ILE A 1 329 ? 6.385 -16.186 16.867 1.00 84.56 329 ILE A CA 1
ATOM 2542 C C . ILE A 1 329 ? 5.112 -16.542 16.098 1.00 84.56 329 ILE A C 1
ATOM 2544 O O . ILE A 1 329 ? 5.018 -16.352 14.888 1.00 84.56 329 ILE A O 1
ATOM 2548 N N . SER A 1 330 ? 4.123 -17.052 16.829 1.00 90.38 330 SER A N 1
ATOM 2549 C CA . SER A 1 330 ? 2.781 -17.368 16.352 1.00 90.38 330 SER A CA 1
ATOM 2550 C C . SER A 1 330 ? 1.842 -16.183 16.549 1.00 90.38 330 SER A C 1
ATOM 2552 O O . SER A 1 330 ? 1.716 -15.644 17.653 1.00 90.38 330 SER A O 1
ATOM 2554 N N . VAL A 1 331 ? 1.149 -15.802 15.481 1.00 94.25 331 VAL A N 1
ATOM 2555 C CA . VAL A 1 331 ? 0.225 -14.671 15.452 1.00 94.25 331 VAL A CA 1
ATOM 2556 C C . VAL A 1 331 ? -1.198 -15.141 15.181 1.00 94.25 331 VAL A C 1
ATOM 2558 O O . VAL A 1 331 ? -1.442 -15.950 14.288 1.00 94.25 331 VAL A O 1
ATOM 2561 N N . THR A 1 332 ? -2.150 -14.620 15.951 1.00 95.06 332 THR A N 1
ATOM 2562 C CA . THR A 1 332 ? -3.586 -14.857 15.750 1.00 95.06 332 THR A CA 1
ATOM 2563 C C . THR A 1 332 ? -4.300 -13.532 15.510 1.00 95.06 332 THR A C 1
ATOM 2565 O O . THR A 1 332 ? -4.203 -12.619 16.329 1.00 95.06 332 THR A O 1
ATOM 2568 N N . PHE A 1 333 ? -5.015 -13.410 14.397 1.00 95.38 333 PHE A N 1
ATOM 2569 C CA . PHE A 1 333 ? -5.931 -12.301 14.156 1.00 95.38 333 PHE A CA 1
ATOM 2570 C C . PHE A 1 333 ? -7.303 -12.642 14.735 1.00 95.38 333 PHE A C 1
ATOM 2572 O O . PHE A 1 333 ? -7.887 -13.664 14.379 1.00 95.38 333 PHE A O 1
ATOM 2579 N N . VAL A 1 334 ? -7.806 -11.793 15.628 1.00 91.19 334 VAL A N 1
ATOM 2580 C CA . VAL A 1 334 ? -9.099 -11.976 16.294 1.00 91.19 334 VAL A CA 1
ATOM 2581 C C . VAL A 1 334 ? -10.106 -11.019 15.685 1.00 91.19 334 VAL A C 1
ATOM 2583 O O . VAL A 1 334 ? -9.925 -9.798 15.732 1.00 91.19 334 VAL A O 1
ATOM 2586 N N . ILE A 1 335 ? -11.144 -11.589 15.085 1.00 87.81 335 ILE A N 1
ATOM 2587 C CA . ILE A 1 335 ? -12.218 -10.865 14.410 1.00 87.81 335 ILE A CA 1
ATOM 2588 C C . ILE A 1 335 ? -13.495 -11.025 15.228 1.00 87.81 335 ILE A C 1
ATOM 2590 O O . ILE A 1 335 ? -13.765 -12.108 15.739 1.00 87.81 335 ILE A O 1
ATOM 2594 N N . GLN A 1 336 ? -14.281 -9.958 15.365 1.00 77.38 336 GLN A N 1
ATOM 2595 C CA . GLN A 1 336 ? -15.544 -10.046 16.094 1.00 77.38 336 GLN A CA 1
ATOM 2596 C C . GLN A 1 336 ? -16.522 -10.997 15.370 1.00 77.38 336 GLN A C 1
ATOM 2598 O O . GLN A 1 336 ? -16.556 -10.981 14.136 1.00 77.38 336 GLN A O 1
ATOM 2603 N N . PRO A 1 337 ? -17.307 -11.819 16.097 1.00 73.00 337 PRO A N 1
ATOM 2604 C CA . PRO A 1 337 ? -18.165 -12.855 15.505 1.00 73.00 337 PRO A CA 1
ATOM 2605 C C . PRO A 1 337 ? -19.208 -12.372 14.480 1.00 73.00 337 PRO A C 1
ATOM 2607 O O . PRO A 1 337 ? -19.701 -13.162 13.683 1.00 73.00 337 PRO A O 1
ATOM 2610 N N . ASP A 1 338 ? -19.549 -11.089 14.483 1.00 73.69 338 ASP A N 1
ATOM 2611 C CA . ASP A 1 338 ? -20.491 -10.439 13.569 1.00 73.69 338 ASP A CA 1
ATOM 2612 C C . ASP A 1 338 ? -19.837 -9.950 12.259 1.00 73.69 338 ASP A C 1
ATOM 2614 O O . ASP A 1 338 ? -20.528 -9.608 11.299 1.00 73.69 338 ASP A O 1
ATOM 2618 N N . ARG A 1 339 ? -18.500 -9.957 12.169 1.00 73.38 339 ARG A N 1
ATOM 2619 C CA . ARG A 1 339 ? -17.729 -9.384 11.053 1.00 73.38 339 ARG A CA 1
ATOM 2620 C C . ARG A 1 339 ? -17.167 -10.434 10.096 1.00 73.38 339 ARG A C 1
ATOM 2622 O O . ARG A 1 339 ? -15.954 -10.535 9.885 1.00 73.38 339 ARG A O 1
ATOM 2629 N N . ASN A 1 340 ? -18.069 -11.196 9.475 1.00 80.81 340 ASN A N 1
ATOM 2630 C CA . ASN A 1 340 ? -17.721 -12.203 8.460 1.00 80.81 340 ASN A CA 1
ATOM 2631 C C . ASN A 1 340 ? -16.950 -11.599 7.270 1.00 80.81 340 ASN A C 1
ATOM 2633 O O . ASN A 1 340 ? -16.019 -12.213 6.765 1.00 80.81 340 ASN A O 1
ATOM 2637 N N . ASP A 1 341 ? -17.276 -10.364 6.876 1.00 77.62 341 ASP A N 1
ATOM 2638 C CA . ASP A 1 341 ? -16.596 -9.610 5.816 1.00 77.62 341 ASP A CA 1
ATOM 2639 C C . ASP A 1 341 ? -15.090 -9.430 6.077 1.00 77.62 341 ASP A C 1
ATOM 2641 O O . ASP A 1 341 ? -14.268 -9.572 5.168 1.00 77.62 341 ASP A O 1
ATOM 2645 N N . ILE A 1 342 ? -14.721 -9.141 7.328 1.00 80.50 342 ILE A N 1
ATOM 2646 C CA . ILE A 1 342 ? -13.322 -9.021 7.745 1.00 80.50 342 ILE A CA 1
ATOM 2647 C C . ILE A 1 342 ? -12.685 -10.404 7.850 1.00 80.50 342 ILE A C 1
ATOM 2649 O O . ILE A 1 342 ? -11.563 -10.593 7.373 1.00 80.50 342 ILE A O 1
ATOM 2653 N N . TYR A 1 343 ? -13.380 -11.354 8.480 1.00 89.12 343 TYR A N 1
ATOM 2654 C CA . TYR A 1 343 ? -12.870 -12.707 8.676 1.00 89.12 343 TYR A CA 1
ATOM 2655 C C . TYR A 1 343 ? -12.511 -13.362 7.344 1.00 89.12 343 TYR A C 1
ATOM 2657 O O . TYR A 1 343 ? -11.380 -13.819 7.175 1.00 89.12 343 TYR A O 1
ATOM 2665 N N . ASP A 1 344 ? -13.431 -13.328 6.381 1.00 80.69 344 ASP A N 1
ATOM 2666 C CA . ASP A 1 344 ? -13.254 -13.918 5.059 1.00 80.69 344 ASP A CA 1
ATOM 2667 C C . ASP A 1 344 ? -12.072 -13.295 4.313 1.00 80.69 344 ASP A C 1
ATOM 2669 O O . ASP A 1 344 ? -11.305 -14.005 3.661 1.00 80.69 344 ASP A O 1
ATOM 2673 N N . GLU A 1 345 ? -11.875 -11.977 4.423 1.00 76.19 345 GLU A N 1
ATOM 2674 C CA . GLU A 1 345 ? -10.755 -11.309 3.763 1.00 76.19 345 GLU A CA 1
ATOM 2675 C C . GLU A 1 345 ? -9.417 -11.657 4.427 1.00 76.19 345 GLU A C 1
ATOM 2677 O O . GLU A 1 345 ? -8.470 -11.992 3.718 1.00 76.19 345 GLU A O 1
ATOM 2682 N N . PHE A 1 346 ? -9.320 -11.660 5.761 1.00 88.88 346 PHE A N 1
ATOM 2683 C CA . PHE A 1 346 ? -8.100 -12.095 6.457 1.00 88.88 346 PHE A CA 1
ATOM 2684 C C . PHE A 1 346 ? -7.792 -13.570 6.192 1.00 88.88 346 PHE A C 1
ATOM 2686 O O . PHE A 1 346 ? -6.640 -13.921 5.927 1.00 88.88 346 PHE A O 1
ATOM 2693 N N . LYS A 1 347 ? -8.818 -14.428 6.210 1.00 88.31 347 LYS A N 1
ATOM 2694 C CA . LYS A 1 347 ? -8.681 -15.854 5.910 1.00 88.31 347 LYS A CA 1
ATOM 2695 C C . LYS A 1 347 ? -8.186 -16.057 4.486 1.00 88.31 347 LYS A C 1
ATOM 2697 O O . LYS A 1 347 ? -7.201 -16.757 4.282 1.00 88.31 347 LYS A O 1
ATOM 2702 N N . LYS A 1 348 ? -8.769 -15.345 3.522 1.00 81.69 348 LYS A N 1
ATOM 2703 C CA . LYS A 1 348 ? -8.305 -15.318 2.133 1.00 81.69 348 LYS A CA 1
ATOM 2704 C C . LYS A 1 348 ? -6.843 -14.880 2.015 1.00 81.69 348 LYS A C 1
ATOM 2706 O O . LYS A 1 348 ? -6.112 -15.511 1.259 1.00 81.69 348 LYS A O 1
ATOM 2711 N N . GLN A 1 349 ? -6.404 -13.833 2.718 1.00 79.12 349 GLN A N 1
ATOM 2712 C CA . GLN A 1 349 ? -4.999 -13.397 2.668 1.00 79.12 349 GLN A CA 1
ATOM 2713 C C . GLN A 1 349 ? -4.045 -14.449 3.249 1.00 79.12 349 GLN A C 1
ATOM 2715 O O . GLN A 1 349 ? -2.982 -14.681 2.681 1.00 79.12 349 GLN A O 1
ATOM 2720 N N . ILE A 1 350 ? -4.429 -15.137 4.327 1.00 85.44 350 ILE A N 1
ATOM 2721 C CA . ILE A 1 350 ? -3.636 -16.234 4.907 1.00 85.44 350 ILE A CA 1
ATOM 2722 C C . ILE A 1 350 ? -3.598 -17.445 3.965 1.00 85.44 350 ILE A C 1
ATOM 2724 O O . ILE A 1 350 ? -2.527 -17.987 3.706 1.00 85.44 350 ILE A O 1
ATOM 2728 N N . ASP A 1 351 ? -4.732 -17.828 3.377 1.00 81.44 351 ASP A N 1
ATOM 2729 C CA . ASP A 1 351 ? -4.816 -18.956 2.442 1.00 81.44 351 ASP A CA 1
ATOM 2730 C C . ASP A 1 351 ? -3.977 -18.713 1.173 1.00 81.44 351 ASP A C 1
ATOM 2732 O O . ASP A 1 351 ? -3.406 -19.646 0.601 1.00 81.44 351 ASP A O 1
ATOM 2736 N N . LEU A 1 352 ? -3.851 -17.452 0.738 1.00 73.06 352 LEU A N 1
ATOM 2737 C CA . LEU A 1 352 ? -2.936 -17.072 -0.343 1.00 73.06 352 LEU A CA 1
ATOM 2738 C C . LEU A 1 352 ? -1.468 -17.363 0.019 1.00 73.06 352 LEU A C 1
ATOM 2740 O O . LEU A 1 352 ? -0.718 -17.782 -0.864 1.00 73.06 352 LEU A O 1
ATOM 2744 N N . LEU A 1 353 ? -1.075 -17.217 1.292 1.00 69.12 353 LEU A N 1
ATOM 2745 C CA . LEU A 1 353 ? 0.266 -17.564 1.783 1.00 69.12 353 LEU A CA 1
ATOM 2746 C C . LEU A 1 353 ? 0.487 -19.080 1.922 1.00 69.12 353 LEU A C 1
ATOM 2748 O O . LEU A 1 353 ? 1.619 -19.541 1.783 1.00 69.12 353 LEU A O 1
ATOM 2752 N N . GLU A 1 354 ? -0.573 -19.839 2.221 1.00 60.81 354 GLU A N 1
ATOM 2753 C CA . GLU A 1 354 ? -0.557 -21.305 2.368 1.00 60.81 354 GLU A CA 1
ATOM 2754 C C . GLU A 1 354 ? -0.565 -22.042 1.031 1.00 60.81 354 GLU A C 1
ATOM 2756 O O . GLU A 1 354 ? -0.117 -23.190 0.952 1.00 60.81 354 GLU A O 1
ATOM 2761 N N . SER A 1 355 ? -1.073 -21.403 -0.028 1.00 47.81 355 SER A N 1
ATOM 2762 C CA . SER A 1 355 ? -1.069 -22.013 -1.350 1.00 47.81 355 SER A CA 1
ATOM 2763 C C . SER A 1 355 ? 0.380 -22.325 -1.749 1.00 47.81 355 SER A C 1
ATOM 2765 O O . SER A 1 355 ? 1.205 -21.406 -1.781 1.00 47.81 355 SER A O 1
ATOM 2767 N N . PRO A 1 356 ? 0.735 -23.600 -2.033 1.00 38.09 356 PRO A N 1
ATOM 2768 C CA . PRO A 1 356 ? 2.039 -23.900 -2.589 1.00 38.09 356 PRO A CA 1
ATOM 2769 C C . PRO A 1 356 ? 2.149 -23.042 -3.833 1.00 38.09 356 PRO A C 1
ATOM 2771 O O . PRO A 1 356 ? 1.318 -23.151 -4.742 1.00 38.09 356 PRO A O 1
ATOM 2774 N N . SER A 1 357 ? 3.132 -22.142 -3.817 1.00 33.97 357 SER A N 1
ATOM 2775 C CA . SER A 1 357 ? 3.482 -21.312 -4.956 1.00 33.97 357 SER A CA 1
ATOM 2776 C C . SER A 1 357 ? 3.459 -22.256 -6.153 1.00 33.97 357 SER A C 1
ATOM 2778 O O . SER A 1 357 ? 4.198 -23.245 -6.112 1.00 33.97 357 SER A O 1
ATOM 2780 N N . PRO A 1 358 ? 2.577 -22.073 -7.154 1.00 37.09 358 PRO A N 1
ATOM 2781 C CA . PRO A 1 358 ? 2.540 -22.984 -8.279 1.00 37.09 358 PRO A CA 1
ATOM 2782 C C . PRO A 1 358 ? 3.947 -23.022 -8.859 1.00 37.09 358 PRO A C 1
ATOM 2784 O O . PRO A 1 358 ? 4.453 -22.018 -9.367 1.00 37.09 358 PRO A O 1
ATOM 2787 N N . SER A 1 359 ? 4.601 -24.169 -8.697 1.00 36.31 359 SER A N 1
ATOM 2788 C CA . SER A 1 359 ? 5.937 -24.393 -9.199 1.00 36.31 359 SER A CA 1
ATOM 2789 C C . SER A 1 359 ? 5.924 -24.114 -10.698 1.00 36.31 359 SER A C 1
ATOM 2791 O O . SER A 1 359 ? 5.073 -24.590 -11.454 1.00 36.31 359 SER A O 1
ATOM 2793 N N . SER A 1 360 ? 6.894 -23.311 -11.133 1.00 36.50 360 SER A N 1
ATOM 2794 C CA . SER A 1 360 ? 7.311 -23.184 -12.531 1.00 36.50 360 SER A CA 1
ATOM 2795 C C . SER A 1 360 ? 6.223 -22.795 -13.545 1.00 36.50 360 SER A C 1
ATOM 2797 O O . SER A 1 360 ? 6.036 -23.450 -14.568 1.00 36.50 360 SER A O 1
ATOM 2799 N N . LYS A 1 361 ? 5.558 -21.656 -13.337 1.00 39.97 361 LYS A N 1
ATOM 2800 C CA . LYS A 1 361 ? 5.116 -20.838 -14.476 1.00 39.97 361 LYS A CA 1
ATOM 2801 C C . LYS A 1 361 ? 5.689 -19.441 -14.324 1.00 39.97 361 LYS A C 1
ATOM 2803 O O . LYS A 1 361 ? 5.492 -18.813 -13.291 1.00 39.97 361 LYS A O 1
ATOM 2808 N N . LEU A 1 362 ? 6.413 -18.993 -15.350 1.00 45.62 362 LEU A N 1
ATOM 2809 C CA . LEU A 1 362 ? 6.909 -17.626 -15.495 1.00 45.62 362 LEU A CA 1
ATOM 2810 C C . LEU A 1 362 ? 5.774 -16.645 -15.155 1.00 45.62 362 LEU A C 1
ATOM 2812 O O . LEU A 1 362 ? 4.802 -16.529 -15.904 1.00 45.62 362 LEU A O 1
ATOM 2816 N N . ARG A 1 363 ? 5.873 -15.987 -13.994 1.00 62.00 363 ARG A N 1
ATOM 2817 C CA . ARG A 1 363 ? 4.993 -14.882 -13.599 1.00 62.00 363 ARG A CA 1
ATOM 2818 C C . ARG A 1 363 ? 5.519 -13.647 -14.327 1.00 62.00 363 ARG A C 1
ATOM 2820 O O . ARG A 1 363 ? 6.350 -12.918 -13.797 1.00 62.00 363 ARG A O 1
ATOM 2827 N N . ILE A 1 364 ? 5.117 -13.523 -15.592 1.00 72.50 364 ILE A N 1
ATOM 2828 C CA . ILE A 1 364 ? 5.395 -12.359 -16.431 1.00 72.50 364 ILE A CA 1
ATOM 2829 C C . ILE A 1 364 ? 4.092 -11.583 -16.595 1.00 72.50 364 ILE A C 1
ATOM 2831 O O . ILE A 1 364 ? 3.088 -12.138 -17.049 1.00 72.50 364 ILE A O 1
ATOM 2835 N N . ILE A 1 365 ? 4.115 -10.299 -16.254 1.00 78.88 365 ILE A N 1
ATOM 2836 C CA . ILE A 1 365 ? 3.078 -9.340 -16.646 1.00 78.88 365 ILE A CA 1
ATOM 2837 C C . ILE A 1 365 ? 3.651 -8.463 -17.745 1.00 78.88 365 ILE A C 1
ATOM 2839 O O . ILE A 1 365 ? 4.771 -7.996 -17.611 1.00 78.88 365 ILE A O 1
ATOM 2843 N N . CYS A 1 366 ? 2.890 -8.227 -18.810 1.00 81.88 366 CYS A N 1
ATOM 2844 C CA . CYS A 1 366 ? 3.268 -7.335 -19.900 1.00 81.88 366 CYS A CA 1
ATOM 2845 C C . CYS A 1 366 ? 2.137 -6.338 -20.164 1.00 81.88 366 CYS A C 1
ATOM 2847 O O . CYS A 1 366 ? 0.962 -6.721 -20.166 1.00 81.88 366 CYS A O 1
ATOM 2849 N N . ALA A 1 367 ? 2.484 -5.072 -20.376 1.00 79.81 367 ALA A N 1
ATOM 2850 C CA . ALA A 1 367 ? 1.558 -4.039 -20.815 1.00 79.81 367 ALA A CA 1
ATOM 2851 C C . ALA A 1 367 ? 2.230 -3.094 -21.818 1.00 79.81 367 ALA A C 1
ATOM 2853 O O . ALA A 1 367 ? 3.386 -2.706 -21.650 1.00 79.81 367 ALA A O 1
ATOM 2854 N N . THR A 1 368 ? 1.473 -2.701 -22.839 1.00 82.44 368 THR A N 1
ATOM 2855 C CA . THR A 1 368 ? 1.946 -1.841 -23.928 1.00 82.44 368 THR A CA 1
ATOM 2856 C C . THR A 1 368 ? 1.619 -0.376 -23.646 1.00 82.44 368 THR A C 1
ATOM 2858 O O . THR A 1 368 ? 0.483 -0.033 -23.310 1.00 82.44 368 THR A O 1
ATOM 2861 N N . PHE A 1 369 ? 2.605 0.501 -23.830 1.00 82.31 369 PHE A N 1
ATOM 2862 C CA . PHE A 1 369 ? 2.499 1.950 -23.672 1.00 82.31 369 PHE A CA 1
ATOM 2863 C C . PHE A 1 369 ? 3.071 2.648 -24.907 1.00 82.31 369 PHE A C 1
ATOM 2865 O O . PHE A 1 369 ? 4.266 2.581 -25.202 1.00 82.31 369 PHE A O 1
ATOM 2872 N N . GLY A 1 370 ? 2.206 3.328 -25.662 1.00 84.44 370 GLY A N 1
ATOM 2873 C CA . GLY A 1 370 ? 2.585 3.881 -26.960 1.00 84.44 370 GLY A CA 1
ATOM 2874 C C . GLY A 1 370 ? 2.935 2.763 -27.947 1.00 84.44 370 GLY A C 1
ATOM 2875 O O . GLY A 1 370 ? 2.055 2.011 -28.354 1.00 84.44 370 GLY A O 1
ATOM 2876 N N . LYS A 1 371 ? 4.211 2.670 -28.342 1.00 86.69 371 LYS A N 1
ATOM 2877 C CA . LYS A 1 371 ? 4.728 1.599 -29.218 1.00 86.69 371 LYS A CA 1
ATOM 2878 C C . LYS A 1 371 ? 5.627 0.591 -28.496 1.00 86.69 371 LYS A C 1
ATOM 2880 O O . LYS A 1 371 ? 6.135 -0.319 -29.144 1.00 86.69 371 LYS A O 1
ATOM 2885 N N . GLY A 1 372 ? 5.882 0.796 -27.207 1.00 88.75 372 GLY A N 1
ATOM 2886 C CA . GLY A 1 372 ? 6.779 -0.038 -26.417 1.00 88.75 372 GLY A CA 1
ATOM 2887 C C . GLY A 1 372 ? 6.025 -0.866 -25.390 1.00 88.75 372 GLY A C 1
ATOM 2888 O O . GLY A 1 372 ? 4.897 -0.542 -25.024 1.00 88.75 372 GLY A O 1
ATOM 2889 N N . ASP A 1 373 ? 6.684 -1.901 -24.894 1.00 90.94 373 ASP A N 1
ATOM 2890 C CA . ASP A 1 373 ? 6.155 -2.837 -23.912 1.00 90.94 373 ASP A CA 1
ATOM 2891 C C . ASP A 1 373 ? 6.942 -2.732 -22.607 1.00 90.94 373 ASP A C 1
ATOM 2893 O O . ASP A 1 373 ? 8.172 -2.640 -22.616 1.00 90.94 373 ASP A O 1
ATOM 2897 N N . ILE A 1 374 ? 6.228 -2.762 -21.482 1.00 94.00 374 ILE A N 1
ATOM 2898 C CA . ILE A 1 374 ? 6.807 -2.924 -20.149 1.00 94.00 374 ILE A CA 1
ATOM 2899 C C . ILE A 1 374 ? 6.402 -4.295 -19.613 1.00 94.00 374 ILE A C 1
ATOM 2901 O O . ILE A 1 374 ? 5.215 -4.592 -19.463 1.00 94.00 374 ILE A O 1
ATOM 2905 N N . GLU A 1 375 ? 7.404 -5.103 -19.289 1.00 92.88 375 GLU A N 1
ATOM 2906 C CA . GLU A 1 375 ? 7.288 -6.431 -18.706 1.00 92.88 375 GLU A CA 1
ATOM 2907 C C . GLU A 1 375 ? 7.799 -6.432 -17.261 1.00 92.88 375 GLU A C 1
ATOM 2909 O O . GLU A 1 375 ? 8.817 -5.816 -16.957 1.00 92.88 375 GLU A O 1
ATOM 2914 N N . VAL A 1 376 ? 7.124 -7.154 -16.372 1.00 91.06 376 VAL A N 1
ATOM 2915 C CA . VAL A 1 376 ? 7.574 -7.431 -15.002 1.00 91.06 376 VAL A CA 1
ATOM 2916 C C . VAL A 1 376 ? 7.739 -8.934 -14.868 1.00 91.06 376 VAL A C 1
ATOM 2918 O O . VAL A 1 376 ? 6.794 -9.672 -15.141 1.00 91.06 376 VAL A O 1
ATOM 2921 N N . GLU A 1 377 ? 8.919 -9.387 -14.457 1.00 88.94 377 GLU A N 1
ATOM 2922 C CA . GLU A 1 377 ? 9.281 -10.803 -14.381 1.00 88.94 377 GLU A CA 1
ATOM 2923 C C . GLU A 1 377 ? 9.890 -11.137 -13.015 1.00 88.94 377 GLU A C 1
ATOM 2925 O O . GLU A 1 377 ? 10.820 -10.469 -12.561 1.00 88.94 377 GLU A O 1
ATOM 2930 N N . MET A 1 378 ? 9.398 -12.203 -12.375 1.00 82.75 378 MET A N 1
ATOM 2931 C CA . MET A 1 378 ? 10.121 -12.842 -11.270 1.00 82.75 378 MET A CA 1
ATOM 2932 C C . MET A 1 378 ? 11.245 -13.705 -11.828 1.00 82.75 378 MET A C 1
ATOM 2934 O O . MET A 1 378 ? 10.974 -14.727 -12.465 1.00 82.75 378 MET A O 1
ATOM 2938 N N . GLY A 1 379 ? 12.495 -13.334 -11.572 1.00 85.00 379 GLY A N 1
ATOM 2939 C CA . GLY A 1 379 ? 13.614 -14.059 -12.148 1.00 85.00 379 GLY A CA 1
ATOM 2940 C C . GLY A 1 379 ? 14.993 -13.515 -11.818 1.00 85.00 379 GLY A C 1
ATOM 2941 O O . GLY A 1 379 ? 15.195 -12.670 -10.950 1.00 85.00 379 GLY A O 1
ATOM 2942 N N . ASP A 1 380 ? 15.958 -14.069 -12.539 1.00 86.06 380 ASP A N 1
ATOM 2943 C CA . ASP A 1 380 ? 17.368 -13.723 -12.451 1.00 86.06 380 ASP A CA 1
ATOM 2944 C C . ASP A 1 380 ? 17.710 -12.738 -13.574 1.00 86.06 380 ASP A C 1
ATOM 2946 O O . ASP A 1 380 ? 17.480 -13.021 -14.757 1.00 86.06 380 ASP A O 1
ATOM 2950 N N . ILE A 1 381 ? 18.246 -11.574 -13.202 1.00 92.81 381 ILE A N 1
ATOM 2951 C CA . ILE A 1 381 ? 18.610 -10.508 -14.142 1.00 92.81 381 ILE A CA 1
ATOM 2952 C C . ILE A 1 381 ? 19.701 -10.964 -15.125 1.00 92.81 381 ILE A C 1
ATOM 2954 O O . ILE A 1 381 ? 19.719 -10.521 -16.270 1.00 92.81 381 ILE A O 1
ATOM 2958 N N . THR A 1 382 ? 20.568 -11.898 -14.724 1.00 92.50 382 THR A N 1
ATOM 2959 C CA . THR A 1 382 ? 21.673 -12.396 -15.563 1.00 92.50 382 THR A CA 1
ATOM 2960 C C . THR A 1 382 ? 21.189 -13.300 -16.699 1.00 92.50 382 THR A C 1
ATOM 2962 O O . THR A 1 382 ? 21.869 -13.460 -17.709 1.00 92.50 382 THR A O 1
ATOM 2965 N N . LYS A 1 383 ? 19.975 -13.856 -16.586 1.00 91.44 383 LY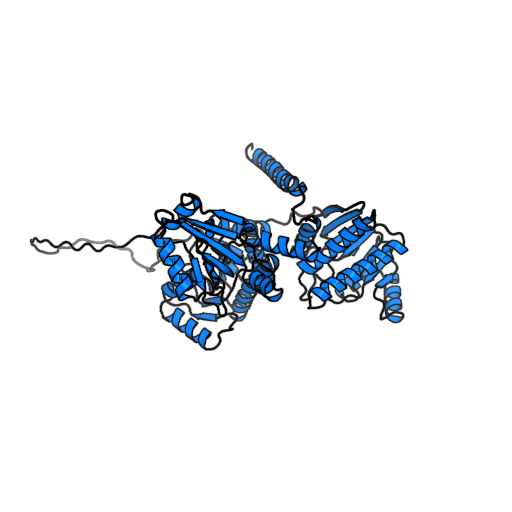S A N 1
ATOM 2966 C CA . LYS A 1 383 ? 19.382 -14.766 -17.582 1.00 91.44 383 LYS A CA 1
ATOM 2967 C C . LYS A 1 383 ? 18.548 -14.044 -18.644 1.00 91.44 383 LYS A C 1
ATOM 2969 O O . LYS A 1 383 ? 17.925 -14.690 -19.489 1.00 91.44 383 LYS A O 1
ATOM 2974 N N . GLN A 1 384 ? 18.510 -12.714 -18.605 1.00 92.94 384 GLN A N 1
ATOM 2975 C CA . GLN A 1 384 ? 17.652 -11.918 -19.475 1.00 92.94 384 GLN A CA 1
ATOM 2976 C C . GLN A 1 384 ? 18.219 -11.774 -20.886 1.00 92.94 384 GLN A C 1
ATOM 2978 O O . GLN A 1 384 ? 19.395 -11.479 -21.090 1.00 92.94 384 GLN A O 1
ATOM 2983 N N . LYS A 1 385 ? 17.339 -11.930 -21.879 1.00 94.00 385 LYS A N 1
ATOM 2984 C CA . LYS A 1 385 ? 17.648 -11.752 -23.305 1.00 94.00 385 LYS A CA 1
ATOM 2985 C C . LYS A 1 385 ? 17.163 -10.382 -23.776 1.00 94.00 385 LYS A C 1
ATOM 2987 O O . LYS A 1 385 ? 16.050 -10.241 -24.285 1.00 94.00 385 LYS A O 1
ATOM 2992 N N . VAL A 1 386 ? 17.997 -9.375 -23.548 1.00 96.12 386 VAL A N 1
ATOM 2993 C CA . VAL A 1 386 ? 17.765 -7.957 -23.867 1.00 96.12 386 VAL A CA 1
ATOM 2994 C C . VAL A 1 386 ? 19.051 -7.337 -24.406 1.00 96.12 386 VAL A C 1
ATOM 2996 O O . VAL A 1 386 ? 20.124 -7.872 -24.168 1.00 96.12 386 VAL A O 1
ATOM 2999 N N . ASP A 1 387 ? 18.986 -6.205 -25.100 1.00 97.69 387 ASP A N 1
ATOM 3000 C CA . ASP A 1 387 ? 20.190 -5.522 -25.584 1.00 97.69 387 ASP A CA 1
ATOM 3001 C C . ASP A 1 387 ? 21.033 -4.985 -24.417 1.00 97.69 387 ASP A C 1
ATOM 3003 O O . ASP A 1 387 ? 22.260 -5.058 -24.462 1.00 97.69 387 ASP A O 1
ATOM 3007 N N . VAL A 1 388 ? 20.382 -4.481 -23.362 1.00 97.94 388 VAL A N 1
ATOM 3008 C CA . VAL A 1 388 ? 21.048 -3.857 -22.211 1.00 97.94 388 VAL A CA 1
ATOM 3009 C C . VAL A 1 388 ? 20.567 -4.449 -20.892 1.00 97.94 388 VAL A C 1
ATOM 3011 O O . VAL A 1 388 ? 19.368 -4.475 -20.624 1.00 97.94 388 VAL A O 1
ATOM 3014 N N . ILE A 1 389 ? 21.504 -4.854 -20.034 1.00 97.88 389 ILE A N 1
ATOM 3015 C CA . ILE A 1 389 ? 21.234 -5.153 -18.619 1.00 97.88 389 ILE A CA 1
ATOM 3016 C C . ILE A 1 389 ? 21.712 -3.978 -17.772 1.00 97.88 389 ILE A C 1
ATOM 3018 O O . ILE A 1 389 ? 22.835 -3.506 -17.944 1.00 97.88 389 ILE A O 1
ATOM 3022 N N . VAL A 1 390 ? 20.869 -3.509 -16.855 1.00 96.44 390 VAL A N 1
ATOM 3023 C CA . VAL A 1 390 ? 21.231 -2.451 -15.909 1.00 96.44 390 VAL A CA 1
ATOM 3024 C C . VAL A 1 390 ? 21.704 -3.072 -14.595 1.00 96.44 390 VAL A C 1
ATOM 3026 O O . VAL A 1 390 ? 21.067 -3.973 -14.060 1.00 96.44 390 VAL A O 1
ATOM 3029 N N . GLY A 1 391 ? 22.817 -2.580 -14.066 1.00 92.44 391 GLY A N 1
ATOM 3030 C CA . GLY A 1 391 ? 23.324 -2.865 -12.726 1.00 92.44 391 GLY A CA 1
ATOM 3031 C C . GLY A 1 391 ? 23.455 -1.578 -11.912 1.00 92.44 391 GLY A C 1
ATOM 3032 O O . GLY A 1 391 ? 23.232 -0.486 -12.430 1.00 92.44 391 GLY A O 1
ATOM 3033 N N . SER A 1 392 ? 23.835 -1.680 -10.640 1.00 88.06 392 SER A N 1
ATOM 3034 C CA . SER A 1 392 ? 24.057 -0.513 -9.777 1.00 88.06 392 SER A CA 1
ATOM 3035 C C . SER A 1 392 ? 25.400 -0.623 -9.074 1.00 88.06 392 SER A C 1
ATOM 3037 O O . SER A 1 392 ? 25.599 -1.580 -8.331 1.00 88.06 392 SER A O 1
ATOM 3039 N N . THR A 1 393 ? 26.281 0.366 -9.257 1.00 84.00 393 THR A N 1
ATOM 3040 C CA . THR A 1 393 ? 27.614 0.384 -8.620 1.00 84.00 393 THR A CA 1
ATOM 3041 C C . THR A 1 393 ? 27.533 0.501 -7.098 1.00 84.00 393 THR A C 1
ATOM 3043 O O . THR A 1 393 ? 28.429 0.055 -6.390 1.00 84.00 393 THR A O 1
ATOM 3046 N N . SER A 1 394 ? 26.428 1.044 -6.583 1.00 74.56 394 SER A N 1
ATOM 3047 C CA . SER A 1 394 ? 26.151 1.181 -5.151 1.00 74.56 394 SER A CA 1
ATOM 3048 C C . SER A 1 394 ? 25.640 -0.119 -4.509 1.00 74.56 394 SER A C 1
ATOM 3050 O O . SER A 1 394 ? 25.429 -0.177 -3.300 1.00 74.56 394 SER A O 1
ATOM 3052 N N . SER A 1 395 ? 25.433 -1.186 -5.291 1.00 75.06 395 SER A N 1
ATOM 3053 C CA . SER A 1 395 ? 25.024 -2.500 -4.793 1.00 75.06 395 SER A CA 1
ATOM 3054 C C . SER A 1 395 ? 26.102 -3.543 -5.070 1.00 75.06 395 SER A C 1
ATOM 3056 O O . SER A 1 395 ? 26.165 -4.087 -6.173 1.00 75.06 395 SER A O 1
ATOM 3058 N N . GLY A 1 396 ? 26.903 -3.866 -4.047 1.00 74.44 396 GLY A N 1
ATOM 3059 C CA . GLY A 1 396 ? 27.950 -4.892 -4.144 1.00 74.44 396 GLY A CA 1
ATOM 3060 C C . GLY A 1 396 ? 27.394 -6.242 -4.604 1.00 74.44 396 GLY A C 1
ATOM 3061 O O . GLY A 1 396 ? 27.806 -6.756 -5.630 1.00 74.44 396 GLY A O 1
ATOM 3062 N N . ILE A 1 397 ? 26.336 -6.741 -3.952 1.00 78.62 397 ILE A N 1
ATOM 3063 C CA . ILE A 1 397 ? 25.734 -8.048 -4.285 1.00 78.62 397 ILE A CA 1
ATOM 3064 C C . ILE A 1 397 ? 25.253 -8.111 -5.744 1.00 78.62 397 ILE A C 1
ATOM 3066 O O . ILE A 1 397 ? 25.506 -9.098 -6.435 1.00 78.62 397 ILE A O 1
ATOM 3070 N N . LEU A 1 398 ? 24.541 -7.084 -6.225 1.00 83.75 398 LEU A N 1
ATOM 3071 C CA . LEU A 1 398 ? 24.041 -7.057 -7.603 1.00 83.75 398 LEU A CA 1
ATOM 3072 C C . LEU A 1 398 ? 25.191 -6.924 -8.608 1.00 83.75 398 LEU A C 1
ATOM 3074 O O . LEU A 1 398 ? 25.178 -7.596 -9.638 1.00 83.75 398 LEU A O 1
ATOM 3078 N N . THR A 1 399 ? 26.172 -6.077 -8.298 1.00 86.69 399 THR A N 1
ATOM 3079 C CA . THR A 1 399 ? 27.366 -5.875 -9.121 1.00 86.69 399 THR A CA 1
ATOM 3080 C C . THR A 1 399 ? 28.156 -7.160 -9.262 1.00 86.69 399 THR A C 1
ATOM 3082 O O . THR A 1 399 ? 28.364 -7.611 -10.385 1.00 86.69 399 THR A O 1
ATOM 3085 N N . ASP A 1 400 ? 28.483 -7.808 -8.147 1.00 85.19 400 ASP A N 1
ATOM 3086 C CA . ASP A 1 400 ? 29.210 -9.073 -8.129 1.00 85.19 400 ASP A CA 1
ATOM 3087 C C . ASP A 1 400 ? 28.439 -10.152 -8.892 1.00 85.19 400 ASP A C 1
ATOM 3089 O O . ASP A 1 400 ? 29.017 -10.888 -9.685 1.00 85.19 400 ASP A O 1
ATOM 3093 N N . THR A 1 401 ? 27.114 -10.221 -8.723 1.00 88.06 401 THR A N 1
ATOM 3094 C CA . THR A 1 401 ? 26.270 -11.191 -9.441 1.00 88.06 401 THR A CA 1
ATOM 3095 C C . THR A 1 401 ? 26.353 -10.999 -10.958 1.00 88.06 401 THR A C 1
ATOM 3097 O O . THR A 1 401 ? 26.527 -11.971 -11.692 1.00 88.06 401 THR A O 1
ATOM 3100 N N . ILE A 1 402 ? 26.248 -9.757 -11.439 1.00 93.06 402 ILE A N 1
ATOM 3101 C CA . ILE A 1 402 ? 26.291 -9.447 -12.873 1.00 93.06 402 ILE A CA 1
ATOM 3102 C C . ILE A 1 402 ? 27.703 -9.651 -13.434 1.00 93.06 402 ILE A C 1
ATOM 3104 O O . ILE A 1 402 ? 27.848 -10.275 -14.483 1.00 93.06 402 ILE A O 1
ATOM 3108 N N . ILE A 1 403 ? 28.737 -9.165 -12.743 1.00 92.38 403 ILE A N 1
ATOM 3109 C CA . ILE A 1 403 ? 30.131 -9.267 -13.192 1.00 92.38 403 ILE A CA 1
ATOM 3110 C C . ILE A 1 403 ? 30.589 -10.725 -13.221 1.00 92.38 403 ILE A C 1
ATOM 3112 O O . ILE A 1 403 ? 31.144 -11.162 -14.226 1.00 92.38 403 ILE A O 1
ATOM 3116 N N . ASN A 1 404 ? 30.296 -11.506 -12.178 1.00 90.44 404 ASN A N 1
ATOM 3117 C CA . ASN A 1 404 ? 30.655 -12.924 -12.140 1.00 90.44 404 ASN A CA 1
ATOM 3118 C C . ASN A 1 404 ? 29.963 -13.715 -13.257 1.00 90.44 404 ASN A C 1
ATOM 3120 O O . ASN A 1 404 ? 30.574 -14.604 -13.847 1.00 90.44 404 ASN A O 1
ATOM 3124 N N . ALA A 1 405 ? 28.710 -13.378 -13.578 1.00 92.19 405 ALA A N 1
ATOM 3125 C CA . ALA A 1 405 ? 27.981 -14.009 -14.674 1.00 92.19 405 ALA A CA 1
ATOM 3126 C C . ALA A 1 405 ? 28.474 -13.559 -16.065 1.00 92.19 405 ALA A C 1
ATOM 3128 O O . ALA A 1 405 ? 28.420 -14.339 -17.013 1.00 92.19 405 ALA A O 1
ATOM 3129 N N . ALA A 1 406 ? 28.972 -12.326 -16.197 1.00 93.50 406 ALA A N 1
ATOM 3130 C CA . ALA A 1 406 ? 29.571 -11.816 -17.430 1.00 93.50 406 ALA A CA 1
ATOM 3131 C C . ALA A 1 406 ? 30.990 -12.365 -17.670 1.00 93.50 406 ALA A C 1
ATOM 3133 O O . ALA A 1 406 ? 31.378 -12.617 -18.812 1.00 93.50 406 ALA A O 1
ATOM 3134 N N . GLY A 1 407 ? 31.739 -12.633 -16.602 1.00 92.75 407 GLY A N 1
ATOM 3135 C CA . GLY A 1 407 ? 33.074 -13.221 -16.646 1.00 92.75 407 GLY A CA 1
ATOM 3136 C C . GLY A 1 407 ? 34.210 -12.192 -16.639 1.00 92.75 407 GLY A C 1
ATOM 3137 O O . GLY A 1 407 ? 34.007 -10.983 -16.525 1.00 92.75 407 GLY A O 1
ATOM 3138 N N . LYS A 1 408 ? 35.443 -12.702 -16.754 1.00 91.25 408 LYS A N 1
ATOM 3139 C CA . LYS A 1 408 ? 36.684 -11.945 -16.496 1.00 91.25 408 LYS A CA 1
ATOM 3140 C C . LYS A 1 408 ? 36.884 -10.720 -17.392 1.00 91.25 408 LYS A C 1
ATOM 3142 O O . LYS A 1 408 ? 37.429 -9.726 -16.930 1.00 91.25 408 LYS A O 1
ATOM 3147 N N . GLU A 1 409 ? 36.458 -10.777 -18.652 1.00 93.06 409 GLU A N 1
ATOM 3148 C CA . GLU A 1 409 ? 36.582 -9.645 -19.582 1.00 93.06 409 GLU A CA 1
ATOM 3149 C C . GLU A 1 409 ? 35.794 -8.426 -19.080 1.00 93.06 409 GLU A C 1
ATOM 3151 O O . GLU A 1 409 ? 36.342 -7.333 -18.943 1.00 93.06 409 GLU A O 1
ATOM 3156 N N . SER A 1 410 ? 34.521 -8.632 -18.737 1.00 93.31 410 SER A N 1
ATOM 3157 C CA . SER A 1 410 ? 33.652 -7.586 -18.198 1.00 93.31 410 SER A CA 1
ATOM 3158 C C . SER A 1 410 ? 34.125 -7.093 -16.833 1.00 93.31 410 SER A C 1
ATOM 3160 O O . SER A 1 410 ? 34.002 -5.904 -16.552 1.00 93.31 410 SER A O 1
ATOM 3162 N N . GLN A 1 411 ? 34.699 -7.974 -16.006 1.00 92.25 411 GLN A N 1
ATOM 3163 C CA . GLN A 1 411 ? 35.295 -7.587 -14.728 1.00 92.25 411 GLN A CA 1
ATOM 3164 C C . GLN A 1 411 ? 36.444 -6.587 -14.915 1.00 92.25 411 GLN A C 1
ATOM 3166 O O . GLN A 1 411 ? 36.417 -5.511 -14.321 1.00 92.25 411 GLN A O 1
ATOM 3171 N N . LEU A 1 412 ? 37.412 -6.902 -15.782 1.00 92.44 412 LEU A N 1
ATOM 3172 C CA . LEU A 1 412 ? 38.545 -6.014 -16.056 1.00 92.44 412 LEU A CA 1
ATOM 3173 C C . LEU A 1 412 ? 38.080 -4.676 -16.643 1.00 92.44 412 LEU A C 1
ATOM 3175 O O . LEU A 1 412 ? 38.541 -3.620 -16.217 1.00 92.44 412 LEU A O 1
ATOM 3179 N N . ALA A 1 413 ? 37.123 -4.706 -17.577 1.00 93.50 413 ALA A N 1
ATOM 3180 C CA . ALA A 1 413 ? 36.545 -3.489 -18.144 1.00 93.50 413 ALA A CA 1
ATOM 3181 C C . ALA A 1 413 ? 35.853 -2.623 -17.076 1.00 93.50 413 ALA A C 1
ATOM 3183 O O . ALA A 1 413 ? 35.999 -1.404 -17.081 1.00 93.50 413 ALA A O 1
ATOM 3184 N N . TYR A 1 414 ? 35.132 -3.239 -16.137 1.00 92.62 414 TYR A N 1
ATOM 3185 C CA . TYR A 1 414 ? 34.481 -2.530 -15.036 1.00 92.62 414 TYR A CA 1
ATOM 3186 C C . TYR A 1 414 ? 35.486 -1.865 -14.088 1.00 92.62 414 TYR A C 1
ATOM 3188 O O . TYR A 1 414 ? 35.335 -0.686 -13.764 1.00 92.62 414 TYR A O 1
ATOM 3196 N N . GLU A 1 415 ? 36.530 -2.590 -13.683 1.00 90.69 415 GLU A N 1
ATOM 3197 C CA . GLU A 1 415 ? 37.594 -2.076 -12.811 1.00 90.69 415 GLU A CA 1
ATOM 3198 C C . GLU A 1 415 ? 38.358 -0.915 -13.470 1.00 90.69 415 GLU A C 1
ATOM 3200 O O . GLU A 1 415 ? 38.622 0.106 -12.828 1.00 90.69 415 GLU A O 1
ATOM 3205 N N . MET A 1 416 ? 38.645 -1.021 -14.772 1.00 90.88 416 MET A N 1
ATOM 3206 C CA . MET A 1 416 ? 39.255 0.060 -15.550 1.00 90.88 416 MET A CA 1
ATOM 3207 C C . MET A 1 416 ? 38.360 1.301 -15.619 1.00 90.88 416 MET A C 1
ATOM 3209 O O . MET A 1 416 ? 38.837 2.411 -15.384 1.00 90.88 416 MET A O 1
ATOM 3213 N N . GLU A 1 417 ? 37.069 1.140 -15.912 1.00 90.06 417 GLU A N 1
ATOM 3214 C CA . GLU A 1 417 ? 36.144 2.273 -16.036 1.00 90.06 417 GLU A CA 1
ATOM 3215 C C . GLU A 1 417 ? 35.890 2.981 -14.701 1.00 90.06 417 GLU A C 1
ATOM 3217 O O . GLU A 1 417 ? 35.840 4.210 -14.662 1.00 90.06 417 GLU A O 1
ATOM 3222 N N . ILE A 1 418 ? 35.801 2.242 -13.590 1.00 86.81 418 ILE A N 1
ATOM 3223 C CA . ILE A 1 418 ? 35.719 2.848 -12.251 1.00 86.81 418 ILE A CA 1
ATOM 3224 C C . ILE A 1 418 ? 36.984 3.637 -11.915 1.00 86.81 418 ILE A C 1
ATOM 3226 O O . ILE A 1 418 ? 36.893 4.701 -11.303 1.00 86.81 418 ILE A O 1
ATOM 3230 N N . THR A 1 419 ? 38.151 3.131 -12.317 1.00 88.81 419 THR A N 1
ATOM 3231 C CA . THR A 1 419 ? 39.438 3.781 -12.038 1.00 88.81 419 THR A CA 1
ATOM 3232 C C . THR A 1 419 ? 39.620 5.047 -12.877 1.00 88.81 419 THR A C 1
ATOM 3234 O O . THR A 1 419 ? 40.026 6.082 -12.351 1.00 88.81 419 THR A O 1
ATOM 3237 N N . ASN A 1 420 ? 39.285 4.992 -14.168 1.00 88.12 420 ASN A N 1
ATOM 3238 C CA . ASN A 1 420 ? 39.442 6.119 -15.090 1.00 88.12 420 ASN A CA 1
ATOM 3239 C C . ASN A 1 420 ? 38.355 7.187 -14.908 1.00 88.12 420 ASN A C 1
ATOM 3241 O O . ASN A 1 420 ? 38.615 8.376 -15.096 1.00 88.12 420 ASN A O 1
ATOM 3245 N N . HIS A 1 421 ? 37.139 6.779 -14.531 1.00 85.12 421 HIS A N 1
ATOM 3246 C CA . HIS A 1 421 ? 35.969 7.653 -14.461 1.00 85.12 421 HIS A CA 1
ATOM 3247 C C . HIS A 1 421 ? 35.184 7.481 -13.139 1.00 85.12 421 HIS A C 1
ATOM 3249 O O . HIS A 1 421 ? 33.985 7.183 -13.163 1.00 85.12 421 HIS A O 1
ATOM 3255 N N . PRO A 1 422 ? 35.791 7.749 -11.963 1.00 79.50 422 PRO A N 1
ATOM 3256 C CA . PRO A 1 422 ? 35.193 7.463 -10.644 1.00 79.50 422 PRO A CA 1
ATOM 3257 C C . PRO A 1 422 ? 33.904 8.253 -10.338 1.00 79.50 422 PRO A C 1
ATOM 3259 O O . PRO A 1 422 ? 33.100 7.882 -9.470 1.00 79.50 422 PRO A O 1
ATOM 3262 N N . ASN A 1 423 ? 33.689 9.352 -11.065 1.00 81.88 423 ASN A N 1
ATOM 3263 C CA . ASN A 1 423 ? 32.529 10.232 -10.932 1.00 81.88 423 ASN A CA 1
ATOM 3264 C C . ASN A 1 423 ? 31.492 10.049 -12.048 1.00 81.88 423 ASN A C 1
ATOM 3266 O O . ASN A 1 423 ? 30.537 10.822 -12.109 1.00 81.88 423 ASN A O 1
ATOM 3270 N N . SER A 1 424 ? 31.651 9.052 -12.925 1.00 85.00 424 SER A N 1
ATOM 3271 C CA . SER A 1 424 ? 30.654 8.803 -13.964 1.00 85.00 424 SER A CA 1
ATOM 3272 C C . SER A 1 424 ? 29.333 8.331 -13.353 1.00 85.00 424 SER A C 1
ATOM 3274 O O . SER A 1 424 ? 29.299 7.420 -12.525 1.00 85.00 424 SER A O 1
ATOM 3276 N N . ALA A 1 425 ? 28.226 8.939 -13.785 1.00 86.56 425 ALA A N 1
ATOM 3277 C CA . ALA A 1 425 ? 26.880 8.534 -13.380 1.00 86.56 425 ALA A CA 1
ATOM 3278 C C . ALA A 1 425 ? 26.456 7.192 -14.011 1.00 86.56 425 ALA A C 1
ATOM 3280 O O . ALA A 1 425 ? 25.602 6.490 -13.467 1.00 86.56 425 ALA A O 1
ATOM 3281 N N . LEU A 1 426 ? 27.060 6.830 -15.148 1.00 93.38 426 LEU A N 1
ATOM 3282 C CA . LEU A 1 426 ? 26.817 5.577 -15.856 1.00 93.38 426 LEU A CA 1
ATOM 3283 C C . LEU A 1 426 ? 28.132 5.019 -16.403 1.00 93.38 426 LEU A C 1
ATOM 3285 O O . LEU A 1 426 ? 28.876 5.709 -17.098 1.00 93.38 426 LEU A O 1
ATOM 3289 N N . ILE A 1 427 ? 28.389 3.748 -16.118 1.00 93.56 427 ILE A N 1
ATOM 3290 C CA . ILE A 1 427 ? 29.530 2.986 -16.618 1.00 93.56 427 ILE A CA 1
ATOM 3291 C C . ILE A 1 427 ? 28.999 1.925 -17.577 1.00 93.56 427 ILE A C 1
ATOM 3293 O O . ILE A 1 427 ? 28.154 1.110 -17.210 1.00 93.56 427 ILE A O 1
ATOM 3297 N N . ALA A 1 428 ? 29.469 1.944 -18.821 1.00 93.81 428 ALA A N 1
ATOM 3298 C CA . ALA A 1 428 ? 29.033 1.016 -19.856 1.00 93.81 428 ALA A CA 1
ATOM 3299 C C . ALA A 1 428 ? 30.144 0.014 -20.170 1.00 93.81 428 ALA A C 1
ATOM 3301 O O . ALA A 1 428 ? 31.172 0.401 -20.715 1.00 93.81 428 ALA A O 1
ATOM 3302 N N . ILE A 1 429 ? 29.905 -1.268 -19.904 1.00 95.19 429 ILE A N 1
ATOM 3303 C CA . ILE A 1 429 ? 30.890 -2.335 -20.128 1.00 95.19 429 ILE A CA 1
ATOM 3304 C C . ILE A 1 429 ? 30.387 -3.378 -21.144 1.00 95.19 429 ILE A C 1
ATOM 3306 O O . ILE A 1 429 ? 29.175 -3.460 -21.401 1.00 95.19 429 ILE A O 1
ATOM 3310 N N . PRO A 1 430 ? 31.293 -4.186 -21.730 1.00 94.31 430 PRO A N 1
ATOM 3311 C CA . PRO A 1 430 ? 30.929 -5.340 -22.551 1.00 94.31 430 PRO A CA 1
ATOM 3312 C C . PRO A 1 430 ? 30.107 -6.372 -21.769 1.00 94.31 430 PRO A C 1
ATOM 3314 O O . PRO A 1 430 ? 30.273 -6.526 -20.557 1.00 94.31 430 PRO A O 1
ATOM 3317 N N . SER A 1 431 ? 29.235 -7.105 -22.463 1.00 91.94 431 SER A N 1
ATOM 3318 C CA . SER A 1 431 ? 28.364 -8.122 -21.858 1.00 91.94 431 SER A CA 1
ATOM 3319 C C . SER A 1 431 ? 29.064 -9.425 -21.470 1.00 91.94 431 SER A C 1
ATOM 3321 O O . SER A 1 431 ? 28.526 -10.176 -20.653 1.00 91.94 431 SER A O 1
ATOM 3323 N N . GLY A 1 432 ? 30.243 -9.695 -22.036 1.00 93.19 432 GLY A N 1
ATOM 3324 C CA . GLY A 1 432 ? 30.988 -10.927 -21.799 1.00 93.19 432 GLY A CA 1
ATOM 3325 C C . GLY A 1 432 ? 30.150 -12.158 -22.153 1.00 93.19 432 GLY A C 1
ATOM 3326 O O . GLY A 1 432 ? 29.677 -12.304 -23.277 1.00 93.19 432 GLY A O 1
ATOM 3327 N N . SER A 1 433 ? 29.940 -13.033 -21.172 1.00 93.75 433 SER A N 1
ATOM 3328 C CA . SER A 1 433 ? 29.185 -14.287 -21.311 1.00 93.75 433 SER A CA 1
ATOM 3329 C C . SER A 1 433 ? 27.663 -14.118 -21.194 1.00 93.75 433 SER A C 1
ATOM 3331 O O . SER A 1 433 ? 26.923 -15.090 -21.369 1.00 93.75 433 SER A O 1
ATOM 3333 N N . LEU A 1 434 ? 27.162 -12.914 -20.889 1.00 93.88 434 LEU A N 1
ATOM 3334 C CA . LEU A 1 434 ? 25.722 -12.658 -20.814 1.00 93.88 434 LEU A CA 1
ATOM 3335 C C . LEU A 1 434 ? 25.098 -12.585 -22.211 1.00 93.88 434 LEU A C 1
ATOM 3337 O O . LEU A 1 434 ? 25.713 -12.154 -23.179 1.00 93.88 434 LEU A O 1
ATOM 3341 N N . SER A 1 435 ? 23.811 -12.928 -22.309 1.00 92.06 435 SER A N 1
ATOM 3342 C CA . SER A 1 435 ? 23.060 -12.881 -23.576 1.00 92.06 435 SER A CA 1
ATOM 3343 C C . SER A 1 435 ? 22.713 -11.462 -24.061 1.00 92.06 435 SER A C 1
ATOM 3345 O O . SER A 1 435 ? 22.006 -11.323 -25.061 1.00 92.06 435 SER A O 1
ATOM 3347 N N . CYS A 1 436 ? 23.150 -10.418 -23.350 1.00 94.56 436 CYS A N 1
ATOM 3348 C CA . CYS A 1 436 ? 22.940 -9.027 -23.738 1.00 94.56 436 CYS A CA 1
ATOM 3349 C C . CYS A 1 436 ? 24.076 -8.479 -24.612 1.00 94.56 436 CYS A C 1
ATOM 3351 O O . CYS A 1 436 ? 25.080 -9.148 -24.840 1.00 94.56 436 CYS A O 1
ATOM 3353 N N . LYS A 1 437 ? 23.915 -7.258 -25.133 1.00 95.44 437 LYS A N 1
ATOM 3354 C CA . LYS A 1 437 ? 24.940 -6.570 -25.941 1.00 95.44 437 LYS A CA 1
ATOM 3355 C C . LYS A 1 437 ? 25.842 -5.674 -25.093 1.00 95.44 437 LYS A C 1
ATOM 3357 O O . LYS A 1 437 ? 27.024 -5.540 -25.394 1.00 95.44 437 LYS A O 1
ATOM 3362 N N . LYS A 1 438 ? 25.290 -5.040 -24.054 1.00 96.50 438 LYS A N 1
ATOM 3363 C CA . LYS A 1 438 ? 26.032 -4.213 -23.089 1.00 96.50 438 LYS A CA 1
ATOM 3364 C C . LYS A 1 438 ? 25.443 -4.305 -21.685 1.00 96.50 438 LYS A C 1
ATOM 3366 O O . LYS A 1 438 ? 24.261 -4.607 -21.506 1.00 96.50 438 LYS A O 1
ATOM 3371 N N . ILE A 1 439 ? 26.269 -3.974 -20.697 1.00 97.25 439 ILE A N 1
ATOM 3372 C CA . ILE A 1 439 ? 25.859 -3.816 -19.300 1.00 97.25 439 ILE A CA 1
ATOM 3373 C C . ILE A 1 439 ? 26.071 -2.356 -18.901 1.00 97.25 439 ILE A C 1
ATOM 3375 O O . ILE A 1 439 ? 27.154 -1.809 -19.109 1.00 97.25 439 ILE A O 1
ATOM 3379 N N . PHE A 1 440 ? 25.039 -1.720 -18.348 1.00 97.12 440 PHE A N 1
ATOM 3380 C CA . PHE A 1 440 ? 25.095 -0.347 -17.846 1.00 97.12 440 PHE A CA 1
ATOM 3381 C C . PHE A 1 440 ? 25.012 -0.345 -16.324 1.00 97.12 440 PHE A C 1
ATOM 3383 O O . PHE A 1 440 ? 23.968 -0.641 -15.751 1.00 97.12 440 PHE A O 1
ATOM 3390 N N . PHE A 1 441 ? 26.102 0.022 -15.667 1.00 94.44 441 PHE A N 1
ATOM 3391 C CA . PHE A 1 441 ? 26.148 0.230 -14.230 1.00 94.44 441 PHE A CA 1
ATOM 3392 C C . PHE A 1 441 ? 25.852 1.686 -13.901 1.00 94.44 441 PHE A C 1
ATOM 3394 O O . PHE A 1 441 ? 26.596 2.577 -14.302 1.00 94.44 441 PHE A O 1
ATOM 3401 N N . VAL A 1 442 ? 24.769 1.933 -13.168 1.00 92.62 442 VAL A N 1
ATOM 3402 C CA . VAL A 1 442 ? 24.417 3.282 -12.714 1.00 92.62 442 VAL A CA 1
ATOM 3403 C C . VAL A 1 442 ? 24.922 3.531 -11.302 1.00 92.62 442 VAL A C 1
ATOM 3405 O O . VAL A 1 442 ? 24.763 2.688 -10.412 1.00 92.62 442 VAL A O 1
ATOM 3408 N N . LYS A 1 443 ? 25.513 4.707 -11.092 1.00 87.50 443 LYS A N 1
ATOM 3409 C CA . LYS A 1 443 ? 25.863 5.201 -9.762 1.00 87.50 443 LYS A CA 1
ATOM 3410 C C . LYS A 1 443 ? 24.652 5.920 -9.192 1.00 87.50 443 LYS A C 1
ATOM 3412 O O . LYS A 1 443 ? 24.287 6.993 -9.665 1.00 87.50 443 LYS A O 1
ATOM 3417 N N . TRP A 1 444 ? 24.004 5.300 -8.214 1.00 85.94 444 TRP A N 1
ATOM 3418 C CA . TRP A 1 444 ? 22.803 5.851 -7.604 1.00 85.94 444 TRP A CA 1
ATOM 3419 C C . TRP A 1 444 ? 22.687 5.432 -6.154 1.00 85.94 444 TRP A C 1
ATOM 3421 O O . TRP A 1 444 ? 22.728 4.245 -5.833 1.00 85.94 444 TRP A O 1
ATOM 3431 N N . GLU A 1 445 ? 22.480 6.427 -5.304 1.00 76.00 445 GLU A N 1
ATOM 3432 C CA . GLU A 1 445 ? 22.258 6.246 -3.884 1.00 76.00 445 GLU A CA 1
ATOM 3433 C C . GLU A 1 445 ? 20.897 6.831 -3.514 1.00 76.00 445 GLU A C 1
ATOM 3435 O O . GLU A 1 445 ? 20.558 7.944 -3.936 1.00 76.00 445 GLU A O 1
ATOM 3440 N N . PRO A 1 446 ? 20.087 6.086 -2.753 1.00 70.56 446 PRO A N 1
ATOM 3441 C CA . PRO A 1 446 ? 18.802 6.587 -2.318 1.00 70.56 446 PRO A CA 1
ATOM 3442 C C . PRO A 1 446 ? 18.946 7.730 -1.309 1.00 70.56 446 PRO A C 1
ATOM 3444 O O . PRO A 1 446 ? 19.838 7.719 -0.465 1.00 70.56 446 PRO A O 1
ATOM 3447 N N . ASN A 1 447 ? 18.008 8.677 -1.356 1.00 71.00 447 ASN A N 1
ATOM 3448 C CA . ASN A 1 447 ? 17.887 9.755 -0.378 1.00 71.00 447 ASN A CA 1
ATOM 3449 C C . ASN A 1 447 ? 16.647 9.543 0.509 1.00 71.00 447 ASN A C 1
ATOM 3451 O O . ASN A 1 447 ? 15.626 9.047 0.031 1.00 71.00 447 ASN A O 1
ATOM 3455 N N . ASP A 1 448 ? 16.727 9.948 1.777 1.00 67.44 448 ASP A N 1
ATOM 3456 C CA . ASP A 1 448 ? 15.611 9.853 2.728 1.00 67.44 448 ASP A CA 1
ATOM 3457 C C . ASP A 1 448 ? 14.482 10.856 2.428 1.00 67.44 448 ASP A C 1
ATOM 3459 O O . ASP A 1 448 ? 13.328 10.635 2.800 1.00 67.44 448 ASP A O 1
ATOM 3463 N N . ASN A 1 449 ? 14.787 11.961 1.741 1.00 77.81 449 ASN A N 1
ATOM 3464 C CA . ASN A 1 449 ? 13.788 12.916 1.279 1.00 77.81 449 ASN A CA 1
ATOM 3465 C C . ASN A 1 449 ? 13.100 12.396 0.008 1.00 77.81 449 ASN A C 1
ATOM 3467 O O . ASN A 1 449 ? 13.746 12.181 -1.017 1.00 77.81 449 ASN A O 1
ATOM 3471 N N . GLU A 1 450 ? 11.773 12.251 0.053 1.00 74.19 450 GLU A N 1
ATOM 3472 C CA . GLU A 1 450 ? 11.011 11.667 -1.052 1.00 74.19 450 GLU A CA 1
ATOM 3473 C C . GLU A 1 450 ? 11.063 12.474 -2.360 1.00 74.19 450 GLU A C 1
ATOM 3475 O O . GLU A 1 450 ? 11.009 11.882 -3.435 1.00 74.19 450 GLU A O 1
ATOM 3480 N N . GLU A 1 451 ? 11.137 13.807 -2.312 1.00 75.75 451 GLU A N 1
ATOM 3481 C CA . GLU A 1 451 ? 11.223 14.628 -3.531 1.00 75.75 451 GLU A CA 1
ATOM 3482 C C . GLU A 1 451 ? 12.582 14.446 -4.209 1.00 75.75 451 GLU A C 1
ATOM 3484 O O . GLU A 1 451 ? 12.650 14.231 -5.420 1.00 75.75 451 GLU A O 1
ATOM 3489 N N . ILE A 1 452 ? 13.657 14.442 -3.415 1.00 80.50 452 ILE A N 1
ATOM 3490 C CA . ILE A 1 452 ? 15.022 14.205 -3.901 1.00 80.50 452 ILE A CA 1
ATOM 3491 C C . ILE A 1 452 ? 15.158 12.772 -4.427 1.00 80.50 452 ILE A C 1
ATOM 3493 O O . ILE A 1 452 ? 15.768 12.556 -5.472 1.00 80.50 452 ILE A O 1
ATOM 3497 N N . LEU A 1 453 ? 14.550 11.797 -3.745 1.00 79.75 453 LEU A N 1
ATOM 3498 C CA . LEU A 1 453 ? 14.504 10.402 -4.182 1.00 79.75 453 LEU A CA 1
ATOM 3499 C C . LEU A 1 453 ? 13.804 10.253 -5.539 1.00 79.75 453 LEU A C 1
ATOM 3501 O O . LEU A 1 453 ? 14.309 9.559 -6.421 1.00 79.75 453 LEU A O 1
ATOM 3505 N N . ARG A 1 454 ? 12.648 10.907 -5.722 1.00 81.50 454 ARG A N 1
ATOM 3506 C CA . ARG A 1 454 ? 11.921 10.894 -7.000 1.00 81.50 454 ARG A CA 1
ATOM 3507 C C . ARG A 1 454 ? 12.758 11.527 -8.106 1.00 81.50 454 ARG A C 1
ATOM 3509 O O . ARG A 1 454 ? 12.899 10.931 -9.170 1.00 81.50 454 ARG A O 1
ATOM 3516 N N . GLN A 1 455 ? 13.340 12.697 -7.846 1.00 86.25 455 GLN A N 1
ATOM 3517 C CA . GLN A 1 455 ? 14.140 13.402 -8.842 1.00 86.25 455 GLN A CA 1
ATOM 3518 C C . GLN A 1 455 ? 15.385 12.602 -9.248 1.00 86.25 455 GLN A C 1
ATOM 3520 O O . GLN A 1 455 ? 15.641 12.445 -10.438 1.00 86.25 455 GLN A O 1
ATOM 3525 N N . SER A 1 456 ? 16.107 12.006 -8.295 1.00 88.94 456 SER A N 1
ATOM 3526 C CA . SER A 1 456 ? 17.307 11.220 -8.606 1.00 88.94 456 SER A CA 1
ATOM 3527 C C . SER A 1 456 ? 16.998 9.946 -9.404 1.00 88.94 456 SER A C 1
ATOM 3529 O O . SER A 1 456 ? 17.791 9.549 -10.257 1.00 88.94 456 SER A O 1
ATOM 3531 N N . LEU A 1 457 ? 15.837 9.315 -9.180 1.00 89.62 457 LEU A N 1
ATOM 3532 C CA . LEU A 1 457 ? 15.358 8.195 -9.999 1.00 89.62 457 LEU A CA 1
ATOM 3533 C C . LEU A 1 457 ? 14.987 8.636 -11.418 1.00 89.62 457 LEU A C 1
ATOM 3535 O O . LEU A 1 457 ? 15.302 7.927 -12.374 1.00 89.62 457 LEU A O 1
ATOM 3539 N N . ILE A 1 458 ? 14.347 9.799 -11.568 1.00 89.56 458 ILE A N 1
ATOM 3540 C CA . ILE A 1 458 ? 14.037 10.380 -12.883 1.00 89.56 458 ILE A CA 1
ATOM 3541 C C . ILE A 1 458 ? 15.329 10.636 -13.664 1.00 89.56 458 ILE A C 1
ATOM 3543 O O . ILE A 1 458 ? 15.420 10.275 -14.841 1.00 89.56 458 ILE A O 1
ATOM 3547 N N . ASP A 1 459 ? 16.340 11.202 -13.006 1.00 90.00 459 ASP A N 1
ATOM 3548 C CA . ASP A 1 459 ? 17.636 11.498 -13.616 1.00 90.00 459 ASP A CA 1
ATOM 3549 C C . ASP A 1 459 ? 18.365 10.206 -14.019 1.00 90.00 459 ASP A C 1
ATOM 3551 O O . ASP A 1 459 ? 18.841 10.091 -15.150 1.00 90.00 459 ASP A O 1
ATOM 3555 N N . LEU A 1 460 ? 18.371 9.189 -13.148 1.00 92.94 460 LEU A N 1
ATOM 3556 C CA . LEU A 1 460 ? 18.923 7.860 -13.437 1.00 92.94 460 LEU A CA 1
ATOM 3557 C C . LEU A 1 460 ? 18.282 7.245 -14.681 1.00 92.94 460 LEU A C 1
ATOM 3559 O O . LEU A 1 460 ? 18.984 6.855 -15.618 1.00 92.94 460 LEU A O 1
ATOM 3563 N N . ILE A 1 461 ? 16.949 7.155 -14.701 1.00 94.25 461 ILE A N 1
ATOM 3564 C CA . ILE A 1 461 ? 16.213 6.559 -15.818 1.00 94.25 461 ILE A CA 1
ATOM 3565 C C . ILE A 1 461 ? 16.473 7.355 -17.100 1.00 94.25 461 ILE A C 1
ATOM 3567 O O . ILE A 1 461 ? 16.738 6.761 -18.146 1.00 94.25 461 ILE A O 1
ATOM 3571 N N . SER A 1 462 ? 16.493 8.685 -17.014 1.00 93.19 462 SER A N 1
ATOM 3572 C CA . SER A 1 462 ? 16.793 9.562 -18.146 1.00 93.19 462 SER A CA 1
ATOM 3573 C C . SER A 1 462 ? 18.186 9.309 -18.725 1.00 93.19 462 SER A C 1
ATOM 3575 O O . SER A 1 462 ? 18.319 9.183 -19.945 1.00 93.19 462 SER A O 1
ATOM 3577 N N . ILE A 1 463 ? 19.216 9.190 -17.880 1.00 94.62 463 ILE A N 1
ATOM 3578 C CA . ILE A 1 463 ? 20.598 8.906 -18.300 1.00 94.62 463 ILE A CA 1
ATOM 3579 C C . ILE A 1 463 ? 20.679 7.543 -18.994 1.00 94.62 463 ILE A C 1
ATOM 3581 O O . ILE A 1 463 ? 21.285 7.424 -20.064 1.00 94.62 463 ILE A O 1
ATOM 3585 N N . VAL A 1 464 ? 20.037 6.517 -18.429 1.00 96.19 464 VAL A N 1
ATOM 3586 C CA . VAL A 1 464 ? 20.006 5.175 -19.025 1.00 96.19 464 VAL A CA 1
ATOM 3587 C C . VAL A 1 464 ? 19.306 5.207 -20.383 1.00 96.19 464 VAL A C 1
ATOM 3589 O O . VAL A 1 464 ? 19.879 4.759 -21.375 1.00 96.19 464 VAL A O 1
ATOM 3592 N N . VAL A 1 465 ? 18.107 5.789 -20.469 1.00 94.62 465 VAL A N 1
ATOM 3593 C CA . VAL A 1 465 ? 17.337 5.889 -21.719 1.00 94.62 465 VAL A CA 1
ATOM 3594 C C . VAL A 1 465 ? 18.128 6.631 -22.797 1.00 94.62 465 VAL A C 1
ATOM 3596 O O . VAL A 1 465 ? 18.173 6.177 -23.939 1.00 94.62 465 VAL A O 1
ATOM 3599 N N . GLN A 1 466 ? 18.799 7.736 -22.463 1.00 93.69 466 GLN A N 1
ATOM 3600 C CA . GLN A 1 466 ? 19.635 8.470 -23.419 1.00 93.69 466 GLN A CA 1
ATOM 3601 C C . GLN A 1 466 ? 20.771 7.605 -23.982 1.00 93.69 466 GLN A C 1
ATOM 3603 O O . GLN A 1 466 ? 20.997 7.610 -25.194 1.00 93.69 466 GLN A O 1
ATOM 3608 N N . ASN A 1 467 ? 21.433 6.815 -23.134 1.00 94.12 467 ASN A N 1
ATOM 3609 C CA . ASN A 1 467 ? 22.497 5.905 -23.559 1.00 94.12 467 ASN A CA 1
ATOM 3610 C C . ASN A 1 467 ? 21.973 4.735 -24.405 1.00 94.12 467 ASN A C 1
ATOM 3612 O O . ASN A 1 467 ? 22.622 4.325 -25.365 1.00 94.12 467 ASN A O 1
ATOM 3616 N N . VAL A 1 468 ? 20.785 4.211 -24.106 1.00 95.19 468 VAL A N 1
ATOM 3617 C CA . VAL A 1 468 ? 20.147 3.171 -24.931 1.00 95.19 468 VAL A CA 1
ATOM 3618 C C . VAL A 1 468 ? 19.776 3.732 -26.314 1.00 95.19 468 VAL A C 1
ATOM 3620 O O . VAL A 1 468 ? 20.029 3.071 -27.323 1.00 95.19 468 VAL A O 1
ATOM 3623 N N . ILE A 1 469 ? 19.257 4.971 -26.386 1.00 93.69 469 ILE A N 1
ATOM 3624 C CA . ILE A 1 469 ? 18.962 5.663 -27.658 1.00 93.69 469 ILE A CA 1
ATOM 3625 C C . ILE A 1 469 ? 20.242 5.865 -28.474 1.00 93.69 469 ILE A C 1
ATOM 3627 O O . ILE A 1 469 ? 20.251 5.549 -29.665 1.00 93.69 469 ILE A O 1
ATOM 3631 N N . SER A 1 470 ? 21.315 6.375 -27.861 1.00 93.69 470 SER A N 1
ATOM 3632 C CA . SER A 1 470 ? 22.562 6.686 -28.577 1.00 93.69 470 SER A CA 1
ATOM 3633 C C . SER A 1 470 ? 23.201 5.444 -29.202 1.00 93.69 470 SER A C 1
ATOM 3635 O O . SER A 1 470 ? 23.714 5.509 -30.318 1.00 93.69 470 SER A O 1
ATOM 3637 N N . HIS A 1 471 ? 23.082 4.294 -28.537 1.00 91.81 471 HIS A N 1
ATOM 3638 C CA . HIS A 1 471 ? 23.568 3.007 -29.035 1.00 91.81 471 HIS A CA 1
ATOM 3639 C C . HIS A 1 471 ? 22.563 2.271 -29.942 1.00 91.81 471 HIS A C 1
ATOM 3641 O O . HIS A 1 471 ? 22.858 1.172 -30.410 1.00 91.81 471 HIS A O 1
ATOM 3647 N N . LYS A 1 472 ? 21.390 2.863 -30.225 1.00 93.81 472 LYS A N 1
ATOM 3648 C CA . LYS A 1 472 ? 20.314 2.283 -31.055 1.00 93.81 472 LYS A CA 1
ATOM 3649 C C . LYS A 1 472 ? 19.804 0.926 -30.548 1.00 93.81 472 LYS A C 1
ATOM 3651 O O . LYS A 1 472 ? 19.406 0.067 -31.334 1.00 93.81 472 LYS A O 1
ATOM 3656 N N . PHE A 1 473 ? 19.811 0.729 -29.235 1.00 96.50 473 PHE A N 1
ATOM 3657 C CA . PHE A 1 473 ? 19.247 -0.459 -28.605 1.00 96.50 473 PHE A CA 1
ATOM 3658 C C . PHE A 1 473 ? 17.726 -0.331 -28.441 1.00 96.50 473 PHE A C 1
ATOM 3660 O O . PHE A 1 473 ? 17.174 0.769 -28.434 1.00 96.50 473 PHE A O 1
ATOM 3667 N N . THR A 1 474 ? 17.039 -1.470 -28.343 1.00 95.44 474 THR A N 1
ATOM 3668 C CA . THR A 1 474 ? 15.564 -1.538 -28.324 1.00 95.44 474 THR A CA 1
ATOM 3669 C C . THR A 1 474 ? 15.005 -2.404 -27.202 1.00 95.44 474 THR A C 1
ATOM 3671 O O . THR A 1 474 ? 13.792 -2.465 -27.018 1.00 95.44 474 THR A O 1
ATOM 3674 N N . SER A 1 475 ? 15.858 -3.071 -26.429 1.00 97.12 475 SER A N 1
ATOM 3675 C CA . SER A 1 475 ? 15.428 -3.862 -25.282 1.00 97.12 475 SER A CA 1
ATOM 3676 C C . SER A 1 475 ? 16.348 -3.678 -24.082 1.00 97.12 475 SER A C 1
ATOM 3678 O O . SER A 1 475 ? 17.570 -3.676 -24.216 1.00 97.12 475 SER A O 1
ATOM 3680 N N . ILE A 1 476 ? 15.759 -3.515 -22.902 1.00 97.75 476 ILE A N 1
ATOM 3681 C CA . ILE A 1 476 ? 16.486 -3.218 -21.667 1.00 97.75 476 ILE A CA 1
ATOM 3682 C C . ILE A 1 476 ? 15.871 -3.958 -20.482 1.00 97.75 476 ILE A C 1
ATOM 3684 O O . ILE A 1 476 ? 14.650 -4.060 -20.397 1.00 97.75 476 ILE A O 1
ATOM 3688 N N . ALA A 1 477 ? 16.705 -4.452 -19.567 1.00 97.62 477 ALA A N 1
ATOM 3689 C CA . ALA A 1 477 ? 16.278 -5.029 -18.299 1.00 97.62 477 ALA A CA 1
ATOM 3690 C C . ALA A 1 477 ? 16.816 -4.217 -17.114 1.00 97.62 477 ALA A C 1
ATOM 3692 O O . ALA A 1 477 ? 18.027 -4.068 -16.946 1.00 97.62 477 ALA A O 1
ATOM 3693 N N . PHE A 1 478 ? 15.900 -3.726 -16.286 1.00 96.38 478 PHE A N 1
ATOM 3694 C CA . PHE A 1 478 ? 16.167 -3.098 -15.003 1.00 96.38 478 PHE A CA 1
ATOM 3695 C C . PHE A 1 478 ? 15.987 -4.117 -13.872 1.00 96.38 478 PHE A C 1
ATOM 3697 O O . PHE A 1 478 ? 14.985 -4.836 -13.854 1.00 96.38 478 PHE A O 1
ATOM 3704 N N . PRO A 1 479 ? 16.896 -4.161 -12.889 1.00 92.38 479 PRO A N 1
ATOM 3705 C CA . PRO A 1 479 ? 16.617 -4.807 -11.620 1.00 92.38 479 PRO A CA 1
ATOM 3706 C C . PRO A 1 479 ? 15.678 -3.932 -10.781 1.00 92.38 479 PRO A C 1
ATOM 3708 O O . PRO A 1 479 ? 15.467 -2.753 -11.078 1.00 92.38 479 PRO A O 1
ATOM 3711 N N . ALA A 1 480 ? 15.167 -4.483 -9.682 1.00 84.69 480 ALA A N 1
ATOM 3712 C CA . ALA A 1 480 ? 14.463 -3.727 -8.645 1.00 84.69 480 ALA A CA 1
ATOM 3713 C C . ALA A 1 480 ? 15.420 -2.813 -7.837 1.00 84.69 480 ALA A C 1
ATOM 3715 O O . ALA A 1 480 ? 15.621 -2.989 -6.631 1.00 84.69 480 ALA A O 1
ATOM 3716 N N . ILE A 1 481 ? 16.061 -1.857 -8.521 1.00 83.19 481 ILE A N 1
ATOM 3717 C CA . ILE A 1 481 ? 16.986 -0.874 -7.939 1.00 83.19 481 ILE A CA 1
ATOM 3718 C C . ILE A 1 481 ? 16.255 -0.095 -6.842 1.00 83.19 481 ILE A C 1
ATOM 3720 O O . ILE A 1 481 ? 15.087 0.243 -6.989 1.00 83.19 481 ILE A O 1
ATOM 3724 N N . GLY A 1 482 ? 16.920 0.136 -5.708 1.00 69.75 482 GLY A N 1
ATOM 3725 C CA . GLY A 1 482 ? 16.336 0.862 -4.573 1.00 69.75 482 GLY A CA 1
ATOM 3726 C C . GLY A 1 482 ? 15.314 0.082 -3.738 1.00 69.75 482 GLY A C 1
ATOM 3727 O O . GLY A 1 482 ? 14.899 0.581 -2.699 1.00 69.75 482 GLY A O 1
ATOM 3728 N N . CYS A 1 483 ? 14.969 -1.157 -4.111 1.00 68.75 483 CYS A N 1
ATOM 3729 C CA . CYS A 1 483 ? 14.013 -2.010 -3.384 1.00 68.75 483 CYS A CA 1
ATOM 3730 C C . CYS A 1 483 ? 14.692 -3.059 -2.469 1.00 68.75 483 CYS A C 1
ATOM 3732 O O . CYS A 1 483 ? 14.098 -4.082 -2.124 1.00 68.75 483 CYS A O 1
ATOM 3734 N N . GLY A 1 484 ? 15.973 -2.849 -2.142 1.00 61.12 484 GLY A N 1
ATOM 3735 C CA . GLY A 1 484 ? 16.794 -3.735 -1.305 1.00 61.12 484 GLY A CA 1
ATOM 3736 C C . GLY A 1 484 ? 16.754 -3.383 0.190 1.00 61.12 484 GLY A C 1
ATOM 3737 O O . GLY A 1 484 ? 15.778 -2.839 0.684 1.00 61.12 484 GLY A O 1
ATOM 3738 N N . LYS A 1 485 ? 17.844 -3.653 0.926 1.00 49.03 485 LYS A N 1
ATOM 3739 C CA . LYS A 1 485 ? 17.976 -3.376 2.379 1.00 49.03 485 LYS A CA 1
ATOM 3740 C C . LYS A 1 485 ? 17.987 -1.882 2.772 1.00 49.03 485 LYS A C 1
ATOM 3742 O O . LYS A 1 485 ? 18.167 -1.575 3.947 1.00 49.03 485 LYS A O 1
ATOM 3747 N N . HIS A 1 486 ? 17.828 -0.967 1.822 1.00 47.81 486 HIS A N 1
ATOM 3748 C CA . HIS A 1 486 ? 17.799 0.471 2.087 1.00 47.81 486 HIS A CA 1
ATOM 3749 C C . HIS A 1 486 ? 16.410 0.870 2.613 1.00 47.81 486 HIS A C 1
ATOM 3751 O O . HIS A 1 486 ? 15.411 0.270 2.226 1.00 47.81 486 HIS A O 1
ATOM 3757 N N . ALA A 1 487 ? 16.329 1.873 3.492 1.00 45.94 487 ALA A N 1
ATOM 3758 C CA . ALA A 1 487 ? 15.095 2.318 4.162 1.00 45.94 487 ALA A CA 1
ATOM 3759 C C . ALA A 1 487 ? 14.078 3.031 3.234 1.00 45.94 487 ALA A C 1
ATOM 3761 O O . ALA A 1 487 ? 13.203 3.763 3.697 1.00 45.94 487 ALA A O 1
ATOM 3762 N N . CYS A 1 488 ? 14.197 2.832 1.922 1.00 56.81 488 CYS A N 1
ATOM 3763 C CA . CYS A 1 488 ? 13.410 3.498 0.897 1.00 56.81 488 CYS A CA 1
ATOM 3764 C C . CYS A 1 488 ? 12.030 2.877 0.782 1.00 56.81 488 CYS A C 1
ATOM 3766 O O . CYS A 1 488 ? 11.848 1.668 0.949 1.00 56.81 488 CYS A O 1
ATOM 3768 N N . SER A 1 489 ? 11.054 3.705 0.427 1.00 65.06 489 SER A N 1
ATOM 3769 C CA . SER A 1 489 ? 9.720 3.189 0.197 1.00 65.06 489 SER A CA 1
ATOM 3770 C C . SER A 1 489 ? 9.600 2.559 -1.184 1.00 65.06 489 SER A C 1
ATOM 3772 O O . SER A 1 489 ? 9.758 3.235 -2.201 1.00 65.06 489 SER A O 1
ATOM 3774 N N . VAL A 1 490 ? 9.346 1.249 -1.201 1.00 73.19 490 VAL A N 1
ATOM 3775 C CA . VAL A 1 490 ? 9.245 0.429 -2.419 1.00 73.19 490 VAL A CA 1
ATOM 3776 C C . VAL A 1 490 ? 8.210 1.000 -3.387 1.00 73.19 490 VAL A C 1
ATOM 3778 O O . VAL A 1 490 ? 8.480 1.091 -4.575 1.00 73.19 490 VAL A O 1
ATOM 3781 N N . ASP A 1 491 ? 7.064 1.449 -2.892 1.00 67.88 491 ASP A N 1
ATOM 3782 C CA . ASP A 1 491 ? 6.009 2.093 -3.678 1.00 67.88 491 ASP A CA 1
ATOM 3783 C C . ASP A 1 491 ? 6.507 3.346 -4.412 1.00 67.88 491 ASP A C 1
ATOM 3785 O O . ASP A 1 491 ? 6.317 3.437 -5.619 1.00 67.88 491 ASP A O 1
ATOM 3789 N N . ILE A 1 492 ? 7.217 4.265 -3.744 1.00 70.75 492 ILE A N 1
ATOM 3790 C CA . ILE A 1 492 ? 7.729 5.494 -4.371 1.00 70.75 492 ILE A CA 1
ATOM 3791 C C . ILE A 1 492 ? 8.731 5.146 -5.465 1.00 70.75 492 ILE A C 1
ATOM 3793 O O . ILE A 1 492 ? 8.664 5.698 -6.564 1.00 70.75 492 ILE A O 1
ATOM 3797 N N . VAL A 1 493 ? 9.652 4.227 -5.173 1.00 81.88 493 VAL A N 1
ATOM 3798 C CA . VAL A 1 493 ? 10.686 3.803 -6.121 1.00 81.88 493 VAL A CA 1
ATOM 3799 C C . VAL A 1 493 ? 10.043 3.160 -7.349 1.00 81.88 493 VAL A C 1
ATOM 3801 O O . VAL A 1 493 ? 10.275 3.603 -8.473 1.00 81.88 493 VAL A O 1
ATOM 3804 N N . VAL A 1 494 ? 9.173 2.172 -7.137 1.00 84.00 494 VAL A N 1
ATOM 3805 C CA . VAL A 1 494 ? 8.502 1.424 -8.205 1.00 84.00 494 VAL A CA 1
ATOM 3806 C C . VAL A 1 494 ? 7.577 2.325 -9.021 1.00 84.00 494 VAL A C 1
ATOM 3808 O O . VAL A 1 494 ? 7.646 2.316 -10.251 1.00 84.00 494 VAL A O 1
ATOM 3811 N N . GLN A 1 495 ? 6.749 3.140 -8.362 1.00 81.25 495 GLN A N 1
ATOM 3812 C CA . GLN A 1 495 ? 5.862 4.094 -9.025 1.00 81.25 495 GLN A CA 1
ATOM 3813 C C . GLN A 1 495 ? 6.664 5.055 -9.903 1.00 81.25 495 GLN A C 1
ATOM 3815 O O . GLN A 1 495 ? 6.307 5.252 -11.062 1.00 81.25 495 GLN A O 1
ATOM 3820 N N . THR A 1 496 ? 7.763 5.613 -9.387 1.00 84.56 496 THR A N 1
ATOM 3821 C CA . THR A 1 496 ? 8.600 6.568 -10.129 1.00 84.56 496 THR A CA 1
ATOM 3822 C C . THR A 1 496 ? 9.271 5.906 -11.330 1.00 84.56 496 THR A C 1
ATOM 3824 O O . THR A 1 496 ? 9.191 6.437 -12.436 1.00 84.56 496 THR A O 1
ATOM 3827 N N . MET A 1 497 ? 9.874 4.724 -11.152 1.00 92.12 497 MET A N 1
ATOM 3828 C CA . MET A 1 497 ? 10.525 3.986 -12.243 1.00 92.12 497 MET A CA 1
ATOM 3829 C C . MET A 1 497 ? 9.536 3.627 -13.358 1.00 92.12 497 MET A C 1
ATOM 3831 O O . MET A 1 497 ? 9.816 3.848 -14.537 1.00 92.12 497 MET A O 1
ATOM 3835 N N . VAL A 1 498 ? 8.368 3.085 -12.998 1.00 89.75 498 VAL A N 1
ATOM 3836 C CA . VAL A 1 498 ? 7.345 2.686 -13.973 1.00 89.75 498 VAL A CA 1
ATOM 3837 C C . VAL A 1 498 ? 6.757 3.909 -14.672 1.00 89.75 498 VAL A C 1
ATOM 3839 O O . VAL A 1 498 ? 6.631 3.901 -15.897 1.00 89.75 498 VAL A O 1
ATOM 3842 N N . TYR A 1 499 ? 6.414 4.960 -13.925 1.00 87.00 499 TYR A N 1
ATOM 3843 C CA . TYR A 1 499 ? 5.866 6.195 -14.485 1.00 87.00 499 TYR A CA 1
ATOM 3844 C C . TYR A 1 499 ? 6.840 6.860 -15.463 1.00 87.00 499 TYR A C 1
ATOM 3846 O O . TYR A 1 499 ? 6.452 7.182 -16.587 1.00 87.00 499 TYR A O 1
ATOM 3854 N N . GLU A 1 500 ? 8.112 7.010 -15.086 1.00 90.12 500 GLU A N 1
ATOM 3855 C CA . GLU A 1 500 ? 9.092 7.666 -15.952 1.00 90.12 500 GLU A CA 1
ATOM 3856 C C . GLU A 1 500 ? 9.364 6.836 -17.217 1.00 90.12 500 GLU A C 1
ATOM 3858 O O . GLU A 1 500 ? 9.434 7.386 -18.319 1.00 90.12 500 GLU A O 1
ATOM 3863 N N . MET A 1 501 ? 9.405 5.501 -17.112 1.00 93.44 501 MET A N 1
ATOM 3864 C CA . MET A 1 501 ? 9.514 4.639 -18.293 1.00 93.44 501 MET A CA 1
ATOM 3865 C C . MET A 1 501 ? 8.289 4.741 -19.209 1.00 93.44 501 MET A C 1
ATOM 3867 O O . MET A 1 501 ? 8.463 4.901 -20.419 1.00 93.44 501 MET A O 1
ATOM 3871 N N . LYS A 1 502 ? 7.060 4.717 -18.669 1.00 89.19 502 LYS A N 1
ATOM 3872 C CA . LYS A 1 502 ? 5.823 4.928 -19.451 1.00 89.19 502 LYS A CA 1
ATOM 3873 C C . LYS A 1 502 ? 5.888 6.243 -20.225 1.00 89.19 502 LYS A C 1
ATOM 3875 O O . LYS A 1 502 ? 5.695 6.267 -21.443 1.00 89.19 502 LYS A O 1
ATOM 3880 N N . LYS A 1 503 ? 6.244 7.319 -19.525 1.00 88.12 503 LYS A N 1
ATOM 3881 C CA . LYS A 1 503 ? 6.397 8.661 -20.083 1.00 88.12 503 LYS A CA 1
ATOM 3882 C C . LYS A 1 503 ? 7.418 8.691 -21.222 1.00 88.12 503 LYS A C 1
ATOM 3884 O O . LYS A 1 503 ? 7.105 9.219 -22.289 1.00 88.12 503 LYS A O 1
ATOM 3889 N N . HIS A 1 504 ? 8.594 8.078 -21.060 1.00 90.81 504 HIS A N 1
ATOM 3890 C CA . HIS A 1 504 ? 9.589 7.986 -22.134 1.00 90.81 504 HIS A CA 1
ATOM 3891 C C . HIS A 1 504 ? 9.085 7.203 -23.352 1.00 90.81 504 HIS A C 1
ATOM 3893 O O . HIS A 1 504 ? 9.265 7.673 -24.478 1.00 90.81 504 HIS A O 1
ATOM 3899 N N . LEU A 1 505 ? 8.437 6.049 -23.152 1.00 89.88 505 LEU A N 1
ATOM 3900 C CA . LEU A 1 505 ? 7.902 5.234 -24.249 1.00 89.88 505 LEU A CA 1
ATOM 3901 C C . LEU A 1 505 ? 6.851 5.998 -25.066 1.00 89.88 505 LEU A C 1
ATOM 3903 O O . LEU A 1 505 ? 6.908 6.006 -26.298 1.00 89.88 505 LEU A O 1
ATOM 3907 N N . ILE A 1 506 ? 5.932 6.688 -24.384 1.00 86.62 506 ILE A N 1
ATOM 3908 C CA . ILE A 1 506 ? 4.836 7.437 -25.009 1.00 86.62 506 ILE A CA 1
ATOM 3909 C C . ILE A 1 506 ? 5.362 8.704 -25.692 1.00 86.62 506 ILE A C 1
ATOM 3911 O O . ILE A 1 506 ? 5.172 8.882 -26.897 1.00 86.62 506 ILE A O 1
ATOM 3915 N N . GLN A 1 507 ? 6.053 9.577 -24.953 1.00 86.69 507 GLN A N 1
ATOM 3916 C CA . GLN A 1 507 ? 6.459 10.895 -25.454 1.00 86.69 507 GLN A CA 1
ATOM 3917 C C . GLN A 1 507 ? 7.481 10.797 -26.588 1.00 86.69 507 GLN A C 1
ATOM 3919 O O . GLN A 1 507 ? 7.411 11.554 -27.555 1.00 86.69 507 GLN A O 1
ATOM 3924 N N . ARG A 1 508 ? 8.417 9.844 -26.499 1.00 88.31 508 ARG A N 1
ATOM 3925 C CA . ARG A 1 508 ? 9.464 9.645 -27.513 1.00 88.31 508 ARG A CA 1
ATOM 3926 C C . ARG A 1 508 ? 9.083 8.601 -28.569 1.00 88.31 508 ARG A C 1
ATOM 3928 O O . ARG A 1 508 ? 9.878 8.347 -29.469 1.00 88.31 508 ARG A O 1
ATOM 3935 N N . LYS A 1 509 ? 7.877 8.016 -28.486 1.00 89.12 509 LYS A N 1
ATOM 3936 C CA . LYS A 1 509 ? 7.345 6.985 -29.403 1.00 89.12 509 LYS A CA 1
ATOM 3937 C C . LYS A 1 509 ? 8.286 5.784 -29.572 1.00 89.12 509 LYS A C 1
ATOM 3939 O O . LYS A 1 509 ? 8.425 5.239 -30.671 1.00 89.12 509 LYS A O 1
ATOM 3944 N N . LEU A 1 510 ? 8.944 5.384 -28.487 1.00 90.62 510 LEU A N 1
ATOM 3945 C CA . LEU A 1 510 ? 9.932 4.309 -28.501 1.00 90.62 510 LEU A CA 1
ATOM 3946 C C . LEU A 1 510 ? 9.225 2.963 -28.654 1.00 90.62 510 LEU A C 1
ATOM 3948 O O . LEU A 1 510 ? 8.303 2.651 -27.907 1.00 90.62 510 LEU A O 1
ATOM 3952 N N . SER A 1 511 ? 9.670 2.161 -29.621 1.00 92.81 511 SER A N 1
ATOM 3953 C CA . SER A 1 511 ? 9.179 0.790 -29.827 1.00 92.81 511 SER A CA 1
ATOM 3954 C C . SER A 1 511 ? 10.071 -0.205 -29.087 1.00 92.81 511 SER A C 1
ATOM 3956 O O . SER A 1 511 ? 10.732 -1.037 -29.702 1.00 92.81 511 SER A O 1
ATOM 3958 N N . TRP A 1 512 ? 10.213 -0.005 -27.777 1.00 96.00 512 TRP A N 1
ATOM 3959 C CA . TRP A 1 512 ? 11.171 -0.735 -26.946 1.00 96.00 512 TRP A CA 1
ATOM 3960 C C . TRP A 1 512 ? 10.503 -1.796 -26.084 1.00 96.00 512 TRP A C 1
ATOM 3962 O O . TRP A 1 512 ? 9.362 -1.617 -25.673 1.00 96.00 512 TRP A O 1
ATOM 3972 N N . ARG A 1 513 ? 11.253 -2.844 -25.736 1.00 95.75 513 ARG A N 1
ATOM 3973 C CA . ARG A 1 513 ? 10.875 -3.820 -24.707 1.00 95.75 513 ARG A CA 1
ATOM 3974 C C . ARG A 1 513 ? 11.636 -3.537 -23.414 1.00 95.75 513 ARG A C 1
ATOM 3976 O O . ARG A 1 513 ? 12.850 -3.728 -23.350 1.00 95.75 513 ARG A O 1
ATOM 3983 N N . VAL A 1 514 ? 10.929 -3.094 -22.386 1.00 96.88 514 VAL A N 1
ATOM 3984 C CA . VAL A 1 514 ? 11.479 -2.773 -21.066 1.00 96.88 514 VAL A CA 1
ATOM 3985 C C . VAL A 1 514 ? 11.099 -3.887 -20.105 1.00 96.88 514 VAL A C 1
ATOM 3987 O O . VAL A 1 514 ? 9.919 -4.163 -19.939 1.00 96.88 514 VAL A O 1
ATOM 3990 N N . LYS A 1 515 ? 12.072 -4.517 -19.451 1.00 96.75 515 LYS A N 1
ATOM 3991 C CA . LYS A 1 515 ? 11.839 -5.537 -18.425 1.00 96.75 515 LYS A CA 1
ATOM 3992 C C . LYS A 1 515 ? 12.216 -5.010 -17.046 1.00 96.75 515 LYS A C 1
ATOM 3994 O O . LYS A 1 515 ? 13.324 -4.517 -16.875 1.00 96.75 515 LYS A O 1
ATOM 3999 N N . PHE A 1 516 ? 11.347 -5.176 -16.061 1.00 95.69 516 PHE A N 1
ATOM 4000 C CA . PHE A 1 516 ? 11.679 -5.083 -14.644 1.00 95.69 516 PHE A CA 1
ATOM 4001 C C . PHE A 1 516 ? 11.802 -6.495 -14.082 1.00 95.69 516 PHE A C 1
ATOM 4003 O O . PHE A 1 516 ? 10.830 -7.250 -14.078 1.00 95.69 516 PHE A O 1
ATOM 4010 N N . VAL A 1 517 ? 12.999 -6.861 -13.630 1.00 92.81 517 VAL A N 1
ATOM 4011 C CA . VAL A 1 517 ? 13.281 -8.197 -13.103 1.00 92.81 517 VAL A CA 1
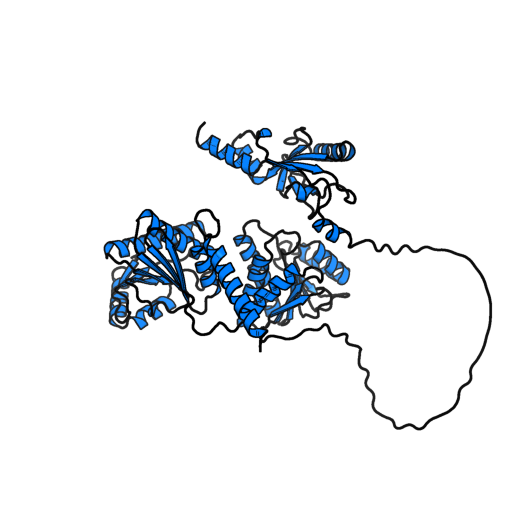ATOM 4012 C C . VAL A 1 517 ? 13.428 -8.125 -11.597 1.00 92.81 517 VAL A C 1
ATOM 4014 O O . VAL A 1 517 ? 14.315 -7.452 -11.064 1.00 92.81 517 VAL A O 1
ATOM 4017 N N . VAL A 1 518 ? 12.527 -8.822 -10.918 1.00 87.25 518 VAL A N 1
ATOM 4018 C CA . VAL A 1 518 ? 12.446 -8.875 -9.463 1.00 87.25 518 VAL A CA 1
ATOM 4019 C C . VAL A 1 518 ? 12.937 -10.241 -9.004 1.00 87.25 518 VAL A C 1
ATOM 4021 O O . VAL A 1 518 ? 12.572 -11.266 -9.579 1.00 87.25 518 VAL A O 1
ATOM 4024 N N . ASN A 1 519 ? 13.790 -10.267 -7.980 1.00 78.06 519 ASN A N 1
ATOM 4025 C CA . ASN A 1 519 ? 14.311 -11.525 -7.460 1.00 78.06 519 ASN A CA 1
ATOM 4026 C C . ASN A 1 519 ? 13.162 -12.359 -6.865 1.00 78.06 519 ASN A C 1
ATOM 4028 O O . ASN A 1 519 ? 12.237 -11.820 -6.258 1.00 78.06 519 ASN A O 1
ATOM 4032 N N . ALA A 1 520 ? 13.236 -13.684 -7.001 1.00 72.31 520 ALA A N 1
ATOM 4033 C CA . ALA A 1 520 ? 12.205 -14.622 -6.560 1.00 72.31 520 ALA A CA 1
ATOM 4034 C C . ALA A 1 520 ? 11.839 -14.500 -5.066 1.00 72.31 520 ALA A C 1
ATOM 4036 O O . ALA A 1 520 ? 10.756 -14.912 -4.661 1.00 72.31 520 ALA A O 1
ATOM 4037 N N . ASN A 1 521 ? 12.720 -13.925 -4.244 1.00 61.28 521 ASN A N 1
ATOM 4038 C CA . ASN A 1 521 ? 12.504 -13.695 -2.815 1.00 61.28 521 ASN A CA 1
ATOM 4039 C C . ASN A 1 521 ? 11.845 -12.338 -2.470 1.00 61.28 521 ASN A C 1
ATOM 4041 O O . ASN A 1 521 ? 11.643 -12.063 -1.288 1.00 61.28 521 ASN A O 1
ATOM 4045 N N . GLN A 1 522 ? 11.500 -11.504 -3.458 1.00 63.69 522 GLN A N 1
ATOM 4046 C CA . GLN A 1 522 ? 10.928 -10.160 -3.278 1.00 63.69 522 GLN A CA 1
ATOM 4047 C C . GLN A 1 522 ? 9.486 -10.059 -3.815 1.00 63.69 522 GLN A C 1
ATOM 4049 O O . GLN A 1 522 ? 9.170 -9.197 -4.635 1.00 63.69 522 GLN A O 1
ATOM 4054 N N . GLU A 1 523 ? 8.589 -10.936 -3.357 1.00 69.50 523 GLU A N 1
ATOM 4055 C CA . GLU A 1 523 ? 7.197 -10.994 -3.843 1.00 69.50 523 GLU A CA 1
ATOM 4056 C C . GLU A 1 523 ? 6.428 -9.675 -3.644 1.00 69.50 523 GLU A C 1
ATOM 4058 O O . GLU A 1 523 ? 5.758 -9.206 -4.558 1.00 69.50 523 GLU A O 1
ATOM 4063 N N . ASN A 1 524 ? 6.641 -8.992 -2.517 1.00 65.38 524 ASN A N 1
ATOM 4064 C CA . ASN A 1 524 ? 6.054 -7.677 -2.245 1.00 65.38 524 ASN A CA 1
ATOM 4065 C C . ASN A 1 524 ? 6.500 -6.589 -3.242 1.00 65.38 524 ASN A C 1
ATOM 4067 O O . ASN A 1 524 ? 5.739 -5.675 -3.544 1.00 65.38 524 ASN A O 1
ATOM 4071 N N . VAL A 1 525 ? 7.739 -6.665 -3.735 1.00 74.81 525 VAL A N 1
ATOM 4072 C CA . VAL A 1 525 ? 8.265 -5.731 -4.740 1.00 74.81 525 VAL A CA 1
ATOM 4073 C C . VAL A 1 525 ? 7.671 -6.064 -6.106 1.00 74.81 525 VAL A C 1
ATOM 4075 O O . VAL A 1 525 ? 7.274 -5.166 -6.844 1.00 74.81 525 VAL A O 1
ATOM 4078 N N . TYR A 1 526 ? 7.558 -7.355 -6.425 1.00 79.88 526 TYR A N 1
ATOM 4079 C CA . TYR A 1 526 ? 6.949 -7.827 -7.663 1.00 79.88 526 TYR A CA 1
ATOM 4080 C C . TYR A 1 526 ? 5.482 -7.415 -7.780 1.00 79.88 526 TYR A C 1
ATOM 4082 O O . TYR A 1 526 ? 5.086 -6.875 -8.814 1.00 79.88 526 TYR A O 1
ATOM 4090 N N . ASP A 1 527 ? 4.691 -7.614 -6.727 1.00 71.69 527 ASP A N 1
ATOM 4091 C CA . ASP A 1 527 ? 3.274 -7.252 -6.728 1.00 71.69 527 ASP A CA 1
ATOM 4092 C C . ASP A 1 527 ? 3.074 -5.736 -6.888 1.00 71.69 527 ASP A C 1
ATOM 4094 O O . ASP A 1 527 ? 2.175 -5.309 -7.618 1.00 71.69 527 ASP A O 1
ATOM 4098 N N . GLU A 1 528 ? 3.956 -4.913 -6.312 1.00 74.25 528 GLU A N 1
ATOM 4099 C CA . GLU A 1 528 ? 3.920 -3.460 -6.503 1.00 74.25 528 GLU A CA 1
ATOM 4100 C C . GLU A 1 528 ? 4.278 -3.064 -7.945 1.00 74.25 528 GLU A C 1
ATOM 4102 O O . GLU A 1 528 ? 3.567 -2.262 -8.554 1.00 74.25 528 GLU A O 1
ATOM 4107 N N . PHE A 1 529 ? 5.305 -3.672 -8.555 1.00 84.88 529 PHE A N 1
ATOM 4108 C CA . PHE A 1 529 ? 5.604 -3.452 -9.980 1.00 84.88 529 PHE A CA 1
ATOM 4109 C C . PHE A 1 529 ? 4.413 -3.839 -10.858 1.00 84.88 529 PHE A C 1
ATOM 4111 O O . PHE A 1 529 ? 4.028 -3.088 -11.756 1.00 84.88 529 PHE A O 1
ATOM 4118 N N . CYS A 1 530 ? 3.782 -4.978 -10.570 1.00 80.62 530 CYS A N 1
ATOM 4119 C CA . CYS A 1 530 ? 2.588 -5.439 -11.267 1.00 80.62 530 CYS A CA 1
ATOM 4120 C C . CYS A 1 530 ? 1.441 -4.427 -11.156 1.00 80.62 530 CYS A C 1
ATOM 4122 O O . CYS A 1 530 ? 0.835 -4.056 -12.165 1.00 80.62 530 CYS A O 1
ATOM 4124 N N . LYS A 1 531 ? 1.166 -3.939 -9.942 1.00 76.50 531 LYS A N 1
ATOM 4125 C CA . LYS A 1 531 ? 0.147 -2.918 -9.676 1.00 76.50 531 LYS A CA 1
ATOM 4126 C C . LYS A 1 531 ? 0.427 -1.636 -10.459 1.00 76.50 531 LYS A C 1
ATOM 4128 O O . LYS A 1 531 ? -0.455 -1.156 -11.174 1.00 76.50 531 LYS A O 1
ATOM 4133 N N . GLN A 1 532 ? 1.643 -1.099 -10.381 1.00 77.75 532 GLN A N 1
ATOM 4134 C CA . GLN A 1 532 ? 2.000 0.166 -11.027 1.0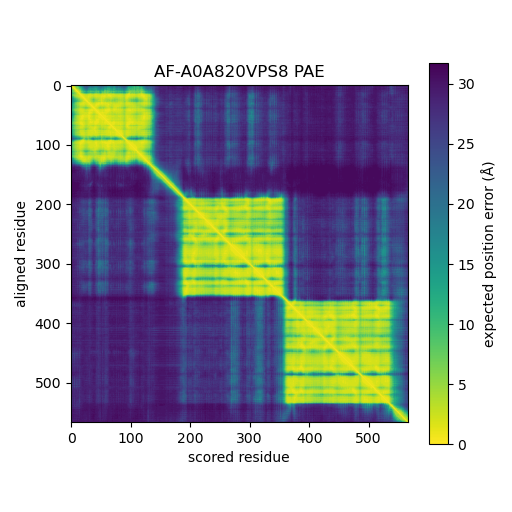0 77.75 532 GLN A CA 1
ATOM 4135 C C . GLN A 1 532 ? 1.997 0.064 -12.554 1.00 77.75 532 GLN A C 1
ATOM 4137 O O . GLN A 1 532 ? 1.545 0.985 -13.239 1.00 77.75 532 GLN A O 1
ATOM 4142 N N . VAL A 1 533 ? 2.431 -1.069 -13.118 1.00 83.06 533 VAL A N 1
ATOM 4143 C CA . VAL A 1 533 ? 2.362 -1.302 -14.567 1.00 83.06 533 VAL A CA 1
ATOM 4144 C C . VAL A 1 533 ? 0.907 -1.337 -15.034 1.00 83.06 533 VAL A C 1
ATOM 4146 O O . VAL A 1 533 ? 0.573 -0.652 -15.999 1.00 83.06 533 VAL A O 1
ATOM 4149 N N . LEU A 1 534 ? 0.015 -2.020 -14.314 1.00 75.81 534 LEU A N 1
ATOM 4150 C CA . LEU A 1 534 ? -1.395 -2.175 -14.698 1.00 75.81 534 LEU A CA 1
ATOM 4151 C C . LEU A 1 534 ? -2.290 -0.952 -14.407 1.00 75.81 534 LEU A C 1
ATOM 4153 O O . LEU A 1 534 ? -3.415 -0.884 -14.912 1.00 75.81 534 LEU A O 1
ATOM 4157 N N . THR A 1 535 ? -1.812 0.016 -13.626 1.00 65.94 535 THR A N 1
ATOM 4158 C CA . THR A 1 535 ? -2.548 1.253 -13.307 1.00 65.94 535 THR A CA 1
ATOM 4159 C C . THR A 1 535 ? -2.433 2.269 -14.459 1.00 65.94 535 THR A C 1
ATOM 4161 O O . THR A 1 535 ? -1.347 2.449 -15.020 1.00 65.94 535 THR A O 1
ATOM 4164 N N . THR A 1 536 ? -3.542 2.918 -14.857 1.00 54.53 536 THR A N 1
ATOM 4165 C CA . THR A 1 536 ? -3.549 3.941 -15.934 1.00 54.53 536 THR A CA 1
ATOM 4166 C C . THR A 1 536 ? -3.363 5.365 -15.399 1.00 54.53 536 THR A C 1
ATOM 4168 O O . THR A 1 536 ? -3.570 5.610 -14.212 1.00 54.53 536 THR A O 1
ATOM 4171 N N . GLU A 1 537 ? -2.976 6.300 -16.278 1.00 51.19 537 GLU A N 1
ATOM 4172 C CA . GLU A 1 537 ? -2.625 7.697 -15.948 1.00 51.19 537 GLU A CA 1
ATOM 4173 C C . GLU A 1 537 ? -3.776 8.514 -15.314 1.00 51.19 537 GLU A C 1
ATOM 4175 O O . GLU A 1 537 ? -3.507 9.486 -14.617 1.00 51.19 537 GLU A O 1
ATOM 4180 N N . ASP A 1 538 ? -5.036 8.076 -15.437 1.00 39.97 538 ASP A N 1
ATOM 4181 C CA . ASP A 1 538 ? -6.210 8.705 -14.799 1.00 39.97 538 ASP A CA 1
ATOM 4182 C C . ASP A 1 538 ? -6.496 8.194 -13.368 1.00 39.97 538 ASP A C 1
ATOM 4184 O O . ASP A 1 538 ? -7.566 8.449 -12.808 1.00 39.97 538 ASP A O 1
ATOM 4188 N N . GLY A 1 539 ? -5.611 7.374 -12.787 1.00 40.91 539 GLY A N 1
ATOM 4189 C CA . GLY A 1 539 ? -5.852 6.709 -11.498 1.00 40.91 539 GLY A CA 1
ATOM 4190 C C . GLY A 1 539 ? -6.969 5.653 -11.541 1.00 40.91 539 GLY A C 1
ATOM 4191 O O . GLY A 1 539 ? -7.337 5.083 -10.515 1.00 40.91 539 GLY A O 1
ATOM 4192 N N . LYS A 1 540 ? -7.514 5.353 -12.729 1.00 37.84 540 LYS A N 1
ATOM 4193 C CA . LYS A 1 540 ? -8.472 4.263 -12.946 1.00 37.84 540 LYS A CA 1
ATOM 4194 C C . LYS A 1 540 ? -7.735 2.979 -13.323 1.00 37.84 540 LYS A C 1
ATOM 4196 O O . LYS A 1 540 ? -6.799 2.971 -14.122 1.00 37.84 540 LYS A O 1
ATOM 4201 N N . MET A 1 541 ? -8.179 1.860 -12.762 1.00 41.69 541 MET A N 1
ATOM 4202 C CA . MET A 1 541 ? -7.702 0.531 -13.148 1.00 41.69 541 MET A CA 1
ATOM 4203 C C . MET A 1 541 ? -8.036 0.266 -14.621 1.00 41.69 541 MET A C 1
ATOM 4205 O O . MET A 1 541 ? -9.178 0.472 -15.040 1.00 41.69 541 MET A O 1
ATOM 4209 N N . ASN A 1 542 ? -7.054 -0.197 -15.402 1.00 37.56 542 ASN A N 1
ATOM 4210 C CA . ASN A 1 542 ? -7.245 -0.507 -16.818 1.00 37.56 542 ASN A CA 1
ATOM 4211 C C . ASN A 1 542 ? -8.384 -1.532 -16.981 1.00 37.56 542 ASN A C 1
ATOM 4213 O O . ASN A 1 542 ? -8.452 -2.518 -16.240 1.00 37.56 542 ASN A O 1
ATOM 4217 N N . LEU A 1 543 ? -9.281 -1.326 -17.951 1.00 40.88 543 LEU A N 1
ATOM 4218 C CA . LEU A 1 543 ? -10.475 -2.162 -18.167 1.00 40.88 543 LEU A CA 1
ATOM 4219 C C . LEU A 1 543 ? -10.117 -3.645 -18.421 1.00 40.88 543 LEU A C 1
ATOM 4221 O O . LEU A 1 543 ? -10.949 -4.530 -18.216 1.00 40.88 543 LEU A O 1
ATOM 4225 N N . LEU A 1 544 ? -8.856 -3.940 -18.768 1.00 36.94 544 LEU A N 1
ATOM 4226 C CA . LEU A 1 544 ? -8.303 -5.295 -18.857 1.00 36.94 544 LEU A CA 1
ATOM 4227 C C . LEU A 1 544 ? -8.357 -6.086 -17.535 1.00 36.94 544 LEU A C 1
ATOM 4229 O O . LEU A 1 544 ? -8.416 -7.314 -17.567 1.00 36.94 544 LEU A O 1
ATOM 4233 N N . LEU A 1 545 ? -8.421 -5.426 -16.374 1.00 39.03 545 LEU A N 1
ATOM 4234 C CA . LEU A 1 545 ? -8.627 -6.099 -15.085 1.00 39.03 545 LEU A CA 1
ATOM 4235 C C . LEU A 1 545 ? -10.068 -6.574 -14.874 1.00 39.03 545 LEU A C 1
ATOM 4237 O O . LEU A 1 545 ? -10.271 -7.512 -14.099 1.00 39.03 545 LEU A O 1
ATOM 4241 N N . ARG A 1 546 ? -11.060 -6.039 -15.610 1.00 39.16 546 ARG A N 1
ATOM 4242 C CA . ARG A 1 546 ? -12.387 -6.678 -15.664 1.00 39.16 546 ARG A CA 1
ATOM 4243 C C . ARG A 1 546 ? -12.293 -8.038 -16.344 1.00 39.16 546 ARG A C 1
ATOM 4245 O O . ARG A 1 546 ? -12.931 -8.975 -15.881 1.00 39.16 546 ARG A O 1
ATOM 4252 N N . PHE A 1 547 ? -11.420 -8.186 -17.340 1.00 36.66 547 PHE A N 1
ATOM 4253 C CA . PHE A 1 547 ? -11.208 -9.464 -18.012 1.00 36.66 547 PHE A CA 1
ATOM 4254 C C . PHE A 1 547 ? -10.212 -10.379 -17.299 1.00 36.66 547 PHE A C 1
ATOM 4256 O O . PHE A 1 547 ? -10.436 -11.577 -17.313 1.00 36.66 547 PHE A O 1
ATOM 4263 N N . HIS A 1 548 ? -9.192 -9.893 -16.586 1.00 39.16 548 HIS A N 1
ATOM 4264 C CA . HIS A 1 548 ? -8.296 -10.795 -15.843 1.00 39.16 548 HIS A CA 1
ATOM 4265 C C . HIS A 1 548 ? -8.960 -11.372 -14.575 1.00 39.16 548 HIS A C 1
ATOM 4267 O O . HIS A 1 548 ? -8.868 -12.577 -14.333 1.00 39.16 548 HIS A O 1
ATOM 4273 N N . ARG A 1 549 ? -9.743 -10.570 -13.824 1.00 34.59 549 ARG A N 1
ATOM 4274 C CA . ARG A 1 549 ? -10.613 -11.103 -12.751 1.00 34.59 549 ARG A CA 1
ATOM 4275 C C . ARG A 1 549 ? -11.742 -11.975 -13.312 1.00 34.59 549 ARG A C 1
ATOM 4277 O O . ARG A 1 549 ? -12.046 -12.999 -12.705 1.00 34.59 549 ARG A O 1
ATOM 4284 N N . ALA A 1 550 ? -12.317 -11.647 -14.476 1.00 34.56 550 ALA A N 1
ATOM 4285 C CA . ALA A 1 550 ? -13.324 -12.500 -15.115 1.00 34.56 550 ALA A CA 1
ATOM 4286 C C . ALA A 1 550 ? -12.739 -13.800 -15.692 1.00 34.56 550 ALA A C 1
ATOM 4288 O O . ALA A 1 550 ? -13.379 -14.832 -15.574 1.00 34.56 550 ALA A O 1
ATOM 4289 N N . ILE A 1 551 ? -11.519 -13.817 -16.233 1.00 37.34 551 ILE A N 1
ATOM 4290 C CA . ILE A 1 551 ? -10.856 -15.030 -16.742 1.00 37.34 551 ILE A CA 1
ATOM 4291 C C . ILE A 1 551 ? -10.433 -15.934 -15.578 1.00 37.34 551 ILE A C 1
ATOM 4293 O O . ILE A 1 551 ? -10.591 -17.151 -15.673 1.00 37.34 551 ILE A O 1
ATOM 4297 N N . LEU A 1 552 ? -9.986 -15.365 -14.451 1.00 37.94 552 LEU A N 1
ATOM 4298 C CA . LEU A 1 552 ? -9.769 -16.120 -13.211 1.00 37.94 552 LEU A CA 1
ATOM 4299 C C . LEU A 1 552 ? -11.093 -16.644 -12.625 1.00 37.94 552 LEU A C 1
ATOM 4301 O O . LEU A 1 552 ? -11.141 -17.782 -12.168 1.00 37.94 552 LEU A O 1
ATOM 4305 N N . SER A 1 553 ? -12.185 -15.877 -12.708 1.00 36.03 553 SER A N 1
ATOM 4306 C CA . SER A 1 553 ? -13.531 -16.294 -12.277 1.00 36.03 553 SER A CA 1
ATOM 4307 C C . SER A 1 553 ? -14.150 -17.379 -13.184 1.00 36.03 553 SER A C 1
ATOM 4309 O O . SER A 1 553 ? -14.708 -18.361 -12.694 1.00 36.03 553 SER A O 1
ATOM 4311 N N . VAL A 1 554 ? -13.974 -17.285 -14.507 1.00 37.47 554 VAL A N 1
ATOM 4312 C CA . VAL A 1 554 ? -14.488 -18.244 -15.503 1.00 37.47 554 VAL A CA 1
ATOM 4313 C C . VAL A 1 554 ? -13.664 -19.538 -15.511 1.00 37.47 554 VAL A C 1
ATOM 4315 O O . VAL A 1 554 ? -14.247 -20.623 -15.551 1.00 37.47 554 VAL A O 1
ATOM 4318 N N . LYS A 1 555 ? -12.329 -19.472 -15.363 1.00 34.53 555 LYS A N 1
ATOM 4319 C CA . LYS A 1 555 ? -11.499 -20.678 -15.172 1.00 34.53 555 LYS A CA 1
ATOM 4320 C C . LYS A 1 555 ? -11.768 -21.359 -13.822 1.00 34.53 555 LYS A C 1
ATOM 4322 O O . LYS A 1 555 ? -11.767 -22.586 -13.777 1.00 34.53 555 LYS A O 1
ATOM 4327 N N . ARG A 1 556 ? -12.091 -20.613 -12.753 1.00 39.47 556 ARG A N 1
ATOM 4328 C CA . ARG A 1 556 ? -12.521 -21.183 -11.456 1.00 39.47 556 ARG A CA 1
ATOM 4329 C C . ARG A 1 556 ? -13.887 -21.876 -11.538 1.00 39.47 556 ARG A C 1
ATOM 4331 O O . ARG A 1 556 ? -14.022 -22.975 -11.006 1.00 39.47 556 ARG A O 1
ATOM 4338 N N . LYS A 1 557 ? -14.863 -21.325 -12.274 1.00 38.75 557 LYS A N 1
ATOM 4339 C CA . LYS A 1 557 ? -16.167 -21.989 -12.502 1.00 38.75 557 LYS A CA 1
ATOM 4340 C C . LYS A 1 557 ? -16.060 -23.277 -13.334 1.00 38.75 557 LYS A C 1
ATOM 4342 O O . LYS A 1 557 ? -16.784 -24.231 -13.061 1.00 38.75 557 LYS A O 1
ATOM 4347 N N . LEU A 1 558 ? -15.140 -23.347 -14.301 1.00 34.84 558 LEU A N 1
ATOM 4348 C CA . LEU A 1 558 ? -14.903 -24.561 -15.101 1.00 34.84 558 LEU A CA 1
ATOM 4349 C C . LEU A 1 558 ? -14.179 -25.672 -14.321 1.00 34.84 558 LEU A C 1
ATOM 4351 O O . LEU A 1 558 ? -14.459 -26.849 -14.539 1.00 34.84 558 LEU A O 1
ATOM 4355 N N . VAL A 1 559 ? -13.300 -25.317 -13.379 1.00 40.12 559 VAL A N 1
ATOM 4356 C CA . VAL A 1 559 ? -12.655 -26.290 -12.478 1.00 40.12 559 VAL A CA 1
ATOM 4357 C C . VAL A 1 559 ? -13.640 -26.811 -11.423 1.00 40.12 559 VAL A C 1
ATOM 4359 O O . VAL A 1 559 ? -13.609 -27.998 -11.110 1.00 40.12 559 VAL A O 1
ATOM 4362 N N . TYR A 1 560 ? -14.571 -25.977 -10.945 1.00 35.22 560 TYR A N 1
ATOM 4363 C CA . TYR A 1 560 ? -15.616 -26.402 -10.003 1.00 35.22 560 TYR A CA 1
ATOM 4364 C C . TYR A 1 560 ? -16.640 -27.352 -10.655 1.00 35.22 560 TYR A C 1
ATOM 4366 O O . TYR A 1 560 ? -16.996 -28.366 -10.065 1.00 35.22 560 TYR A O 1
ATOM 4374 N N . LYS A 1 561 ? -17.029 -27.116 -11.920 1.00 34.81 561 LYS A N 1
ATOM 4375 C CA . LYS A 1 561 ? -17.914 -28.035 -12.670 1.00 34.81 561 LYS A CA 1
ATOM 4376 C C . LYS A 1 561 ? -17.279 -29.390 -13.012 1.00 34.81 561 LYS A C 1
ATOM 4378 O O . LYS A 1 561 ? -18.010 -30.355 -13.190 1.00 34.81 561 LYS A O 1
ATOM 4383 N N . ARG A 1 562 ? -15.945 -29.491 -13.094 1.00 36.38 562 ARG A N 1
ATOM 4384 C CA . ARG A 1 562 ? -15.247 -30.774 -13.323 1.00 36.38 562 ARG A CA 1
ATOM 4385 C C . ARG A 1 562 ? -15.026 -31.601 -12.052 1.00 36.38 562 ARG A C 1
ATOM 4387 O O . ARG A 1 562 ? -14.800 -32.795 -12.174 1.00 36.38 562 ARG A O 1
ATOM 4394 N N . LYS A 1 563 ? -15.112 -30.997 -10.862 1.00 40.69 563 LYS A N 1
ATOM 4395 C CA . LYS A 1 563 ? -15.002 -31.696 -9.566 1.00 40.69 563 LYS A CA 1
ATOM 4396 C C . LYS A 1 563 ? -16.337 -32.204 -9.002 1.00 40.69 563 LYS A C 1
ATOM 4398 O O . LYS A 1 563 ? -16.324 -32.885 -7.991 1.00 40.69 563 LYS A O 1
ATOM 4403 N N . LEU A 1 564 ? -17.459 -31.878 -9.645 1.00 40.44 564 LEU A N 1
ATOM 4404 C CA . LEU A 1 564 ? -18.809 -32.326 -9.267 1.00 40.44 564 LEU A CA 1
ATOM 4405 C C . LEU A 1 564 ? -19.347 -33.468 -10.154 1.00 40.44 564 LEU A C 1
ATOM 4407 O O . LEU A 1 564 ? -20.494 -33.856 -9.990 1.00 40.44 564 LEU A O 1
ATOM 4411 N N . ASN A 1 565 ? -18.542 -33.985 -11.091 1.00 37.91 565 ASN A N 1
ATOM 4412 C CA . ASN A 1 565 ? -18.930 -35.039 -12.040 1.00 37.91 565 ASN A CA 1
ATOM 4413 C C . ASN A 1 565 ? -17.954 -36.239 -12.044 1.00 37.91 565 ASN A C 1
ATOM 4415 O O . ASN A 1 565 ? -17.747 -36.859 -13.087 1.00 37.91 565 ASN A O 1
ATOM 4419 N N . ILE A 1 566 ? -17.341 -36.550 -10.898 1.00 38.00 566 ILE A N 1
ATOM 4420 C CA . ILE A 1 566 ? -16.670 -37.836 -10.639 1.00 38.00 566 ILE A CA 1
ATOM 4421 C C . ILE A 1 566 ? -17.126 -38.331 -9.276 1.00 38.00 566 ILE A C 1
ATOM 4423 O O . ILE A 1 566 ? -17.078 -37.498 -8.341 1.00 38.00 566 ILE A O 1
#

Organism: NCBI:txid392032

Sequence (566 aa):
MTAAVKNADAIVRGNLRCCRLRRWTGYDGFGFSVKRVSPPPHVIEYVESNSPAAASGLNGNDAVLAVNDKDMTHTSYDELTTALKKTRDSDNYVDLLVINEKIYRRLQKKNQLINPRHAKIIETPRTMPIDYKDFKTQELFTSESSISDDDDDDDDDGSEIDTDAFVSVNAGYGEDDISQTIDTKRSSNLPISVCMGDLITLKSDVIVVCSSSQYLFKSICKAGGDSVSTSYNQQISENPDAPIIIVATAGGIASKKIYFLPWKADSDEYVLCKSIKRFVSLALKKAIEQNYRRIAFPAIGCGQFGCSISLVADAMVGEVHRKSRIHDISVTFVIQPDRNDIYDEFKKQIDLLESPSPSSKLRIICATFGKGDIEVEMGDITKQKVDVIVGSTSSGILTDTIINAAGKESQLAYEMEITNHPNSALIAIPSGSLSCKKIFFVKWEPNDNEEILRQSLIDLISIVVQNVISHKFTSIAFPAIGCGKHACSVDIVVQTMVYEMKKHLIQRKLSWRVKFVVNANQENVYDEFCKQVLTTEDGKMNLLLRFHRAILSVKRKLVYKRKLNI

Secondary structure (DSSP, 8-state):
--HHHHHHHHHHHHH-EEEEEEPPTT--S-SEEEE--SSSPPEEEEE-TTSHHHHTT--TTEEEEEETTEE-SS--HHHHHHHHHHHHHHSSEEEEEEEEHHHHHHHHHTTPPP-GGGPEEEE--SS--HHHHTTTSS--------------------------------------------------SSSEEEEES-TTTS--SEEEEETT-HHHHHHHHHHH-HHHHHHHHHHHHH-TT-S-EEEE--TT--SSEEEEE-----SSHHHHHHHHHHHHHHHHHHHHHTT--EEEEE-TTSSTT---HHHHHHHHHHHHHHHHTTS--EEEEEE-TT-HHHHHHHHHHHHHHHS---TT---EEEEEETTEEEEEEES-GGG--SSEEEEETT-HHHHHHHHHHH-HHHHHHHHHHHHH-TT-SEEEEE-TTSSSSEEEEE-----SSHHHHHHHHHHHHHHHHHHHHHTT--EEEEE-TT-SSSS--HHHHHHHHHHHHHHHHHHTT---EEEEEE-TT-HHHHHHHHHHHHB-TTSSBPTHHHHHHHHHHHHHHHHHHHSS--

Nearest PDB structures (foldseek):
  5ail-assembly1_A  TM=8.611E-01  e=5.104E-12  Homo sapiens
  5lbp-assembly1_A  TM=8.658E-01  e=2.130E-10  Oceanobacillus iheyensis HTE831
  7ny6-assembly1_A  TM=8.852E-01  e=3.396E-10  Capsaspora owczarzaki ATCC 30864
  1yd9-assembly2_B  TM=8.644E-01  e=3.396E-10  Rattus norvegicus
  5lnc-assembly1_A  TM=5.446E-01  e=2.192E-11  Saccharomyces cerevisiae S288C